Protein AF-A0A9W6Z816-F1 (afdb_monomer)

pLDDT: mean 72.9, std 19.6, range [32.31, 98.12]

Structure (mmCIF, N/CA/C/O backbone):
data_AF-A0A9W6Z816-F1
#
_entry.id   AF-A0A9W6Z816-F1
#
loop_
_atom_site.group_PDB
_atom_site.id
_atom_site.type_symbol
_atom_site.label_atom_id
_atom_site.label_alt_id
_atom_site.label_comp_id
_atom_site.label_asym_id
_atom_site.label_entity_id
_atom_site.label_seq_id
_atom_site.pdbx_PDB_ins_code
_atom_site.Cartn_x
_atom_site.Cartn_y
_atom_site.Cartn_z
_atom_site.occupancy
_atom_site.B_iso_or_equiv
_atom_site.auth_seq_id
_atom_site.auth_comp_id
_atom_site.auth_asym_id
_atom_site.auth_atom_id
_atom_site.pdbx_PDB_model_num
ATOM 1 N N . MET A 1 1 ? -2.837 18.244 64.681 1.00 56.31 1 MET A N 1
ATOM 2 C CA . MET A 1 1 ? -3.258 17.071 65.491 1.00 56.31 1 MET A CA 1
ATOM 3 C C . MET A 1 1 ? -4.597 16.445 65.072 1.00 56.31 1 MET A C 1
ATOM 5 O O . MET A 1 1 ? -4.807 15.286 65.409 1.00 56.31 1 MET A O 1
ATOM 9 N N . GLY A 1 2 ? -5.494 17.146 64.357 1.00 66.31 2 GLY A N 1
ATOM 10 C CA . GLY A 1 2 ? -6.784 16.587 63.903 1.00 66.31 2 GLY A CA 1
ATOM 11 C C . GLY A 1 2 ? -6.686 15.585 62.743 1.00 66.31 2 GLY A C 1
ATOM 12 O O . GLY A 1 2 ? -7.304 14.526 62.817 1.00 66.31 2 GLY A O 1
ATOM 13 N N . ASN A 1 3 ? -5.852 15.867 61.735 1.00 74.12 3 ASN A N 1
ATOM 14 C CA . ASN A 1 3 ? -5.729 15.028 60.531 1.00 74.12 3 ASN A CA 1
ATOM 15 C C . ASN A 1 3 ? -5.219 13.618 60.855 1.00 74.12 3 ASN A C 1
ATOM 17 O O . ASN A 1 3 ? -5.889 12.649 60.525 1.00 74.12 3 ASN A O 1
ATOM 21 N N . ASN A 1 4 ? -4.155 13.493 61.657 1.00 81.69 4 ASN A N 1
ATOM 22 C CA . ASN A 1 4 ? -3.619 12.184 62.055 1.00 81.69 4 ASN A CA 1
ATOM 23 C C . ASN A 1 4 ? -4.647 11.325 62.818 1.00 81.69 4 ASN A C 1
ATOM 25 O O . ASN A 1 4 ? -4.657 10.106 62.690 1.00 81.69 4 ASN A O 1
ATOM 29 N N . LYS A 1 5 ? -5.542 11.931 63.617 1.00 87.94 5 LYS A N 1
ATOM 30 C CA . LYS A 1 5 ? -6.609 11.181 64.306 1.00 87.94 5 LYS A CA 1
ATOM 31 C C . LYS A 1 5 ? -7.664 10.674 63.320 1.00 87.94 5 LYS A C 1
ATOM 33 O O . LYS A 1 5 ? -8.115 9.542 63.459 1.00 87.94 5 LYS A O 1
ATOM 38 N N . GLN A 1 6 ? -8.047 11.479 62.330 1.00 89.31 6 GLN A N 1
ATOM 39 C CA . GLN A 1 6 ? -9.000 11.069 61.293 1.00 89.31 6 GLN A CA 1
ATOM 40 C C . GLN A 1 6 ? -8.407 10.014 60.350 1.00 89.31 6 GLN A C 1
ATOM 42 O O . GLN A 1 6 ? -9.077 9.032 60.033 1.00 89.31 6 GLN A O 1
ATOM 47 N N . GLU A 1 7 ? -7.141 10.157 59.968 1.00 90.62 7 GLU A N 1
ATOM 48 C CA . GLU A 1 7 ? -6.382 9.157 59.208 1.00 90.62 7 GLU A CA 1
ATOM 49 C C . GLU A 1 7 ? -6.296 7.830 59.969 1.00 90.62 7 GLU A C 1
ATOM 51 O O . GLU A 1 7 ? -6.598 6.774 59.417 1.00 90.62 7 GLU A O 1
ATOM 56 N N . ASN A 1 8 ? -5.996 7.865 61.269 1.00 92.69 8 ASN A N 1
ATOM 57 C CA . ASN A 1 8 ? -5.961 6.654 62.088 1.00 92.69 8 ASN A CA 1
ATOM 58 C C . ASN A 1 8 ? -7.346 5.997 62.204 1.00 92.69 8 ASN A C 1
ATOM 60 O O . ASN A 1 8 ? -7.466 4.785 62.046 1.00 92.69 8 ASN A O 1
ATOM 64 N N . LEU A 1 9 ? -8.411 6.778 62.423 1.00 95.12 9 LEU A N 1
ATOM 65 C CA . LEU A 1 9 ? -9.781 6.257 62.497 1.00 95.12 9 LEU A CA 1
ATOM 66 C C . LEU A 1 9 ? -10.249 5.648 61.170 1.00 95.12 9 LEU A C 1
ATOM 68 O O . LEU A 1 9 ? -10.874 4.588 61.169 1.00 95.12 9 LEU A O 1
ATOM 72 N N . THR A 1 10 ? -9.960 6.297 60.041 1.00 94.81 10 THR A N 1
ATOM 73 C CA . THR A 1 10 ? -10.284 5.759 58.710 1.00 94.81 10 THR A CA 1
ATOM 74 C C . THR A 1 10 ? -9.470 4.503 58.423 1.00 94.81 10 THR A C 1
ATOM 76 O O . THR A 1 10 ? -10.036 3.506 57.981 1.00 94.81 10 THR A O 1
ATOM 79 N N . THR A 1 11 ? -8.184 4.486 58.775 1.00 95.44 11 THR A N 1
ATOM 80 C CA . THR A 1 11 ? -7.312 3.309 58.646 1.00 95.44 11 THR A CA 1
ATOM 81 C C . THR A 1 11 ? -7.851 2.120 59.435 1.00 95.44 11 THR A C 1
ATOM 83 O O . THR A 1 11 ? -7.971 1.030 58.879 1.00 95.44 11 THR A O 1
ATOM 86 N N . ILE A 1 12 ? -8.243 2.321 60.698 1.00 96.62 12 ILE A N 1
ATOM 87 C CA . ILE A 1 12 ? -8.826 1.267 61.544 1.00 96.62 12 ILE A CA 1
ATOM 88 C C . ILE A 1 12 ? -10.126 0.741 60.923 1.00 96.62 12 ILE A C 1
ATOM 90 O O . ILE A 1 12 ? -10.238 -0.461 60.687 1.00 96.62 12 ILE A O 1
ATOM 94 N N . LYS A 1 13 ? -11.058 1.629 60.547 1.00 96.88 13 LYS A N 1
ATOM 95 C CA . LYS A 1 13 ? -12.333 1.241 59.913 1.00 96.88 13 LYS A CA 1
ATOM 96 C C . LYS A 1 13 ? -12.130 0.453 58.617 1.00 96.88 13 LYS A C 1
ATOM 98 O O . LYS A 1 13 ? -12.808 -0.544 58.378 1.00 96.88 13 LYS A O 1
ATOM 103 N N . THR A 1 14 ? -11.195 0.892 57.777 1.00 97.25 14 THR A N 1
ATOM 104 C CA . THR A 1 14 ? -10.928 0.254 56.480 1.00 97.25 14 THR A CA 1
ATOM 105 C C . THR A 1 14 ? -10.258 -1.098 56.686 1.00 97.25 14 THR A C 1
ATOM 107 O O . THR A 1 14 ? -10.648 -2.079 56.058 1.00 97.25 14 THR A O 1
ATOM 110 N N . ARG A 1 15 ? -9.304 -1.182 57.621 1.00 96.81 15 ARG A N 1
ATOM 111 C CA . ARG A 1 15 ? -8.647 -2.432 58.007 1.00 96.81 15 ARG A CA 1
ATOM 112 C C . ARG A 1 15 ? -9.654 -3.453 58.527 1.00 96.81 15 ARG A C 1
ATOM 114 O O . ARG A 1 15 ? -9.614 -4.598 58.093 1.00 96.81 15 ARG A O 1
ATOM 121 N N . GLU A 1 16 ? -10.566 -3.058 59.409 1.00 97.19 16 GLU A N 1
ATOM 122 C CA . GLU A 1 16 ? -11.619 -3.940 59.929 1.00 97.19 16 GLU A CA 1
ATOM 123 C C . GLU A 1 16 ? -12.554 -4.437 58.817 1.00 97.19 16 GLU A C 1
ATOM 125 O O . GLU A 1 16 ? -12.813 -5.639 58.715 1.00 97.19 16 GLU A O 1
ATOM 130 N N . ALA A 1 17 ? -13.002 -3.540 57.932 1.00 96.81 17 ALA A N 1
ATOM 131 C CA . ALA A 1 17 ? -13.859 -3.897 56.803 1.00 96.81 17 ALA A CA 1
ATOM 132 C C . ALA A 1 17 ? -13.164 -4.865 55.828 1.00 96.81 17 ALA A C 1
ATOM 134 O O . ALA A 1 17 ? -13.746 -5.873 55.423 1.00 96.81 17 ALA A O 1
ATOM 135 N N . VAL A 1 18 ? -11.901 -4.597 55.486 1.00 97.19 18 VAL A N 1
ATOM 136 C CA . VAL A 1 18 ? -11.094 -5.457 54.611 1.00 97.19 18 VAL A CA 1
ATOM 137 C C . VAL A 1 18 ? -10.823 -6.805 55.276 1.00 97.19 18 VAL A C 1
ATOM 139 O O . VAL A 1 18 ? -10.988 -7.837 54.627 1.00 97.19 18 VAL A O 1
ATOM 142 N N . ASN A 1 19 ? -10.498 -6.830 56.571 1.00 95.81 19 ASN A N 1
ATOM 143 C CA . ASN A 1 19 ? -10.304 -8.069 57.323 1.00 95.81 19 ASN A CA 1
ATOM 144 C C . ASN A 1 19 ? -11.558 -8.950 57.301 1.00 95.81 19 ASN A C 1
ATOM 146 O O . ASN A 1 19 ? -11.437 -10.155 57.100 1.00 95.81 19 ASN A O 1
ATOM 150 N N . LYS A 1 20 ? -12.757 -8.366 57.420 1.00 94.56 20 LYS A N 1
ATOM 151 C CA . LYS A 1 20 ? -14.024 -9.106 57.316 1.00 94.56 20 LYS A CA 1
ATOM 152 C C . LYS A 1 20 ? -14.207 -9.752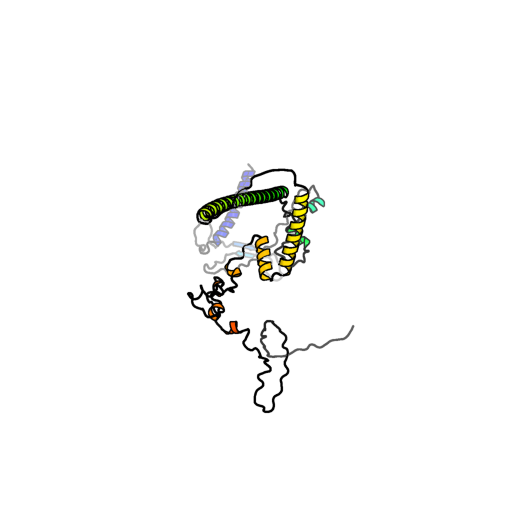 55.937 1.00 94.56 20 LYS A C 1
ATOM 154 O O . LYS A 1 20 ? -14.625 -10.905 55.844 1.00 94.56 20 LYS A O 1
ATOM 159 N N . ILE A 1 21 ? -13.854 -9.041 54.863 1.00 94.69 21 ILE A N 1
ATOM 160 C CA . ILE A 1 21 ? -13.895 -9.575 53.490 1.00 94.69 21 ILE A CA 1
ATOM 161 C C . ILE A 1 21 ? -12.856 -10.689 53.308 1.00 94.69 21 ILE A C 1
ATOM 163 O O . ILE A 1 21 ? -13.158 -11.719 52.704 1.00 94.69 21 ILE A O 1
ATOM 167 N N . ILE A 1 22 ? -11.640 -10.498 53.827 1.00 94.12 22 ILE A N 1
ATOM 168 C CA . ILE A 1 22 ? -10.566 -11.497 53.768 1.00 94.12 22 ILE A CA 1
ATOM 169 C C . ILE A 1 22 ? -10.986 -12.763 54.514 1.00 94.12 22 ILE A C 1
ATOM 171 O O . ILE A 1 22 ? -10.883 -13.845 53.947 1.00 94.12 22 ILE A O 1
ATOM 175 N N . GLN A 1 23 ? -11.509 -12.639 55.736 1.00 89.44 23 GLN A N 1
ATOM 176 C CA . GLN A 1 23 ? -12.010 -13.771 56.518 1.00 89.44 23 GLN A CA 1
ATOM 177 C C . GLN A 1 23 ? -13.096 -14.529 55.745 1.00 89.44 23 GLN A C 1
ATOM 179 O O . GLN A 1 23 ? -12.964 -15.734 55.551 1.00 89.44 23 GLN A O 1
ATOM 184 N N . ALA A 1 24 ? -14.097 -13.834 55.191 1.00 87.88 24 ALA A N 1
ATOM 185 C CA . ALA A 1 24 ? -15.144 -14.462 54.379 1.00 87.88 24 ALA A CA 1
ATOM 186 C C . ALA A 1 24 ? -14.588 -15.222 53.156 1.00 87.88 24 ALA A C 1
ATOM 188 O O . ALA A 1 24 ? -15.025 -16.335 52.863 1.00 87.88 24 ALA A O 1
ATOM 189 N N . LYS A 1 25 ? -13.589 -14.662 52.459 1.00 89.44 25 LYS A N 1
ATOM 190 C CA . LYS A 1 25 ? -12.923 -15.340 51.332 1.00 89.44 25 LYS A CA 1
ATOM 191 C C . LYS A 1 25 ? -12.074 -16.535 51.775 1.00 89.44 25 LYS A C 1
ATOM 193 O O . LYS A 1 25 ? -12.076 -17.556 51.093 1.00 89.44 25 LYS A O 1
ATOM 198 N N . LEU A 1 26 ? -11.370 -16.427 52.904 1.00 86.75 26 LEU A N 1
ATOM 199 C CA . LEU A 1 26 ? -10.563 -17.512 53.471 1.00 86.75 26 LEU A CA 1
ATOM 200 C C . LEU A 1 26 ? -11.430 -18.698 53.911 1.00 86.75 26 LEU A C 1
ATOM 202 O O . LEU A 1 26 ? -11.029 -19.838 53.688 1.00 86.75 26 LEU A O 1
ATOM 206 N N . HIS A 1 27 ? -12.621 -18.446 54.466 1.00 79.56 27 HIS A N 1
ATOM 207 C CA . HIS A 1 27 ? -13.586 -19.502 54.788 1.00 79.56 27 HIS A CA 1
ATOM 208 C C . HIS A 1 27 ? -14.024 -20.280 53.539 1.00 79.56 27 HIS A C 1
ATOM 210 O O . HIS A 1 27 ? -14.090 -21.503 53.579 1.00 79.56 27 HIS A O 1
ATOM 216 N N . GLY A 1 28 ? -14.228 -19.605 52.401 1.00 76.06 28 GLY A N 1
ATOM 217 C CA . GLY A 1 28 ? -14.544 -20.276 51.132 1.00 76.06 28 GLY A CA 1
ATOM 218 C C . GLY A 1 28 ? -13.410 -21.151 50.574 1.00 76.06 28 GLY A C 1
ATOM 219 O O . GLY A 1 28 ? -13.679 -22.096 49.839 1.00 76.06 28 GLY A O 1
ATOM 220 N N . ALA A 1 29 ? -12.151 -20.866 50.927 1.00 76.44 29 ALA A N 1
ATOM 221 C CA . ALA A 1 29 ? -10.981 -21.626 50.476 1.00 76.44 29 ALA A CA 1
ATOM 222 C C . ALA A 1 29 ? -10.682 -22.875 51.329 1.00 76.44 29 ALA A C 1
ATOM 224 O O . ALA A 1 29 ? -9.926 -23.740 50.889 1.00 76.44 29 ALA A O 1
ATOM 225 N N . LYS A 1 30 ? -11.257 -22.984 52.535 1.00 72.50 30 LYS A N 1
ATOM 226 C CA . LYS A 1 30 ? -11.072 -24.120 53.454 1.00 72.50 30 LYS A CA 1
ATOM 227 C C . LYS A 1 30 ? -12.401 -24.868 53.664 1.00 72.50 30 LYS A C 1
ATOM 229 O O . LYS A 1 30 ? -13.021 -24.708 54.712 1.00 72.50 30 LYS A O 1
ATOM 234 N N . PRO A 1 31 ? -12.851 -25.691 52.695 1.00 66.38 31 PRO A N 1
ATOM 235 C CA . PRO A 1 31 ? -14.161 -26.346 52.758 1.00 66.38 31 PRO A CA 1
ATOM 236 C C . PRO A 1 31 ? -14.225 -27.509 53.761 1.00 66.38 31 PRO A C 1
ATOM 238 O O . PRO A 1 31 ? -15.309 -27.883 54.190 1.00 66.38 31 PRO A O 1
ATOM 241 N N . THR A 1 32 ? -13.081 -28.091 54.134 1.00 61.81 32 THR A N 1
ATOM 242 C CA . THR A 1 32 ? -13.004 -29.308 54.964 1.00 61.81 32 THR A CA 1
ATOM 243 C C . THR A 1 32 ? -12.818 -29.040 56.453 1.00 61.81 32 THR A C 1
ATOM 245 O O . THR A 1 32 ? -13.039 -29.935 57.265 1.00 61.81 32 THR A O 1
ATOM 248 N N . THR A 1 33 ? -12.439 -27.821 56.845 1.00 57.53 33 THR A N 1
ATOM 249 C CA . THR A 1 33 ? -12.452 -27.431 58.256 1.00 57.53 33 THR A CA 1
ATOM 250 C C . THR A 1 33 ? -13.875 -27.042 58.618 1.00 57.53 33 THR A C 1
ATOM 252 O O . THR A 1 33 ? -14.245 -25.868 58.592 1.00 57.53 33 THR A O 1
ATOM 255 N N . ILE A 1 34 ? -14.676 -28.056 58.940 1.00 53.19 34 ILE A N 1
ATOM 256 C CA . ILE A 1 34 ? -15.854 -27.898 59.790 1.00 53.19 34 ILE A CA 1
ATOM 257 C C . ILE A 1 34 ? -15.410 -27.051 60.986 1.00 53.19 34 ILE A C 1
ATOM 259 O O . ILE A 1 34 ? -14.289 -27.218 61.468 1.00 53.19 34 ILE A O 1
ATOM 263 N N . ASN A 1 35 ? -16.256 -26.129 61.443 1.00 53.19 35 ASN A N 1
ATOM 264 C CA . ASN A 1 35 ? -16.099 -25.434 62.720 1.00 53.19 35 ASN A CA 1
ATOM 265 C C . ASN A 1 35 ? -15.998 -26.454 63.873 1.00 53.19 35 ASN A C 1
ATOM 267 O O . ASN A 1 35 ? -16.953 -26.699 64.600 1.00 53.19 35 ASN A O 1
ATOM 271 N N . THR A 1 36 ? -14.828 -27.058 64.037 1.00 43.19 36 THR A N 1
ATOM 272 C CA . THR A 1 36 ? -14.412 -27.870 65.171 1.00 43.19 36 THR A CA 1
ATOM 273 C C . THR A 1 36 ? -13.074 -27.318 65.640 1.00 43.19 36 THR A C 1
ATOM 275 O O . THR A 1 36 ? -12.023 -27.897 65.391 1.00 43.19 36 THR A O 1
ATOM 278 N N . GLY A 1 37 ? -13.151 -26.162 66.305 1.00 36.56 37 GLY A N 1
ATOM 279 C CA . GLY A 1 37 ? -12.204 -25.730 67.332 1.00 36.56 37 GLY A CA 1
ATOM 280 C C . GLY A 1 37 ? -10.874 -25.112 66.885 1.00 36.56 37 GLY A C 1
ATOM 281 O O . GLY A 1 37 ? -10.135 -25.672 66.085 1.00 36.56 37 GLY A O 1
ATOM 282 N N . GLY A 1 38 ? -10.514 -23.997 67.534 1.00 37.56 38 GLY A N 1
ATOM 283 C CA . GLY A 1 38 ? -9.103 -23.697 67.803 1.00 37.56 38 GLY A CA 1
ATOM 284 C C . GLY A 1 38 ? -8.605 -22.286 67.492 1.00 37.56 38 GLY A C 1
ATOM 285 O O . GLY A 1 38 ? -7.573 -22.144 66.849 1.00 37.56 38 GLY A O 1
ATOM 286 N N . GLY A 1 39 ? -9.285 -21.242 67.969 1.00 32.31 39 GLY A N 1
ATOM 287 C CA . GLY A 1 39 ? -8.748 -19.879 67.986 1.00 32.31 39 GLY A CA 1
ATOM 288 C C . GLY A 1 39 ? -9.426 -19.057 69.076 1.00 32.31 39 GLY A C 1
ATOM 289 O O . GLY A 1 39 ? -10.556 -18.628 68.897 1.00 32.31 39 GLY A O 1
ATOM 290 N N . VAL A 1 40 ? -8.747 -18.936 70.217 1.00 39.28 40 VAL A N 1
ATOM 291 C CA . VAL A 1 40 ? -9.116 -18.254 71.472 1.00 39.28 40 VAL A CA 1
ATOM 292 C C . VAL A 1 40 ? -10.187 -17.154 71.321 1.00 39.28 40 VAL A C 1
ATOM 294 O O . VAL A 1 40 ? -9.908 -16.080 70.799 1.00 39.28 40 VAL A O 1
ATOM 297 N N . GLY A 1 41 ? -11.380 -17.421 71.871 1.00 37.78 41 GLY A N 1
ATOM 298 C CA . GLY A 1 41 ? -12.400 -16.415 72.199 1.00 37.78 41 GLY A CA 1
ATOM 299 C C . GLY A 1 41 ? -13.471 -16.153 71.134 1.00 37.78 41 GLY A C 1
ATOM 300 O O . GLY A 1 41 ? -13.496 -15.077 70.546 1.00 37.78 41 GLY A O 1
ATOM 301 N N . GLY A 1 42 ? -14.404 -17.085 70.928 1.00 38.75 42 GLY A N 1
ATOM 302 C CA . GLY A 1 42 ? -15.627 -16.815 70.163 1.00 38.75 42 GLY A CA 1
ATOM 303 C C . GLY A 1 42 ? -16.518 -18.047 70.036 1.00 38.75 42 GLY A C 1
ATOM 304 O O . GLY A 1 42 ? -16.064 -19.079 69.559 1.00 38.75 42 GLY A O 1
ATOM 305 N N . ASP A 1 43 ? -17.756 -17.931 70.509 1.00 41.22 43 ASP A N 1
ATOM 306 C CA . ASP A 1 43 ? -18.736 -18.999 70.710 1.00 41.22 43 ASP A CA 1
ATOM 307 C C . ASP A 1 43 ? -18.904 -19.992 69.548 1.00 41.22 43 ASP A C 1
ATOM 309 O O . ASP A 1 43 ? -19.061 -19.625 68.382 1.00 41.22 43 ASP A O 1
ATOM 313 N N . ASN A 1 44 ? -18.981 -21.275 69.919 1.00 45.94 44 ASN A N 1
ATOM 314 C CA . ASN A 1 44 ? -19.571 -22.340 69.111 1.00 45.94 44 ASN A CA 1
ATOM 315 C C . ASN A 1 44 ? -20.955 -21.913 68.594 1.00 45.94 44 ASN A C 1
ATOM 317 O O . ASN A 1 44 ? -21.659 -21.152 69.256 1.00 45.94 44 ASN A O 1
ATOM 321 N N . SER A 1 45 ? -21.354 -22.449 67.440 1.00 51.44 45 SER A N 1
ATOM 322 C CA . SER A 1 45 ? -22.613 -22.241 66.706 1.00 51.44 45 SER A CA 1
ATOM 323 C C . SER A 1 45 ? -23.901 -22.549 67.496 1.00 51.44 45 SER A C 1
ATOM 325 O O . SER A 1 45 ? -24.693 -23.418 67.137 1.00 51.44 45 SER A O 1
ATOM 327 N N . THR A 1 46 ? -24.120 -21.819 68.579 1.00 54.50 46 THR A N 1
ATOM 328 C CA . THR A 1 46 ? -25.255 -21.908 69.499 1.00 54.50 46 THR A CA 1
ATOM 329 C C . THR A 1 46 ? -25.566 -20.545 70.122 1.00 54.50 46 THR A C 1
ATOM 331 O O . THR A 1 46 ? -26.302 -20.478 71.104 1.00 54.50 46 THR A O 1
ATOM 334 N N . SER A 1 47 ? -25.065 -19.435 69.565 1.00 65.62 47 SER A N 1
ATOM 335 C CA . SER A 1 47 ? -25.558 -18.103 69.927 1.00 65.62 47 SER A CA 1
ATOM 336 C C . SER A 1 47 ? -26.952 -17.915 69.322 1.00 65.62 47 SER A C 1
ATOM 338 O O . SER A 1 47 ? -27.154 -17.429 68.213 1.00 65.62 47 SER A O 1
ATOM 340 N N . THR A 1 48 ? -27.957 -18.412 70.040 1.00 77.38 48 THR A N 1
ATOM 341 C CA . THR A 1 48 ? -29.349 -18.295 69.625 1.00 77.38 48 THR A CA 1
ATOM 342 C C . THR A 1 48 ? -29.776 -16.844 69.776 1.00 77.38 48 THR A C 1
ATOM 344 O O . THR A 1 48 ? -29.890 -16.344 70.896 1.00 77.38 48 THR A O 1
ATOM 347 N N . ASN A 1 49 ? -30.012 -16.168 68.658 1.00 88.75 49 ASN A N 1
ATOM 348 C CA . ASN A 1 49 ? -30.395 -14.764 68.669 1.00 88.75 49 ASN A CA 1
ATOM 349 C C . ASN A 1 49 ? -31.915 -14.651 68.771 1.00 88.75 49 ASN A C 1
ATOM 351 O O . ASN A 1 49 ? -32.638 -15.204 67.941 1.00 88.75 49 ASN A O 1
ATOM 355 N N . TYR A 1 50 ? -32.403 -13.930 69.779 1.00 91.00 50 TYR A N 1
ATOM 356 C CA . TYR A 1 50 ? -33.822 -13.615 69.924 1.00 91.00 50 TYR A CA 1
ATOM 357 C C . TYR A 1 50 ? -34.091 -12.230 69.341 1.00 91.00 50 TYR A C 1
ATOM 359 O O . TYR A 1 50 ? -33.616 -11.223 69.863 1.00 91.00 50 TYR A O 1
ATOM 367 N N . ILE A 1 51 ? -34.863 -12.174 68.260 1.00 91.12 51 ILE A N 1
ATOM 368 C CA . ILE A 1 51 ? -35.270 -10.928 67.614 1.00 91.12 51 ILE A CA 1
ATOM 369 C C . ILE A 1 51 ? -36.735 -10.670 67.929 1.00 91.12 51 ILE A C 1
ATOM 371 O O . ILE A 1 51 ? -37.595 -11.524 67.728 1.00 91.12 51 ILE A O 1
ATOM 375 N N . ARG A 1 52 ? -37.031 -9.462 68.399 1.00 91.69 52 ARG A N 1
ATOM 376 C CA . ARG A 1 52 ? -38.399 -8.976 68.556 1.00 91.69 52 ARG A CA 1
ATOM 377 C C . ARG A 1 52 ? -38.881 -8.413 67.222 1.00 91.69 52 ARG A C 1
ATOM 379 O O . ARG A 1 52 ? -38.381 -7.391 66.764 1.00 91.69 52 ARG A O 1
ATOM 386 N N . TYR A 1 53 ? -39.851 -9.081 66.614 1.00 88.31 53 TYR A N 1
ATOM 387 C CA . TYR A 1 53 ? -40.451 -8.708 65.343 1.00 88.31 53 TYR A CA 1
ATOM 388 C C . TYR A 1 53 ? -41.853 -8.131 65.546 1.00 88.31 53 TYR A C 1
ATOM 390 O O . TYR A 1 53 ? -42.731 -8.766 66.137 1.00 88.31 53 TYR A O 1
ATOM 398 N N . THR A 1 54 ? -42.066 -6.938 65.001 1.00 88.06 54 THR A N 1
ATOM 399 C CA . THR A 1 54 ? -43.384 -6.310 64.902 1.00 88.06 54 THR A CA 1
ATOM 400 C C . THR A 1 54 ? -43.825 -6.391 63.437 1.00 88.06 54 THR A C 1
ATOM 402 O O . THR A 1 54 ? -43.166 -5.781 62.593 1.00 88.06 54 THR A O 1
ATOM 405 N N . PRO A 1 55 ? -44.880 -7.155 63.093 1.00 85.12 55 PRO A N 1
ATOM 406 C CA . PRO A 1 55 ? -45.339 -7.267 61.709 1.00 85.12 55 PRO A CA 1
ATOM 407 C C . PRO A 1 55 ? -45.882 -5.930 61.187 1.00 85.12 55 PRO A C 1
ATOM 409 O O . PRO A 1 55 ? -46.615 -5.242 61.891 1.00 85.12 55 PRO A O 1
ATOM 412 N N . ALA A 1 56 ? -45.534 -5.576 59.944 1.00 75.62 56 ALA A N 1
ATOM 413 C CA . ALA A 1 56 ? -45.955 -4.322 59.303 1.00 75.62 56 ALA A CA 1
ATOM 414 C C . ALA A 1 56 ? -47.363 -4.395 58.678 1.00 75.62 56 ALA A C 1
ATOM 416 O O . ALA A 1 56 ? -48.006 -3.370 58.475 1.00 75.62 56 ALA A O 1
ATOM 417 N N . SER A 1 57 ? -47.853 -5.600 58.377 1.00 70.88 57 SER A N 1
ATOM 418 C CA . SER A 1 57 ? -49.162 -5.827 57.766 1.00 70.88 57 SER A CA 1
ATOM 419 C C . SER A 1 57 ? -50.171 -6.315 58.807 1.00 70.88 57 SER A C 1
ATOM 421 O O . SER A 1 57 ? -50.131 -7.477 59.219 1.00 70.88 57 SER A O 1
ATOM 423 N N . ILE A 1 58 ? -51.101 -5.441 59.197 1.00 59.19 58 ILE A N 1
ATOM 424 C CA . ILE A 1 58 ? -52.369 -5.828 59.828 1.00 59.19 58 ILE A CA 1
ATOM 425 C C . ILE A 1 58 ? -53.237 -6.395 58.701 1.00 59.19 58 ILE A C 1
ATOM 427 O O . ILE A 1 58 ? -53.939 -5.662 58.018 1.00 59.19 58 ILE A O 1
ATOM 431 N N . THR A 1 59 ? -53.108 -7.688 58.416 1.00 59.62 59 THR A N 1
ATOM 432 C CA . THR A 1 59 ? -54.082 -8.390 57.571 1.00 59.62 59 THR A CA 1
ATOM 433 C C . THR A 1 59 ? -55.200 -8.906 58.471 1.00 59.62 59 THR A C 1
ATOM 435 O O . THR A 1 59 ? -54.956 -9.405 59.572 1.00 59.62 59 THR A O 1
ATOM 438 N N . ASP A 1 60 ? -56.446 -8.723 58.042 1.00 55.78 60 ASP A N 1
ATOM 439 C CA . ASP A 1 60 ? -57.618 -8.737 58.921 1.00 55.78 60 ASP A CA 1
ATOM 440 C C . ASP A 1 60 ? -58.074 -10.107 59.458 1.00 55.78 60 ASP A C 1
ATOM 442 O O . ASP A 1 60 ? -59.084 -10.169 60.159 1.00 55.78 60 ASP A O 1
ATOM 446 N N . GLY A 1 61 ? -57.323 -11.187 59.227 1.00 60.50 61 GLY A N 1
ATOM 447 C CA . GLY A 1 61 ? -57.780 -12.558 59.494 1.00 60.50 61 GLY A CA 1
ATOM 448 C C . GLY A 1 61 ? -57.304 -13.234 60.786 1.00 60.50 61 GLY A C 1
ATOM 449 O O . GLY A 1 61 ? -57.964 -14.165 61.230 1.00 60.50 61 GLY A O 1
ATOM 450 N N . ASP A 1 62 ? -56.206 -12.800 61.412 1.00 59.59 62 ASP A N 1
ATOM 451 C CA . ASP A 1 62 ? -55.598 -13.547 62.531 1.00 59.59 62 ASP A CA 1
ATOM 452 C C . ASP A 1 62 ? -55.899 -12.889 63.883 1.00 59.59 62 ASP A C 1
ATOM 454 O O . ASP A 1 62 ? -55.576 -11.725 64.091 1.00 59.59 62 ASP A O 1
ATOM 458 N N . SER A 1 63 ? -56.480 -13.618 64.837 1.00 57.94 63 SER A N 1
ATOM 459 C CA . SER A 1 63 ? -56.947 -13.122 66.150 1.00 57.94 63 SER A CA 1
ATOM 460 C C . SER A 1 63 ? -55.840 -12.659 67.117 1.00 57.94 63 SER A C 1
ATOM 462 O O . SER A 1 63 ? -56.130 -12.160 68.203 1.00 57.94 63 SER A O 1
ATOM 464 N N . ASN A 1 64 ? -54.567 -12.737 66.721 1.00 60.94 64 ASN A N 1
ATOM 465 C CA . ASN A 1 64 ? -53.399 -12.412 67.548 1.00 60.94 64 ASN A CA 1
ATOM 466 C C . ASN A 1 64 ? -52.833 -10.995 67.264 1.00 60.94 64 ASN A C 1
ATOM 468 O O . ASN A 1 64 ? -51.622 -10.770 67.210 1.00 60.94 64 ASN A O 1
ATOM 472 N N . LYS A 1 65 ? -53.730 -10.023 67.033 1.00 55.31 65 LYS A N 1
ATOM 473 C CA . LYS A 1 65 ? -53.483 -8.751 66.308 1.00 55.31 65 LYS A CA 1
ATOM 474 C C . LYS A 1 65 ? -52.563 -7.706 66.966 1.00 55.31 65 LYS A C 1
ATOM 476 O O . LYS A 1 65 ? -52.411 -6.626 66.404 1.00 55.31 65 LYS A O 1
ATOM 481 N N . LYS A 1 66 ? -51.952 -7.944 68.131 1.00 55.81 66 LYS A N 1
ATOM 482 C CA . LYS A 1 66 ? -51.123 -6.914 68.812 1.00 55.81 66 LYS A CA 1
ATOM 483 C C . LYS A 1 66 ? -49.853 -7.430 69.489 1.00 55.81 66 LYS A C 1
ATOM 485 O O . LYS A 1 66 ? -49.167 -6.659 70.154 1.00 55.81 66 LYS A O 1
ATOM 490 N N . GLN A 1 67 ? -49.523 -8.711 69.345 1.00 69.88 67 GLN A N 1
ATOM 491 C CA . GLN A 1 67 ? -48.391 -9.289 70.063 1.00 69.88 67 GLN A CA 1
ATOM 492 C C . GLN A 1 67 ? -47.133 -9.264 69.191 1.00 69.88 67 GLN A C 1
ATOM 494 O O . GLN A 1 67 ? -47.084 -9.854 68.111 1.00 69.88 67 GLN A O 1
ATOM 499 N N . GLN A 1 68 ? -46.111 -8.549 69.666 1.00 81.50 68 GLN A N 1
ATOM 500 C CA . GLN A 1 68 ? -44.756 -8.650 69.130 1.00 81.50 68 GLN A CA 1
ATOM 501 C C . GLN A 1 68 ? -44.329 -10.120 69.165 1.00 81.50 68 GLN A C 1
ATOM 503 O O . GLN A 1 68 ? -44.490 -10.793 70.183 1.00 81.50 68 GLN A O 1
ATOM 508 N N . ARG A 1 69 ? -43.781 -10.625 68.060 1.00 85.69 69 ARG A N 1
ATOM 509 C CA . ARG A 1 69 ? -43.302 -12.007 67.971 1.00 85.69 69 ARG A CA 1
ATOM 510 C C . ARG A 1 69 ? -41.834 -12.033 68.372 1.00 85.69 69 ARG A C 1
ATOM 512 O O . ARG A 1 69 ? -41.047 -11.255 67.842 1.00 85.69 69 ARG A O 1
ATOM 519 N N . ILE A 1 70 ? -41.448 -12.913 69.289 1.00 89.50 70 ILE A N 1
ATOM 520 C CA . ILE A 1 70 ? -40.034 -13.149 69.600 1.00 89.50 70 ILE A CA 1
ATOM 521 C C . ILE A 1 70 ? -39.583 -14.346 68.765 1.00 89.50 70 ILE A C 1
ATOM 523 O O . ILE A 1 70 ? -40.058 -15.461 68.962 1.00 89.50 70 ILE A O 1
ATOM 527 N N . ILE A 1 71 ? -38.697 -14.100 67.806 1.00 90.25 71 ILE A N 1
ATOM 528 C CA . ILE A 1 71 ? -38.188 -15.101 66.870 1.00 90.25 71 ILE A CA 1
ATOM 529 C C . ILE A 1 71 ? -36.798 -15.518 67.327 1.00 90.25 71 ILE A C 1
ATOM 531 O O . ILE A 1 71 ? -35.912 -14.679 67.476 1.00 90.25 71 ILE A O 1
ATOM 535 N N . LYS A 1 72 ? -36.602 -16.821 67.519 1.00 92.19 72 LYS A N 1
ATOM 536 C CA . LYS A 1 72 ? -35.290 -17.413 67.770 1.00 92.19 72 LYS A CA 1
ATOM 537 C C . LYS A 1 72 ? -34.657 -17.798 66.435 1.00 92.19 72 LYS A C 1
ATOM 539 O O . LYS A 1 72 ? -35.178 -18.670 65.746 1.00 92.19 72 LYS A O 1
ATOM 544 N N . ILE A 1 73 ? -33.548 -17.161 66.079 1.00 89.50 73 ILE A N 1
ATOM 545 C CA . ILE A 1 73 ? -32.764 -17.498 64.887 1.00 89.50 73 ILE A CA 1
ATOM 546 C C . ILE A 1 73 ? -31.604 -18.397 65.309 1.00 89.50 73 ILE A C 1
ATOM 548 O O . ILE A 1 73 ? -30.861 -18.072 66.238 1.00 89.50 73 ILE A O 1
ATOM 552 N N . VAL A 1 74 ? -31.488 -19.540 64.634 1.00 89.44 74 VAL A N 1
ATOM 553 C CA . VAL A 1 74 ? -30.431 -20.534 64.838 1.00 89.44 74 VAL A CA 1
ATOM 554 C C . VAL A 1 74 ? -29.914 -20.959 63.470 1.00 89.44 74 VAL A C 1
ATOM 556 O O . VAL A 1 74 ? -30.711 -21.312 62.599 1.00 89.44 74 VAL A O 1
ATOM 559 N N . ASP A 1 75 ? -28.596 -20.938 63.289 1.00 83.69 75 ASP A N 1
ATOM 560 C CA . ASP A 1 75 ? -27.970 -21.438 62.069 1.00 83.69 75 ASP A CA 1
ATOM 561 C C . ASP A 1 75 ? -28.123 -22.959 61.995 1.00 83.69 75 ASP A C 1
ATOM 563 O O . ASP A 1 75 ? -27.794 -23.693 62.929 1.00 83.69 75 ASP A O 1
ATOM 567 N N . LYS A 1 76 ? -28.652 -23.450 60.873 1.00 84.31 76 LYS A N 1
ATOM 568 C CA . LYS A 1 76 ? -28.802 -24.886 60.642 1.00 84.31 76 LYS A CA 1
ATOM 569 C C . LYS A 1 76 ? -27.425 -25.503 60.393 1.00 84.31 76 LYS A C 1
ATOM 571 O O . LYS A 1 76 ? -26.738 -25.099 59.457 1.00 84.31 76 LYS A O 1
ATOM 576 N N . GLN A 1 77 ? -27.061 -26.521 61.172 1.00 83.56 77 GLN A N 1
ATOM 577 C CA . GLN A 1 77 ? -25.860 -27.322 60.929 1.00 83.56 77 GLN A CA 1
ATOM 578 C C . GLN A 1 77 ? -25.916 -27.946 59.521 1.00 83.56 77 GLN A C 1
ATOM 580 O O . GLN A 1 77 ? -26.903 -28.594 59.164 1.00 83.56 77 GLN A O 1
ATOM 585 N N . GLN A 1 78 ? -24.880 -27.711 58.713 1.00 78.38 78 GLN A N 1
ATOM 586 C CA . GLN A 1 78 ? -24.767 -28.221 57.342 1.00 78.38 78 GLN A CA 1
ATOM 587 C C . GLN A 1 78 ? -23.900 -29.484 57.300 1.00 78.38 78 GLN A C 1
ATOM 589 O O . GLN A 1 78 ? -22.958 -29.617 58.081 1.00 78.38 78 GLN A O 1
ATOM 594 N N . ASP A 1 79 ? -24.228 -30.401 56.388 1.00 83.81 79 ASP A N 1
ATOM 595 C CA . ASP A 1 79 ? -23.465 -31.632 56.169 1.00 83.81 79 ASP A CA 1
ATOM 596 C C . ASP A 1 79 ? -22.153 -31.317 55.420 1.00 83.81 79 ASP A C 1
ATOM 598 O O . ASP A 1 79 ? -22.210 -30.734 54.332 1.00 83.81 79 ASP A O 1
ATOM 602 N N . PRO A 1 80 ? -20.979 -31.688 55.967 1.00 83.00 80 PRO A N 1
ATOM 603 C CA . PRO A 1 80 ? -19.685 -31.451 55.327 1.00 83.00 80 PRO A CA 1
ATOM 604 C C . PRO A 1 80 ? -19.462 -32.222 54.021 1.00 83.00 80 PRO A C 1
ATOM 606 O O . PRO A 1 80 ? -18.565 -31.859 53.261 1.00 83.00 80 PRO A O 1
ATOM 609 N N . MET A 1 81 ? -20.225 -33.287 53.755 1.00 83.12 81 MET A N 1
ATOM 610 C CA . MET A 1 81 ? -20.080 -34.109 52.548 1.00 83.12 81 MET A CA 1
ATOM 611 C C . MET A 1 81 ? -21.068 -33.750 51.439 1.00 83.12 81 MET A C 1
ATOM 613 O O . MET A 1 81 ? -20.998 -34.306 50.340 1.00 83.12 81 MET A O 1
ATOM 617 N N . LEU A 1 82 ? -21.965 -32.799 51.696 1.00 84.25 82 LEU A N 1
ATOM 618 C CA . LEU A 1 82 ? -22.945 -32.365 50.715 1.00 84.25 82 LEU A CA 1
ATOM 619 C C . LEU A 1 82 ? -22.278 -31.510 49.617 1.00 84.25 82 LEU A C 1
ATOM 621 O O . LEU A 1 82 ? -21.578 -30.542 49.925 1.00 84.25 82 LEU A O 1
ATOM 625 N N . PRO A 1 83 ? -22.504 -31.808 48.325 1.00 85.31 83 PRO A N 1
ATOM 626 C CA . PRO A 1 83 ? -21.997 -30.982 47.234 1.00 85.31 83 PRO A CA 1
ATOM 627 C C . PRO A 1 83 ? -22.732 -29.632 47.142 1.00 85.31 83 PRO A C 1
ATOM 629 O O . PRO A 1 83 ? -23.810 -29.436 47.704 1.00 85.31 83 PRO A O 1
ATOM 632 N N . SER A 1 84 ? -22.171 -28.690 46.374 1.00 85.69 84 SER A N 1
ATOM 633 C CA . SER A 1 84 ? -22.799 -27.382 46.121 1.00 85.69 84 SER A CA 1
ATOM 634 C C . SER A 1 84 ? -24.196 -27.535 45.505 1.00 85.69 84 SER A C 1
ATOM 636 O O . SER A 1 84 ? -24.338 -28.057 44.402 1.00 85.69 84 SER A O 1
ATOM 638 N N . SER A 1 85 ? -25.219 -27.017 46.189 1.00 87.69 85 SER A N 1
ATOM 639 C CA . SER A 1 85 ? -26.624 -27.106 45.757 1.00 87.69 85 SER A CA 1
ATOM 640 C C . SER A 1 85 ? -26.954 -26.216 44.543 1.00 87.69 85 SER A C 1
ATOM 642 O O . SER A 1 85 ? -27.866 -26.509 43.771 1.00 87.69 85 SER A O 1
ATOM 644 N N . PHE A 1 86 ? -26.203 -25.128 44.326 1.00 86.75 86 PHE A N 1
ATOM 645 C CA . PHE A 1 86 ? -26.556 -24.100 43.339 1.00 86.75 86 PHE A CA 1
ATOM 646 C C . PHE A 1 86 ? -25.650 -24.106 42.102 1.00 86.75 86 PHE A C 1
ATOM 648 O O . PHE A 1 86 ? -24.422 -24.138 42.199 1.00 86.75 86 PHE A O 1
ATOM 655 N N . LYS A 1 87 ? -26.266 -23.977 40.918 1.00 90.38 87 LYS A N 1
ATOM 656 C CA . LYS A 1 87 ? -25.570 -23.750 39.643 1.00 90.38 87 LYS A CA 1
ATOM 657 C C . LYS A 1 87 ? -25.327 -22.254 39.429 1.00 90.38 87 LYS A C 1
ATOM 659 O O . LYS A 1 87 ? -26.274 -21.489 39.251 1.00 90.38 87 LYS A O 1
ATOM 664 N N . ILE A 1 88 ? -24.060 -21.843 39.388 1.00 90.06 88 ILE A N 1
ATOM 665 C CA . ILE A 1 88 ? -23.666 -20.445 39.156 1.00 90.06 88 ILE A CA 1
ATOM 666 C C . ILE A 1 88 ? -23.875 -20.092 37.671 1.00 90.06 88 ILE A C 1
ATOM 668 O O . ILE A 1 88 ? -23.257 -20.695 36.793 1.00 90.06 88 ILE A O 1
ATOM 672 N N . LYS A 1 89 ? -24.740 -19.111 37.375 1.00 90.94 89 LYS A N 1
ATOM 673 C CA . LYS A 1 89 ? -24.985 -18.584 36.016 1.00 90.94 89 LYS A CA 1
ATOM 674 C C . LYS A 1 89 ? -24.272 -17.239 35.827 1.00 90.94 89 LYS A C 1
ATOM 676 O O . LYS A 1 89 ? -24.322 -16.395 36.715 1.00 90.94 89 LYS A O 1
ATOM 681 N N . LYS A 1 90 ? -23.638 -17.024 34.666 1.00 92.69 90 LYS A N 1
ATOM 682 C CA . LYS A 1 90 ? -23.038 -15.731 34.288 1.00 92.69 90 LYS A CA 1
ATOM 683 C C . LYS A 1 90 ? -24.065 -14.890 33.532 1.00 92.69 90 LYS A C 1
ATOM 685 O O . LYS A 1 90 ? -24.597 -15.344 32.523 1.00 92.69 90 LYS A O 1
ATOM 690 N N . THR A 1 91 ? -24.325 -13.680 34.005 1.00 89.81 91 THR A N 1
ATOM 691 C CA . THR A 1 91 ? -25.178 -12.691 33.333 1.00 89.81 91 THR A CA 1
ATOM 692 C C . THR A 1 91 ? -24.314 -11.623 32.655 1.00 89.81 91 THR A C 1
ATOM 694 O O . THR A 1 91 ? -23.188 -11.389 33.109 1.00 89.81 91 THR A O 1
ATOM 697 N N . PRO A 1 92 ? -24.795 -10.969 31.575 1.00 92.75 92 PRO A N 1
ATOM 698 C CA . PRO A 1 92 ? -24.102 -9.816 31.010 1.00 92.75 92 PRO A CA 1
ATOM 699 C C . PRO A 1 92 ? -23.956 -8.725 32.072 1.00 92.75 92 PRO A C 1
ATOM 701 O O . PRO A 1 92 ? -24.744 -8.641 33.019 1.00 92.75 92 PRO A O 1
ATOM 704 N N . ARG A 1 93 ? -22.920 -7.896 31.928 1.00 88.25 93 ARG A N 1
ATOM 705 C CA . ARG A 1 93 ? -22.685 -6.802 32.866 1.00 88.25 93 ARG A CA 1
ATOM 706 C C . ARG A 1 93 ? -23.826 -5.795 32.741 1.00 88.25 93 ARG A C 1
ATOM 708 O O . ARG A 1 93 ? -24.122 -5.342 31.639 1.00 88.25 93 ARG A O 1
ATOM 715 N N . GLY A 1 94 ? -24.468 -5.491 33.868 1.00 87.88 94 GLY A N 1
ATOM 716 C CA . GLY A 1 94 ? -25.504 -4.466 33.923 1.00 87.88 94 GLY A CA 1
ATOM 717 C C . GLY A 1 94 ? -24.948 -3.083 33.563 1.00 87.88 94 GLY A C 1
ATOM 718 O O . GLY A 1 94 ? -23.723 -2.897 33.571 1.00 87.88 94 GLY A O 1
ATOM 719 N N . PRO A 1 95 ? -25.826 -2.113 33.256 1.00 88.81 95 PRO A N 1
ATOM 720 C CA . PRO A 1 95 ? -25.426 -0.721 33.097 1.00 88.81 95 PRO A CA 1
ATOM 721 C C . PRO A 1 95 ? -24.615 -0.255 34.316 1.00 88.81 95 PRO A C 1
ATOM 723 O O . PRO A 1 95 ? -24.910 -0.683 35.435 1.00 88.81 95 PRO A O 1
ATOM 726 N N . PRO A 1 96 ? -23.584 0.587 34.134 1.00 83.75 96 PRO A N 1
ATOM 727 C CA . PRO A 1 96 ? -22.862 1.147 35.268 1.00 83.75 96 PRO A CA 1
ATOM 728 C C . PRO A 1 96 ? -23.836 1.931 36.162 1.00 83.75 96 PRO A C 1
ATOM 730 O O . PRO A 1 96 ? -24.581 2.775 35.675 1.00 83.75 96 PRO A O 1
ATOM 733 N N . GLU A 1 97 ? -23.831 1.647 37.468 1.00 79.62 97 GLU A N 1
ATOM 734 C CA . GLU A 1 97 ? -24.693 2.325 38.457 1.00 79.62 97 GLU A CA 1
ATOM 735 C C . GLU A 1 97 ? -24.352 3.813 38.611 1.00 79.62 97 GLU A C 1
ATOM 737 O O . GLU A 1 97 ? -25.179 4.619 39.032 1.00 79.62 97 GLU A O 1
ATOM 742 N N . GLN A 1 98 ? -23.119 4.187 38.269 1.00 82.00 98 GLN A N 1
ATOM 743 C CA . GLN A 1 98 ? -22.672 5.569 38.294 1.00 82.00 98 GLN A CA 1
ATOM 744 C C . GLN A 1 98 ? -23.264 6.305 37.094 1.00 82.00 98 GLN A C 1
ATOM 746 O O . GLN A 1 98 ? -22.976 5.963 35.945 1.00 82.00 98 GLN A O 1
ATOM 751 N N . ALA A 1 99 ? -24.062 7.340 37.368 1.00 79.75 99 ALA A N 1
ATOM 752 C CA . ALA A 1 99 ? -24.435 8.311 36.349 1.00 79.75 99 ALA A CA 1
ATOM 753 C C . ALA A 1 99 ? -23.163 8.822 35.655 1.00 79.75 99 ALA A C 1
ATOM 755 O O . ALA A 1 99 ? -22.133 9.017 36.306 1.00 79.75 99 ALA A O 1
ATOM 756 N N . SER A 1 100 ? -23.222 9.013 34.335 1.00 83.31 100 SER A N 1
ATOM 757 C CA . SER A 1 100 ? -22.081 9.511 33.568 1.00 83.31 100 SER A CA 1
ATOM 758 C C . SER A 1 100 ? -21.576 10.813 34.187 1.00 83.31 100 SER A C 1
ATOM 760 O O . SER A 1 100 ? -22.317 11.796 34.258 1.00 83.31 100 SER A O 1
ATOM 762 N N . VAL A 1 101 ? -20.328 10.812 34.650 1.00 87.12 101 VAL A N 1
ATOM 763 C CA . VAL A 1 101 ? -19.692 12.001 35.221 1.00 87.12 101 VAL A CA 1
ATOM 764 C C . VAL A 1 101 ? -19.600 13.067 34.121 1.00 87.12 101 VAL A C 1
ATOM 766 O O . VAL A 1 101 ? -19.214 12.728 32.997 1.00 87.12 101 VAL A O 1
ATOM 769 N N . PRO A 1 102 ? -19.958 14.337 34.392 1.00 89.81 102 PRO A N 1
ATOM 770 C CA . PRO A 1 102 ? -19.833 15.391 33.396 1.00 89.81 102 PRO A CA 1
ATOM 771 C C . PRO A 1 102 ? -18.366 15.550 32.996 1.00 89.81 102 PRO A C 1
ATOM 773 O O . PRO A 1 102 ? -17.496 15.775 33.839 1.00 89.81 102 PRO A O 1
ATOM 776 N N . VAL A 1 103 ? -18.091 15.436 31.698 1.00 87.50 103 VAL A N 1
ATOM 777 C CA . VAL A 1 103 ? -16.750 15.660 31.162 1.00 87.50 103 VAL A CA 1
ATOM 778 C C . VAL A 1 103 ? -16.548 17.167 31.010 1.00 87.50 103 VAL A C 1
ATOM 780 O O . VAL A 1 103 ? -17.093 17.793 30.101 1.00 87.50 103 VAL A O 1
ATOM 783 N N . LEU A 1 104 ? -15.796 17.762 31.936 1.00 89.62 104 LEU A N 1
ATOM 784 C CA . LEU A 1 104 ? -15.496 19.194 31.954 1.00 89.62 104 LEU A CA 1
ATOM 785 C C . LEU A 1 104 ? -14.346 19.511 30.989 1.00 89.62 104 LEU A C 1
ATOM 787 O O . LEU A 1 104 ? -13.213 19.736 31.408 1.00 89.62 104 LEU A O 1
ATOM 791 N N . HIS A 1 105 ? -14.630 19.496 29.687 1.00 86.62 105 HIS A N 1
ATOM 792 C CA . HIS A 1 105 ? -13.685 20.001 28.694 1.00 86.62 105 HIS A CA 1
ATOM 793 C C . HIS A 1 105 ? -13.527 21.519 28.822 1.00 86.62 105 HIS A C 1
ATOM 795 O O . HIS A 1 105 ? -14.493 22.247 29.067 1.00 86.62 105 HIS A O 1
ATOM 801 N N . GLU A 1 106 ? -12.312 22.007 28.588 1.00 86.12 106 GLU A N 1
ATOM 802 C CA . GLU A 1 106 ? -12.094 23.421 28.297 1.00 86.12 106 GLU A CA 1
ATOM 803 C C . GLU A 1 106 ? -12.908 23.804 27.054 1.00 86.12 106 GLU A C 1
ATOM 805 O O . GLU A 1 106 ? -12.972 23.047 26.081 1.00 86.12 106 GLU A O 1
ATOM 810 N N . GLN A 1 107 ? -13.554 24.974 27.077 1.00 81.06 107 GLN A N 1
ATOM 811 C CA . GLN A 1 107 ? -14.249 25.488 25.900 1.00 81.06 107 GLN A CA 1
ATOM 812 C C . GLN A 1 107 ? -13.233 25.587 24.756 1.00 81.06 107 GLN A C 1
ATOM 814 O O . GLN A 1 107 ? -12.301 26.391 24.821 1.00 81.06 107 GLN A O 1
ATOM 819 N N . SER A 1 108 ? -13.381 24.746 23.726 1.00 76.38 108 SER A N 1
ATOM 820 C CA . SER A 1 108 ? -12.442 24.708 22.606 1.00 76.38 108 SER A CA 1
ATOM 821 C C . SER A 1 108 ? -12.411 26.083 21.938 1.00 76.38 108 SER A C 1
ATOM 823 O O . SER A 1 108 ? -13.393 26.503 21.323 1.00 76.38 108 SER A O 1
ATOM 825 N N . LYS A 1 109 ? -11.287 26.793 22.078 1.00 70.06 109 LYS A N 1
ATOM 826 C CA . LYS A 1 109 ? -11.139 28.191 21.637 1.00 70.06 109 LYS A CA 1
ATOM 827 C C . LYS A 1 109 ? -11.207 28.357 20.116 1.00 70.06 109 LYS A C 1
ATOM 829 O O . LYS A 1 109 ? -11.502 29.444 19.634 1.00 70.06 109 LYS A O 1
ATOM 834 N N . VAL A 1 110 ? -10.954 27.287 19.363 1.00 79.25 110 VAL A N 1
ATOM 835 C CA . VAL A 1 110 ? -10.931 27.284 17.898 1.00 79.25 110 VAL A CA 1
ATOM 836 C C . VAL A 1 110 ? -11.995 26.312 17.407 1.00 79.25 110 VAL A C 1
ATOM 838 O O . VAL A 1 110 ? -11.919 25.111 17.662 1.00 79.25 110 VAL A O 1
ATOM 841 N N . LYS A 1 111 ? -13.011 26.835 16.718 1.00 83.69 111 LYS A N 1
ATOM 842 C CA . LYS A 1 111 ? -13.956 25.996 15.975 1.00 83.69 111 LYS A CA 1
ATOM 843 C C . LYS A 1 111 ? -13.212 25.420 14.775 1.00 83.69 111 LYS A C 1
ATOM 845 O O . LYS A 1 111 ? -12.473 26.150 14.123 1.00 83.69 111 LYS A O 1
ATOM 850 N N . LEU A 1 112 ? -13.402 24.133 14.495 1.00 86.25 112 LEU A N 1
ATOM 851 C CA . LEU A 1 112 ? -12.779 23.480 13.347 1.00 86.25 112 LEU A CA 1
ATOM 852 C C . LEU A 1 112 ? -13.134 24.241 12.061 1.00 86.25 112 LEU A C 1
ATOM 854 O O . LEU A 1 112 ? -14.302 24.298 11.672 1.00 86.25 112 LEU A O 1
ATOM 858 N N . THR A 1 113 ? -12.130 24.831 11.418 1.00 93.69 113 THR A N 1
ATOM 859 C CA . THR A 1 113 ? -12.297 25.508 10.130 1.00 93.69 113 THR A CA 1
ATOM 860 C C . THR A 1 113 ? -12.508 24.462 9.036 1.00 93.69 113 THR A C 1
ATOM 862 O O . THR A 1 113 ? -11.924 23.377 9.076 1.00 93.69 113 THR A O 1
ATOM 865 N N . SER A 1 114 ? -13.308 24.786 8.018 1.00 93.31 114 SER A N 1
ATOM 866 C CA . SER A 1 114 ? -13.531 23.904 6.861 1.00 93.31 114 SER A CA 1
ATOM 867 C C . SER A 1 114 ? -12.227 23.546 6.135 1.00 93.31 114 SER A C 1
ATOM 869 O O . SER A 1 114 ? -12.079 22.434 5.632 1.00 93.31 114 SER A O 1
ATOM 871 N N . GLU A 1 115 ? -11.261 24.464 6.116 1.00 93.81 115 GLU A N 1
ATOM 872 C CA . G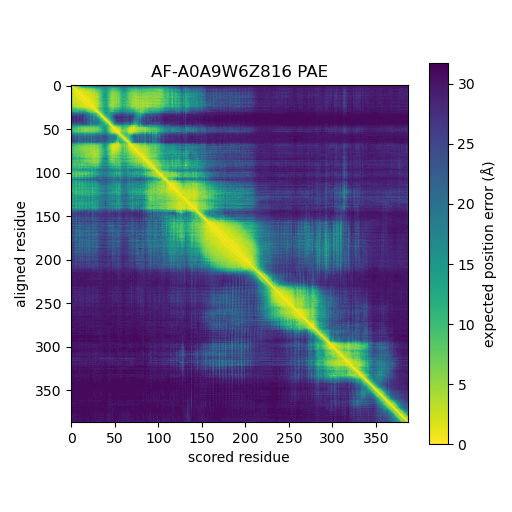LU A 1 115 ? -9.921 24.241 5.575 1.00 93.81 115 GLU A CA 1
ATOM 873 C C . GLU A 1 115 ? -9.152 23.177 6.351 1.00 93.81 115 GLU A C 1
ATOM 875 O O . GLU A 1 115 ? -8.568 22.279 5.749 1.00 93.81 115 GLU A O 1
ATOM 880 N N . ASP A 1 116 ? -9.180 23.239 7.680 1.00 94.00 116 ASP A N 1
ATOM 881 C CA . ASP A 1 116 ? -8.480 22.268 8.515 1.00 94.00 116 ASP A CA 1
ATOM 882 C C . ASP A 1 116 ? -9.140 20.898 8.402 1.00 94.00 116 ASP A C 1
ATOM 884 O O . ASP A 1 116 ? -8.452 19.895 8.227 1.00 94.00 116 ASP A O 1
ATOM 888 N N . GLN A 1 117 ? -10.471 20.846 8.348 1.00 93.81 117 GLN A N 1
ATOM 889 C CA . GLN A 1 117 ? -11.181 19.600 8.076 1.00 93.81 117 GLN A CA 1
ATOM 890 C C . GLN A 1 117 ? -10.776 18.977 6.728 1.00 93.81 117 GLN A C 1
ATOM 892 O O . GLN A 1 117 ? -10.634 17.759 6.636 1.00 93.81 117 GLN A O 1
ATOM 897 N N . ARG A 1 118 ? -10.558 19.794 5.688 1.00 95.25 118 ARG A N 1
ATOM 898 C CA . ARG A 1 118 ? -10.084 19.319 4.377 1.00 95.25 118 ARG A CA 1
ATOM 899 C C . ARG A 1 118 ? -8.633 18.849 4.412 1.00 95.25 118 ARG A C 1
ATOM 901 O O . ARG A 1 118 ? -8.336 17.831 3.801 1.00 95.25 118 ARG A O 1
ATOM 908 N N . LYS A 1 119 ? -7.738 19.543 5.123 1.00 95.62 119 LYS A N 1
ATOM 909 C CA . LYS A 1 119 ? -6.333 19.114 5.285 1.00 95.62 119 LYS A CA 1
ATOM 910 C C . LYS A 1 119 ? -6.236 17.749 5.965 1.00 95.62 119 LYS A C 1
ATOM 912 O O . LYS A 1 119 ? -5.385 16.945 5.608 1.00 95.62 119 LYS A O 1
ATOM 917 N N . TRP A 1 120 ? -7.135 17.487 6.911 1.00 94.50 120 TRP A N 1
ATOM 918 C CA . TRP A 1 120 ? -7.226 16.214 7.624 1.00 94.50 120 TRP A CA 1
ATOM 919 C C . TRP A 1 120 ? -8.119 15.174 6.926 1.00 94.50 120 TRP A C 1
ATOM 921 O O . TRP A 1 120 ? -8.368 14.105 7.483 1.00 94.50 120 TRP A O 1
ATOM 931 N N . TYR A 1 121 ? -8.590 15.444 5.704 1.00 96.75 121 TYR A N 1
ATOM 932 C CA . TYR A 1 121 ? -9.314 14.457 4.911 1.00 96.75 121 TYR A CA 1
ATOM 933 C C . TYR A 1 121 ? -8.347 13.392 4.384 1.00 96.75 121 TYR A C 1
ATOM 935 O O . TYR A 1 121 ? -7.514 13.658 3.520 1.00 96.75 121 TYR A O 1
ATOM 943 N N . ILE A 1 122 ? -8.487 12.169 4.893 1.00 95.44 122 ILE A N 1
ATOM 944 C CA . ILE A 1 122 ? -7.705 11.013 4.452 1.00 95.44 122 ILE A CA 1
ATOM 945 C C . ILE A 1 122 ? -8.422 10.369 3.251 1.00 95.44 122 ILE A C 1
ATOM 947 O O . ILE A 1 122 ? -9.561 9.915 3.409 1.00 95.44 122 ILE A O 1
ATOM 951 N N . PRO A 1 123 ? -7.797 10.304 2.057 1.00 92.44 123 PRO A N 1
ATOM 952 C CA . PRO A 1 123 ? -8.394 9.650 0.896 1.00 92.44 123 PRO A CA 1
ATOM 953 C C . PRO A 1 123 ? -8.658 8.154 1.139 1.00 92.44 123 PRO A C 1
ATOM 955 O O . PRO A 1 123 ? -7.908 7.505 1.874 1.00 92.44 123 PRO A O 1
ATOM 958 N N . PRO A 1 124 ? -9.688 7.566 0.502 1.00 91.62 124 PRO A N 1
ATOM 959 C CA . PRO A 1 124 ? -9.962 6.140 0.632 1.00 91.62 124 PRO A CA 1
ATOM 960 C C . PRO A 1 124 ? -8.808 5.302 0.069 1.00 91.62 124 PRO A C 1
ATOM 962 O O . PRO A 1 124 ? -8.289 5.576 -1.014 1.00 91.62 124 PRO A O 1
ATOM 965 N N . ALA A 1 125 ? -8.446 4.238 0.785 1.00 90.75 125 ALA A N 1
ATOM 966 C CA . ALA A 1 125 ? -7.418 3.306 0.344 1.00 90.75 125 ALA A CA 1
ATOM 967 C C . ALA A 1 125 ? -7.948 2.414 -0.789 1.00 90.75 125 ALA A C 1
ATOM 969 O O . ALA A 1 125 ? -8.803 1.550 -0.578 1.00 90.75 125 ALA A O 1
ATOM 970 N N . ILE A 1 126 ? -7.422 2.613 -1.996 1.00 91.38 126 ILE A N 1
ATOM 971 C CA . ILE A 1 126 ? -7.711 1.787 -3.170 1.00 91.38 126 ILE A CA 1
ATOM 972 C C . ILE A 1 126 ? -6.507 0.884 -3.392 1.00 91.38 126 ILE A C 1
ATOM 974 O O . ILE A 1 126 ? -5.415 1.357 -3.687 1.00 91.38 126 ILE A O 1
ATOM 978 N N . SER A 1 127 ? -6.701 -0.421 -3.211 1.00 89.88 127 SER A N 1
ATOM 979 C CA . SER A 1 127 ? -5.622 -1.393 -3.381 1.00 89.88 127 SER A CA 1
ATOM 980 C C . SER A 1 127 ? -5.668 -2.053 -4.760 1.00 89.88 127 SER A C 1
ATOM 982 O O . SER A 1 127 ? -6.749 -2.327 -5.292 1.00 89.88 127 SER A O 1
ATOM 984 N N . ASN A 1 128 ? -4.492 -2.373 -5.307 1.00 88.50 128 ASN A N 1
ATOM 985 C CA . ASN A 1 128 ? -4.372 -3.130 -6.557 1.00 88.50 128 ASN A CA 1
ATOM 986 C C . ASN A 1 128 ? -4.630 -4.634 -6.373 1.00 88.50 128 ASN A C 1
ATOM 988 O O . ASN A 1 128 ? -4.913 -5.324 -7.346 1.00 88.50 128 ASN A O 1
ATOM 992 N N . TRP A 1 129 ? -4.594 -5.140 -5.133 1.00 88.19 129 TRP A N 1
ATOM 993 C CA . TRP A 1 129 ? -4.716 -6.575 -4.839 1.00 88.19 129 TRP A CA 1
ATOM 994 C C . TRP A 1 129 ? -6.075 -7.006 -4.292 1.00 88.19 129 TRP A C 1
ATOM 996 O O . TRP A 1 129 ? -6.506 -8.131 -4.539 1.00 88.19 129 TRP A O 1
ATOM 1006 N N . LYS A 1 130 ? -6.737 -6.174 -3.482 1.00 92.25 130 LYS A N 1
ATOM 1007 C CA . LYS A 1 130 ? -7.923 -6.570 -2.713 1.00 92.25 130 LYS A CA 1
ATOM 1008 C C . LYS A 1 130 ? -9.087 -5.616 -2.939 1.00 92.25 130 LYS A C 1
ATOM 1010 O O . LYS A 1 130 ? -8.984 -4.402 -2.780 1.00 92.25 130 LYS A O 1
ATOM 1015 N N . ASN A 1 131 ? -10.232 -6.212 -3.247 1.00 93.50 131 ASN A N 1
ATOM 1016 C CA . ASN A 1 131 ? -11.513 -5.534 -3.365 1.00 93.50 131 ASN A CA 1
ATOM 1017 C C . ASN A 1 131 ? -12.603 -6.419 -2.750 1.00 93.50 131 ASN A C 1
ATOM 1019 O O . ASN A 1 131 ? -13.379 -7.048 -3.461 1.00 93.50 131 ASN A O 1
ATOM 1023 N N . THR A 1 132 ? -12.616 -6.526 -1.419 1.00 95.38 132 THR A N 1
ATOM 1024 C CA . THR A 1 132 ? -13.479 -7.476 -0.688 1.00 95.38 132 THR A CA 1
ATOM 1025 C C . THR A 1 132 ? -14.967 -7.223 -0.898 1.00 95.38 132 THR A C 1
ATOM 1027 O O . THR A 1 132 ? -15.749 -8.164 -0.934 1.00 95.38 132 THR A O 1
ATOM 1030 N N . LYS A 1 133 ? -15.353 -5.956 -1.060 1.00 94.31 133 LYS A N 1
ATOM 1031 C CA . LYS A 1 133 ? -16.736 -5.539 -1.316 1.00 94.31 133 LYS A CA 1
ATOM 1032 C C . LYS A 1 133 ? -17.070 -5.435 -2.810 1.00 94.31 133 LYS A C 1
ATOM 1034 O O . LYS A 1 133 ? -18.186 -5.060 -3.142 1.00 94.31 133 LYS A O 1
ATOM 1039 N N . GLY A 1 134 ? -16.119 -5.732 -3.702 1.00 94.19 134 GLY A N 1
ATOM 1040 C CA . GLY A 1 134 ? -16.357 -5.738 -5.146 1.00 94.19 134 GLY A CA 1
ATOM 1041 C C . GLY A 1 134 ? -16.701 -4.372 -5.751 1.00 94.19 134 GLY A C 1
ATOM 1042 O O . GLY A 1 134 ? -17.408 -4.319 -6.750 1.00 94.19 134 GLY A O 1
ATOM 1043 N N . PHE A 1 135 ? -16.216 -3.260 -5.188 1.00 94.12 135 PHE A N 1
ATOM 1044 C CA . PHE A 1 135 ? -16.503 -1.927 -5.727 1.00 94.12 135 PHE A CA 1
ATOM 1045 C C . PHE A 1 135 ? -16.002 -1.774 -7.172 1.00 94.12 135 PHE A C 1
ATOM 1047 O O . PHE A 1 135 ? -14.858 -2.122 -7.490 1.00 94.12 135 PHE A O 1
ATOM 1054 N N . THR A 1 136 ? -16.835 -1.202 -8.040 1.00 94.38 136 THR A N 1
ATOM 1055 C CA . THR A 1 136 ? -16.455 -0.800 -9.399 1.00 94.38 136 THR A CA 1
ATOM 1056 C C . THR A 1 136 ? -15.671 0.508 -9.333 1.00 94.38 136 THR A C 1
ATOM 1058 O O . THR A 1 136 ? -16.238 1.585 -9.165 1.00 94.38 136 THR A O 1
ATOM 1061 N N . ILE A 1 137 ? -14.346 0.406 -9.414 1.00 91.56 137 ILE A N 1
ATOM 1062 C CA . ILE A 1 137 ? -13.411 1.532 -9.278 1.00 91.56 137 ILE A CA 1
ATOM 1063 C C . ILE A 1 137 ? -12.839 1.850 -10.658 1.00 91.56 137 ILE A C 1
ATOM 1065 O O . ILE A 1 137 ? -12.406 0.926 -11.353 1.00 91.56 137 ILE A O 1
ATOM 1069 N N . SER A 1 138 ? -12.816 3.133 -11.030 1.00 93.44 138 SER A N 1
ATOM 1070 C CA . SER A 1 138 ? -12.252 3.584 -12.305 1.00 93.44 138 SER A CA 1
ATOM 1071 C C . SER A 1 138 ? -10.756 3.285 -12.412 1.00 93.44 138 SER A C 1
ATOM 1073 O O . SER A 1 138 ? -10.037 3.192 -11.412 1.00 93.44 138 SER A O 1
ATOM 1075 N N . VAL A 1 139 ? -10.284 3.144 -13.650 1.00 88.56 139 VAL A N 1
ATOM 1076 C CA . VAL A 1 139 ? -8.892 2.793 -13.957 1.00 88.56 139 VAL A CA 1
ATOM 1077 C C . VAL A 1 139 ? -7.926 3.840 -13.400 1.00 88.56 139 VAL A C 1
ATOM 1079 O O . VAL A 1 139 ? -6.972 3.471 -12.723 1.00 88.56 139 VAL A O 1
ATOM 1082 N N . ASP A 1 140 ? -8.233 5.130 -13.552 1.00 89.81 140 ASP A N 1
ATOM 1083 C CA . ASP A 1 140 ? -7.402 6.233 -13.052 1.00 89.81 140 ASP A CA 1
ATOM 1084 C C . ASP A 1 140 ? -7.117 6.128 -11.553 1.00 89.81 140 ASP A C 1
ATOM 1086 O O . ASP A 1 140 ? -6.003 6.377 -11.105 1.00 89.81 140 ASP A O 1
ATOM 1090 N N . LYS A 1 141 ? -8.116 5.734 -10.754 1.00 90.94 141 LYS A N 1
ATOM 1091 C CA . LYS A 1 141 ? -7.968 5.625 -9.297 1.00 90.94 141 LYS A CA 1
ATOM 1092 C C . LYS A 1 141 ? -7.190 4.381 -8.872 1.00 90.94 141 LYS A C 1
ATOM 1094 O O . LYS A 1 141 ? -6.597 4.395 -7.799 1.00 90.94 141 LYS A O 1
ATOM 1099 N N . ARG A 1 142 ? -7.169 3.333 -9.701 1.00 87.44 142 ARG A N 1
ATOM 1100 C CA . ARG A 1 142 ? -6.327 2.140 -9.496 1.00 87.44 142 ARG A CA 1
ATOM 1101 C C . ARG A 1 142 ? -4.881 2.404 -9.918 1.00 87.44 142 ARG A C 1
ATOM 1103 O O . ARG A 1 142 ? -3.949 2.050 -9.209 1.00 87.44 142 ARG A O 1
ATOM 1110 N N . LEU A 1 143 ? -4.697 3.081 -11.048 1.00 84.69 143 LEU A N 1
ATOM 1111 C CA . LEU A 1 143 ? -3.381 3.427 -11.581 1.00 84.69 143 LEU A CA 1
ATOM 1112 C C . LEU A 1 143 ? -2.716 4.596 -10.848 1.00 84.69 143 LEU A C 1
ATOM 1114 O O . LEU A 1 143 ? -1.502 4.749 -10.941 1.00 84.69 143 LEU A O 1
ATOM 1118 N N . ALA A 1 144 ? -3.471 5.389 -10.084 1.00 82.31 144 ALA A N 1
ATOM 1119 C CA . ALA A 1 144 ? -2.944 6.524 -9.330 1.00 82.31 144 ALA A CA 1
ATOM 1120 C C . ALA A 1 144 ? -1.764 6.159 -8.410 1.00 82.31 144 ALA A C 1
ATOM 1122 O O . ALA A 1 144 ? -0.875 6.984 -8.226 1.00 82.31 144 ALA A O 1
ATOM 1123 N N . SER A 1 145 ? -1.724 4.938 -7.858 1.00 69.75 145 SER A N 1
ATOM 1124 C CA . SER A 1 145 ? -0.612 4.486 -7.009 1.00 69.75 145 SER A CA 1
ATOM 1125 C C . SER A 1 145 ? 0.611 4.015 -7.793 1.00 69.75 145 SER A C 1
ATOM 1127 O O . SER A 1 145 ? 1.695 3.946 -7.230 1.00 69.75 145 SER A O 1
ATOM 1129 N N . ILE A 1 146 ? 0.429 3.614 -9.055 1.00 70.50 146 ILE A N 1
ATOM 1130 C CA . ILE A 1 146 ? 1.524 3.140 -9.911 1.00 70.50 146 ILE A CA 1
ATOM 1131 C C . ILE A 1 146 ? 2.386 4.313 -10.378 1.00 70.50 146 ILE A C 1
ATOM 1133 O O . ILE A 1 146 ? 3.525 4.088 -10.762 1.00 70.50 146 ILE A O 1
ATOM 1137 N N . GLY A 1 147 ? 1.898 5.549 -10.223 1.00 58.56 147 GLY A N 1
ATOM 1138 C CA . GLY A 1 147 ? 2.682 6.741 -10.490 1.00 58.56 147 GLY A CA 1
ATOM 1139 C C . GLY A 1 147 ? 2.879 6.898 -11.989 1.00 58.56 147 GLY A C 1
ATOM 1140 O O . GLY A 1 147 ? 3.472 6.074 -12.676 1.00 58.56 147 GLY A O 1
ATOM 1141 N N . LYS A 1 148 ? 2.340 7.979 -12.528 1.00 62.19 148 LYS A N 1
ATOM 1142 C CA . LYS A 1 148 ? 2.634 8.366 -13.896 1.00 62.19 148 LYS A CA 1
ATOM 1143 C C . LYS A 1 148 ? 4.110 8.777 -13.963 1.00 62.19 148 LYS A C 1
ATOM 1145 O O . LYS A 1 148 ? 4.479 9.802 -13.407 1.00 62.19 148 LYS A O 1
ATOM 1150 N N . ASP A 1 149 ? 4.914 7.942 -14.611 1.00 58.75 149 ASP A N 1
ATOM 1151 C CA . ASP A 1 149 ? 6.188 8.255 -15.265 1.00 58.75 149 ASP A CA 1
ATOM 1152 C C . ASP A 1 149 ? 7.305 8.916 -14.430 1.00 58.75 149 ASP A C 1
ATOM 1154 O O . ASP A 1 149 ? 8.129 9.641 -14.980 1.00 58.75 149 ASP A O 1
ATOM 1158 N N . GLU A 1 150 ? 7.451 8.614 -13.136 1.00 56.59 150 GLU A N 1
ATOM 1159 C CA . GLU A 1 150 ? 8.739 8.879 -12.450 1.00 56.59 150 GLU A CA 1
ATOM 1160 C C . GLU A 1 150 ? 9.856 7.933 -12.936 1.00 56.59 150 GLU A C 1
ATOM 1162 O O . GLU A 1 150 ? 11.043 8.184 -12.738 1.00 56.59 150 GLU A O 1
ATOM 1167 N N . THR A 1 151 ? 9.488 6.872 -13.660 1.00 54.69 151 THR A N 1
ATOM 1168 C CA . THR A 1 151 ? 10.406 6.028 -14.432 1.00 54.69 151 THR A CA 1
ATOM 1169 C C . THR A 1 151 ? 10.658 6.555 -15.840 1.00 54.69 151 THR A C 1
ATOM 1171 O O . THR A 1 151 ? 11.187 5.808 -16.667 1.00 54.69 151 THR A O 1
ATOM 1174 N N . ALA A 1 152 ? 10.315 7.810 -16.155 1.00 59.06 152 ALA A N 1
ATOM 1175 C CA . ALA A 1 152 ? 10.989 8.513 -17.239 1.00 59.06 152 ALA A CA 1
ATOM 1176 C C . ALA A 1 152 ? 12.452 8.686 -16.808 1.00 59.06 152 ALA A C 1
ATOM 1178 O O . ALA A 1 152 ? 12.866 9.748 -16.350 1.00 59.06 152 ALA A O 1
ATOM 1179 N N . GLN A 1 153 ? 13.207 7.583 -16.864 1.00 65.38 153 GLN A N 1
ATOM 1180 C CA . GLN A 1 153 ? 14.623 7.532 -16.573 1.00 65.38 153 GLN A CA 1
ATOM 1181 C C . GLN A 1 153 ? 15.241 8.637 -17.412 1.00 65.38 153 GLN A C 1
ATOM 1183 O O . GLN A 1 153 ? 15.269 8.551 -18.640 1.00 65.38 153 GLN A O 1
ATOM 1188 N N . GLN A 1 154 ? 15.673 9.709 -16.750 1.00 69.31 154 GLN A N 1
ATOM 1189 C CA . GLN A 1 154 ? 16.487 10.732 -17.376 1.00 69.31 154 GLN A CA 1
ATOM 1190 C C . GLN A 1 154 ? 17.807 10.054 -17.725 1.00 69.31 154 GLN A C 1
ATOM 1192 O O . GLN A 1 154 ? 18.753 10.021 -16.941 1.00 69.31 154 GLN A O 1
ATOM 1197 N N . MET A 1 155 ? 17.837 9.403 -18.884 1.00 75.50 155 MET A N 1
ATOM 1198 C CA . MET A 1 155 ? 19.053 8.830 -19.421 1.00 75.50 155 MET A CA 1
ATOM 1199 C C . MET A 1 155 ? 20.024 9.985 -19.657 1.00 75.50 155 MET A C 1
ATOM 1201 O O . MET A 1 155 ? 19.636 11.045 -20.146 1.00 75.50 155 MET A O 1
ATOM 1205 N N . ASN A 1 156 ? 21.294 9.792 -19.301 1.00 83.31 156 ASN A N 1
ATOM 1206 C CA . ASN A 1 156 ? 22.341 10.792 -19.515 1.00 83.31 156 ASN A CA 1
ATOM 1207 C C . ASN A 1 156 ? 22.679 10.883 -21.014 1.00 83.31 156 ASN A C 1
ATOM 1209 O O . ASN A 1 156 ? 23.690 10.332 -21.450 1.00 83.31 156 ASN A O 1
ATOM 1213 N N . ILE A 1 157 ? 21.819 11.540 -21.797 1.00 86.56 157 ILE A N 1
ATOM 1214 C CA . ILE A 1 157 ? 21.892 11.614 -23.268 1.00 86.56 157 ILE A CA 1
ATOM 1215 C C . ILE A 1 157 ? 23.278 12.079 -23.735 1.00 86.56 157 ILE A C 1
ATOM 1217 O O . ILE A 1 157 ? 23.828 11.506 -24.666 1.00 86.56 157 ILE A O 1
ATOM 1221 N N . ASP A 1 158 ? 23.880 13.037 -23.032 1.00 90.38 158 ASP A N 1
ATOM 1222 C CA . ASP A 1 158 ? 25.190 13.604 -23.370 1.00 90.38 158 ASP A CA 1
ATOM 1223 C C . ASP A 1 158 ? 26.338 12.581 -23.263 1.00 90.38 158 ASP A C 1
ATOM 1225 O O . ASP A 1 158 ? 27.148 12.418 -24.175 1.00 90.38 158 ASP A O 1
ATOM 1229 N N . LYS A 1 159 ? 26.360 11.782 -22.187 1.00 92.75 159 LYS A N 1
ATOM 1230 C CA . LYS A 1 159 ? 27.388 10.743 -21.999 1.00 92.75 159 LYS A CA 1
ATOM 1231 C C . LYS A 1 159 ? 27.242 9.612 -23.013 1.00 92.75 159 LYS A C 1
ATOM 1233 O O . LYS A 1 159 ? 28.247 9.084 -23.481 1.00 92.75 159 LYS A O 1
ATOM 1238 N N . PHE A 1 160 ? 26.006 9.238 -23.344 1.00 93.75 160 PHE A N 1
ATOM 1239 C CA . PHE A 1 160 ? 25.756 8.211 -24.353 1.00 93.75 160 PHE A CA 1
ATOM 1240 C C . PHE A 1 160 ? 26.100 8.702 -25.760 1.00 93.75 160 PHE A C 1
ATOM 1242 O O . PHE A 1 160 ? 26.743 7.955 -26.489 1.00 93.75 160 PHE A O 1
ATOM 1249 N N . ALA A 1 161 ? 25.777 9.950 -26.107 1.00 94.75 161 ALA A N 1
ATOM 1250 C CA . ALA A 1 161 ? 26.152 10.548 -27.387 1.00 94.75 161 ALA A CA 1
ATOM 1251 C C . ALA A 1 161 ? 27.678 10.661 -27.540 1.00 94.75 161 ALA A C 1
ATOM 1253 O O . ALA A 1 161 ? 28.243 10.193 -28.527 1.00 94.75 161 ALA A O 1
ATOM 1254 N N . GLY A 1 162 ? 28.371 11.183 -26.520 1.00 96.00 162 GLY A N 1
ATOM 1255 C CA . GLY A 1 162 ? 29.833 11.267 -26.533 1.00 96.00 162 GLY A CA 1
ATOM 1256 C C . GLY A 1 162 ? 30.508 9.895 -26.640 1.00 96.00 162 GLY A C 1
ATOM 1257 O O . GLY A 1 162 ? 31.529 9.752 -27.313 1.00 96.00 162 GLY A O 1
ATOM 1258 N N . PHE A 1 163 ? 29.924 8.861 -26.026 1.00 96.00 163 PHE A N 1
ATOM 1259 C CA . PHE A 1 163 ? 30.428 7.492 -26.130 1.00 96.00 163 PHE A CA 1
ATOM 1260 C C . PHE A 1 163 ? 30.201 6.876 -27.517 1.00 96.00 163 PHE A C 1
ATOM 1262 O O . PHE A 1 163 ? 31.119 6.258 -28.060 1.00 96.00 163 PHE A O 1
ATOM 1269 N N . THR A 1 164 ? 29.019 7.049 -28.117 1.00 96.94 164 THR A N 1
ATOM 1270 C CA . THR A 1 164 ? 28.744 6.537 -29.470 1.00 96.94 164 THR A CA 1
ATOM 1271 C C . THR A 1 164 ? 29.618 7.220 -30.514 1.00 96.94 164 THR A C 1
ATOM 1273 O O . THR A 1 164 ? 30.199 6.537 -31.355 1.00 96.94 164 THR A O 1
ATOM 1276 N N . ASP A 1 165 ? 29.813 8.534 -30.398 1.00 96.12 165 ASP A N 1
ATOM 1277 C CA . ASP A 1 165 ? 30.684 9.291 -31.298 1.00 96.12 165 ASP A CA 1
ATOM 1278 C C . ASP A 1 165 ? 32.146 8.842 -31.179 1.00 96.12 165 ASP A C 1
ATOM 1280 O O . ASP A 1 165 ? 32.845 8.688 -32.185 1.00 96.12 165 ASP A O 1
ATOM 1284 N N . ALA A 1 166 ? 32.619 8.571 -29.957 1.00 97.69 166 ALA A N 1
ATOM 1285 C CA . ALA A 1 166 ? 33.957 8.034 -29.732 1.00 97.69 166 ALA A CA 1
ATOM 1286 C C . ALA A 1 166 ? 34.142 6.652 -30.385 1.00 97.69 166 ALA A C 1
ATOM 1288 O O . ALA A 1 166 ? 35.165 6.413 -31.034 1.00 97.69 166 ALA A O 1
ATOM 1289 N N . LEU A 1 167 ? 33.154 5.757 -30.263 1.00 97.81 167 LEU A N 1
ATOM 1290 C CA . LEU A 1 167 ? 33.189 4.436 -30.900 1.00 97.81 167 LEU A CA 1
ATOM 1291 C C . LEU A 1 167 ? 33.157 4.522 -32.431 1.00 97.81 167 LEU A C 1
ATOM 1293 O O . LEU A 1 167 ? 33.921 3.819 -33.101 1.00 97.81 167 LEU A O 1
ATOM 1297 N N . ASP A 1 168 ? 32.329 5.399 -32.994 1.00 97.81 168 ASP A N 1
ATOM 1298 C CA . ASP A 1 168 ? 32.243 5.594 -34.442 1.00 97.81 168 ASP A CA 1
ATOM 1299 C C . ASP A 1 168 ? 33.539 6.167 -35.019 1.00 97.81 168 ASP A C 1
ATOM 1301 O O . ASP A 1 168 ? 34.011 5.718 -36.071 1.00 97.81 168 ASP A O 1
ATOM 1305 N N . ASN A 1 169 ? 34.159 7.117 -34.318 1.00 97.81 169 ASN A N 1
ATOM 1306 C CA . ASN A 1 169 ? 35.442 7.689 -34.716 1.00 97.81 169 ASN A CA 1
ATOM 1307 C C . ASN A 1 169 ? 36.574 6.657 -34.631 1.00 97.81 169 ASN A C 1
ATOM 1309 O O . ASN A 1 169 ? 37.336 6.510 -35.590 1.00 97.81 169 ASN A O 1
ATOM 1313 N N . ALA A 1 170 ? 36.634 5.872 -33.551 1.00 98.12 170 ALA A N 1
ATOM 1314 C CA . ALA A 1 170 ? 37.604 4.785 -33.414 1.00 98.12 170 ALA A CA 1
ATOM 1315 C C . ALA A 1 170 ? 37.442 3.724 -34.521 1.00 98.12 170 ALA A C 1
ATOM 1317 O O . ALA A 1 170 ? 38.424 3.274 -35.115 1.00 98.12 170 ALA A O 1
ATOM 1318 N N . SER A 1 171 ? 36.200 3.363 -34.859 1.00 97.31 171 SER A N 1
ATOM 1319 C CA . SER A 1 171 ? 35.885 2.413 -35.934 1.00 97.31 171 SER A CA 1
ATOM 1320 C C . SER A 1 171 ? 36.316 2.925 -37.312 1.00 97.31 171 SER A C 1
ATOM 1322 O O . SER A 1 171 ? 36.921 2.182 -38.094 1.00 97.31 171 SER A O 1
ATOM 1324 N N . LYS A 1 172 ? 36.056 4.204 -37.620 1.00 97.81 172 LYS A N 1
ATOM 1325 C CA . LYS A 1 172 ? 36.506 4.840 -38.870 1.00 97.81 172 LYS A CA 1
ATOM 1326 C C . LYS A 1 172 ? 38.030 4.833 -38.975 1.00 97.81 172 LYS A C 1
ATOM 1328 O O . LYS A 1 172 ? 38.551 4.364 -39.988 1.00 97.81 172 LYS A O 1
ATOM 1333 N N . GLN A 1 173 ? 38.728 5.248 -37.918 1.00 98.00 173 GLN A N 1
ATOM 1334 C CA . GLN A 1 173 ? 40.190 5.258 -37.883 1.00 98.00 173 GLN A CA 1
ATOM 1335 C C . GLN A 1 173 ? 40.773 3.854 -38.108 1.00 98.00 173 GLN A C 1
ATOM 1337 O O . GLN A 1 173 ? 41.610 3.665 -38.991 1.00 98.00 173 GLN A O 1
ATOM 1342 N N . ALA A 1 174 ? 40.270 2.841 -37.396 1.00 97.75 174 ALA A N 1
ATOM 1343 C CA . ALA A 1 174 ? 40.735 1.462 -37.548 1.00 97.75 174 ALA A CA 1
ATOM 1344 C C . ALA A 1 174 ? 40.559 0.941 -38.989 1.00 97.75 174 ALA A C 1
ATOM 1346 O O . ALA A 1 174 ? 41.435 0.268 -39.540 1.00 97.75 174 ALA A O 1
ATOM 1347 N N . ARG A 1 175 ? 39.441 1.276 -39.647 1.00 97.19 175 ARG A N 1
ATOM 1348 C CA . ARG A 1 175 ? 39.189 0.893 -41.047 1.00 97.19 175 ARG A CA 1
ATOM 1349 C C . ARG A 1 175 ? 40.125 1.604 -42.022 1.00 97.19 175 ARG A C 1
ATOM 1351 O O . ARG A 1 175 ? 40.581 0.984 -42.987 1.00 97.19 175 ARG A O 1
ATOM 1358 N N . GLU A 1 176 ? 40.411 2.882 -41.799 1.00 97.31 176 GLU A N 1
ATOM 1359 C CA . GLU A 1 176 ? 41.337 3.651 -42.631 1.00 97.31 176 GLU A CA 1
ATOM 1360 C C . GLU A 1 176 ? 42.769 3.128 -42.520 1.00 97.31 176 GLU A C 1
ATOM 1362 O O . GLU A 1 176 ? 43.410 2.885 -43.547 1.00 97.31 176 GLU A O 1
ATOM 1367 N N . GLU A 1 177 ? 43.237 2.842 -41.306 1.00 97.56 177 GLU A N 1
ATOM 1368 C CA . GLU A 1 177 ? 44.548 2.239 -41.064 1.00 97.56 177 GLU A CA 1
ATOM 1369 C C . GLU A 1 177 ? 44.682 0.875 -41.754 1.00 97.56 177 GLU A C 1
ATOM 1371 O O . GLU A 1 177 ? 45.665 0.622 -42.461 1.00 97.56 177 GLU A O 1
ATOM 1376 N N . LEU A 1 178 ? 43.663 0.013 -41.650 1.00 97.69 178 LEU A N 1
ATOM 1377 C CA . LEU A 1 178 ? 43.629 -1.268 -42.363 1.00 97.69 178 LEU A CA 1
ATOM 1378 C C . LEU A 1 178 ? 43.667 -1.080 -43.885 1.00 97.69 178 LEU A C 1
ATOM 1380 O O . LEU A 1 178 ? 44.400 -1.791 -44.579 1.00 97.69 178 LEU A O 1
ATOM 1384 N N . LYS A 1 179 ? 42.929 -0.101 -44.420 1.00 97.88 179 LYS A N 1
ATOM 1385 C CA . LYS A 1 179 ? 42.911 0.214 -45.857 1.00 97.88 179 LYS A CA 1
ATOM 1386 C C . LYS A 1 179 ? 44.272 0.715 -46.338 1.00 97.88 179 LYS A C 1
ATOM 1388 O O . LYS A 1 179 ? 44.723 0.317 -47.416 1.00 97.88 179 LYS A O 1
ATOM 1393 N N . ILE A 1 180 ? 44.944 1.560 -45.557 1.00 97.94 180 ILE A N 1
ATOM 1394 C CA . ILE A 1 180 ? 46.298 2.047 -45.851 1.00 97.94 180 ILE A CA 1
ATOM 1395 C C . ILE A 1 180 ? 47.291 0.883 -45.807 1.00 97.94 180 ILE A C 1
ATOM 1397 O O . ILE A 1 180 ? 48.045 0.687 -46.763 1.00 97.94 180 ILE A O 1
ATOM 1401 N N . ARG A 1 181 ? 47.241 0.046 -44.765 1.00 97.06 181 ARG A N 1
ATOM 1402 C CA . ARG A 1 181 ? 48.112 -1.128 -44.618 1.00 97.06 181 ARG A CA 1
ATOM 1403 C C . ARG A 1 181 ? 47.932 -2.124 -45.762 1.00 97.06 181 ARG A C 1
ATOM 1405 O O . ARG A 1 181 ? 48.922 -2.611 -46.307 1.00 97.06 181 ARG A O 1
ATOM 1412 N N . ALA A 1 182 ? 46.694 -2.385 -46.176 1.00 97.56 182 ALA A N 1
ATOM 1413 C CA . ALA A 1 182 ? 46.393 -3.242 -47.320 1.00 97.56 182 ALA A CA 1
ATOM 1414 C C . ALA A 1 182 ? 46.958 -2.665 -48.630 1.00 97.56 182 ALA A C 1
ATOM 1416 O O . ALA A 1 182 ? 47.587 -3.393 -49.399 1.00 97.56 182 ALA A O 1
ATOM 1417 N N . LYS A 1 183 ? 46.816 -1.350 -48.863 1.00 97.50 183 LYS A N 1
ATOM 1418 C CA . LYS A 1 183 ? 47.399 -0.670 -50.035 1.00 97.50 183 LYS A CA 1
ATOM 1419 C C . LYS A 1 183 ? 48.927 -0.738 -50.045 1.00 97.50 183 LYS A C 1
ATOM 1421 O O . LYS A 1 183 ? 49.508 -0.992 -51.098 1.00 97.50 183 LYS A O 1
ATOM 1426 N N . LEU A 1 184 ? 49.581 -0.517 -48.904 1.00 97.69 184 LEU A N 1
ATOM 1427 C CA . LEU A 1 184 ? 51.040 -0.607 -48.786 1.00 97.69 184 LEU A CA 1
ATOM 1428 C C . LEU A 1 184 ? 51.532 -2.034 -49.034 1.00 97.69 184 LEU A C 1
ATOM 1430 O O . LEU A 1 184 ? 52.447 -2.229 -49.831 1.00 97.69 184 LEU A O 1
ATOM 1434 N N . LYS A 1 185 ? 50.875 -3.033 -48.432 1.00 96.94 185 LYS A N 1
ATOM 1435 C CA . LYS A 1 185 ? 51.182 -4.450 -48.663 1.00 96.94 185 LYS A CA 1
ATOM 1436 C C . LYS A 1 185 ? 51.048 -4.815 -50.144 1.00 96.94 185 LYS A C 1
ATOM 1438 O O . LYS A 1 185 ? 51.965 -5.413 -50.696 1.00 96.94 185 LYS A O 1
ATOM 1443 N N . ALA A 1 186 ? 49.972 -4.378 -50.800 1.00 96.38 186 ALA A N 1
ATOM 1444 C CA . ALA A 1 186 ? 49.761 -4.611 -52.228 1.00 96.38 186 ALA A CA 1
ATOM 1445 C C . ALA A 1 186 ? 50.821 -3.922 -53.110 1.00 96.38 186 ALA A C 1
ATOM 1447 O O . ALA A 1 186 ? 51.254 -4.493 -54.107 1.00 96.38 186 ALA A O 1
ATOM 1448 N N . LYS A 1 187 ? 51.269 -2.705 -52.763 1.00 97.19 187 LYS A N 1
ATOM 1449 C CA . LYS A 1 187 ? 52.371 -2.028 -53.475 1.00 97.19 187 LYS A CA 1
ATOM 1450 C C . LYS A 1 187 ? 53.693 -2.784 -53.324 1.00 97.19 187 LYS A C 1
ATOM 1452 O O . LYS A 1 187 ? 54.387 -2.975 -54.317 1.00 97.19 187 LYS A O 1
ATOM 1457 N N . LEU A 1 188 ? 54.011 -3.234 -52.111 1.00 96.94 188 LEU A N 1
ATOM 1458 C CA . LEU A 1 188 ? 55.227 -3.994 -51.815 1.00 96.94 188 LEU A CA 1
ATOM 1459 C C . LEU A 1 188 ? 55.225 -5.339 -52.556 1.00 96.94 188 LEU A C 1
ATOM 1461 O O . LEU A 1 188 ? 56.221 -5.716 -53.164 1.00 96.94 188 LEU A O 1
ATOM 1465 N N . GLU A 1 189 ? 54.091 -6.039 -52.573 1.00 96.12 189 GLU A N 1
ATOM 1466 C CA . GLU A 1 189 ? 53.922 -7.281 -53.333 1.00 96.12 189 GLU A CA 1
ATOM 1467 C C . GLU A 1 189 ? 54.096 -7.062 -54.841 1.00 96.12 189 GLU A C 1
ATOM 1469 O O . GLU A 1 189 ? 54.826 -7.813 -55.482 1.00 96.12 189 GLU A O 1
ATOM 1474 N N . LYS A 1 190 ? 53.524 -5.985 -55.399 1.00 95.88 190 LYS A N 1
ATOM 1475 C CA . LYS A 1 190 ? 53.750 -5.603 -56.803 1.00 95.88 190 LYS A CA 1
ATOM 1476 C C . LYS A 1 190 ? 55.221 -5.315 -57.096 1.00 95.88 190 LYS A C 1
ATOM 1478 O O . LYS A 1 190 ? 55.726 -5.791 -58.105 1.00 95.88 190 LYS A O 1
ATOM 1483 N N . GLN A 1 191 ? 55.912 -4.572 -56.229 1.00 95.88 191 GLN A N 1
ATOM 1484 C CA . GLN A 1 191 ? 57.348 -4.310 -56.382 1.00 95.88 191 GLN A CA 1
ATOM 1485 C C . GLN A 1 191 ? 58.164 -5.609 -56.345 1.00 95.88 191 GLN A C 1
ATOM 1487 O O . GLN A 1 191 ? 58.998 -5.819 -57.218 1.00 95.88 191 GLN A O 1
ATOM 1492 N N . LYS A 1 192 ? 57.869 -6.518 -55.405 1.00 95.56 192 LYS A N 1
ATOM 1493 C CA . LYS A 1 192 ? 58.502 -7.846 -55.335 1.00 95.56 192 LYS A CA 1
ATOM 1494 C C . LYS A 1 192 ? 58.245 -8.682 -56.588 1.00 95.56 192 LYS A C 1
ATOM 1496 O O . LYS A 1 192 ? 59.159 -9.344 -57.066 1.00 95.56 192 LYS A O 1
ATOM 1501 N N . LEU A 1 193 ? 57.024 -8.654 -57.122 1.00 95.81 193 LEU A N 1
ATOM 1502 C CA . LEU A 1 193 ? 56.660 -9.370 -58.345 1.00 95.81 193 LEU A CA 1
ATOM 1503 C C . LEU A 1 193 ? 57.427 -8.814 -59.553 1.00 95.81 193 LEU A C 1
ATOM 1505 O O . LEU A 1 193 ? 57.998 -9.595 -60.312 1.00 95.81 193 LEU A O 1
ATOM 1509 N N . LEU A 1 194 ? 57.498 -7.487 -59.705 1.00 94.81 194 LEU A N 1
ATOM 1510 C CA . LEU A 1 194 ? 58.284 -6.841 -60.764 1.00 94.81 194 LEU A CA 1
ATOM 1511 C C . LEU A 1 194 ? 59.773 -7.194 -60.654 1.00 94.81 194 LEU A C 1
ATOM 1513 O O . LEU A 1 194 ? 60.377 -7.612 -61.638 1.00 94.81 194 LEU A O 1
ATOM 1517 N N . GLU A 1 195 ? 60.349 -7.127 -59.452 1.00 95.06 195 GLU A N 1
ATOM 1518 C CA . GLU A 1 195 ? 61.744 -7.511 -59.210 1.00 95.06 195 GLU A CA 1
ATOM 1519 C C . GLU A 1 195 ? 61.994 -8.993 -59.556 1.00 95.06 195 GLU A C 1
ATOM 1521 O O . GLU A 1 195 ? 63.019 -9.340 -60.147 1.00 95.06 195 GLU A O 1
ATOM 1526 N N . GLN A 1 196 ? 61.051 -9.885 -59.230 1.00 93.50 196 GLN A N 1
ATOM 1527 C CA . GLN A 1 196 ? 61.112 -11.296 -59.622 1.00 93.50 196 GLN A CA 1
ATOM 1528 C C . GLN A 1 196 ? 61.047 -11.473 -61.144 1.00 93.50 196 GLN A C 1
ATOM 1530 O O . GLN A 1 196 ? 61.829 -12.251 -61.691 1.00 93.50 196 GLN A O 1
ATOM 1535 N N . GLN A 1 197 ? 60.168 -10.746 -61.840 1.00 91.94 197 GLN A N 1
ATOM 1536 C CA . GLN A 1 197 ? 60.077 -10.786 -63.303 1.00 91.94 197 GLN A CA 1
ATOM 1537 C C . GLN A 1 197 ? 61.364 -10.294 -63.969 1.00 91.94 197 GLN A C 1
ATOM 1539 O O . GLN A 1 197 ? 61.862 -10.955 -64.877 1.00 91.94 197 GLN A O 1
ATOM 1544 N N . GLU A 1 198 ? 61.957 -9.197 -63.493 1.00 91.94 198 GLU A N 1
ATOM 1545 C CA . GLU A 1 198 ? 63.245 -8.708 -63.997 1.00 91.94 198 GLU A CA 1
ATOM 1546 C C . GLU A 1 198 ? 64.381 -9.704 -63.752 1.00 91.94 198 GLU A C 1
ATOM 1548 O O . GLU A 1 198 ? 65.205 -9.940 -64.641 1.00 91.94 198 GLU A O 1
ATOM 1553 N N . LYS A 1 199 ? 64.433 -10.320 -62.561 1.00 93.06 199 LYS A N 1
ATOM 1554 C CA . LYS A 1 199 ? 65.396 -11.390 -62.254 1.00 93.06 199 LYS A CA 1
ATOM 1555 C C . LYS A 1 199 ? 65.243 -12.558 -63.231 1.00 93.06 199 LYS A C 1
ATOM 1557 O O . LYS A 1 199 ? 66.245 -13.015 -63.781 1.00 93.06 199 LYS A O 1
ATOM 1562 N N . LEU A 1 200 ? 64.012 -13.002 -63.496 1.00 91.44 200 LEU A N 1
ATOM 1563 C CA . LEU A 1 200 ? 63.727 -14.070 -64.461 1.00 91.44 200 LEU A CA 1
ATOM 1564 C C . LEU A 1 200 ? 64.089 -13.668 -65.898 1.00 91.44 200 LEU A C 1
ATOM 1566 O O . LEU A 1 200 ? 64.698 -14.466 -66.608 1.00 91.44 200 LEU A O 1
ATOM 1570 N N . ALA A 1 201 ? 63.798 -12.434 -66.315 1.00 90.81 201 ALA A N 1
ATOM 1571 C CA . ALA A 1 201 ? 64.151 -11.921 -67.638 1.00 90.81 201 ALA A CA 1
ATOM 1572 C C . ALA A 1 201 ? 65.674 -11.869 -67.843 1.00 90.81 201 ALA A C 1
ATOM 1574 O O . ALA A 1 201 ? 66.177 -12.332 -68.864 1.00 90.81 201 ALA A O 1
ATOM 1575 N N . LYS A 1 202 ? 66.436 -11.398 -66.845 1.00 89.69 202 LYS A N 1
ATOM 1576 C CA . LYS A 1 202 ? 67.911 -11.419 -66.876 1.00 89.69 202 LYS A CA 1
ATOM 1577 C C . LYS A 1 202 ? 68.456 -12.846 -66.998 1.00 89.69 202 LYS A C 1
ATOM 1579 O O . LYS A 1 202 ? 69.406 -13.073 -67.747 1.00 89.69 202 LYS A O 1
ATOM 1584 N N . VAL A 1 203 ? 67.854 -13.814 -66.300 1.00 89.25 203 VAL A N 1
ATOM 1585 C CA . VAL A 1 203 ? 68.211 -15.240 -66.422 1.00 89.25 203 VAL A CA 1
ATOM 1586 C C . VAL A 1 203 ? 67.880 -15.777 -67.818 1.00 89.25 203 VAL A C 1
ATOM 1588 O O . VAL A 1 203 ? 68.712 -16.473 -68.398 1.00 89.25 203 VAL A O 1
ATOM 1591 N N . ALA A 1 204 ? 66.721 -15.425 -68.381 1.00 86.06 204 ALA A N 1
ATOM 1592 C CA . ALA A 1 204 ? 66.318 -15.825 -69.728 1.00 86.06 204 ALA A CA 1
ATOM 1593 C C . ALA A 1 204 ? 67.266 -15.265 -70.800 1.00 86.06 204 ALA A C 1
ATOM 1595 O O . ALA A 1 204 ? 67.802 -16.047 -71.577 1.00 86.06 204 ALA A O 1
ATOM 1596 N N . VAL A 1 205 ? 67.583 -13.965 -70.768 1.00 86.94 205 VAL A N 1
ATOM 1597 C CA . VAL A 1 205 ? 68.558 -13.334 -71.681 1.00 86.94 205 VAL A CA 1
ATOM 1598 C C . VAL A 1 205 ? 69.945 -13.962 -71.526 1.00 86.94 205 VAL A C 1
ATOM 1600 O O . VAL A 1 205 ? 70.637 -14.217 -72.509 1.00 86.94 205 VAL A O 1
ATOM 1603 N N . LYS A 1 206 ? 70.377 -14.266 -70.293 1.00 83.44 206 LYS A N 1
ATOM 1604 C CA . LYS A 1 206 ? 71.652 -14.960 -70.051 1.00 83.44 206 LYS A CA 1
ATOM 1605 C C . LYS A 1 206 ? 71.642 -16.391 -70.601 1.00 83.44 206 LYS A C 1
ATOM 1607 O O . LYS A 1 206 ? 72.686 -16.861 -71.049 1.00 83.44 206 LYS A O 1
ATOM 1612 N N . LYS A 1 207 ? 70.501 -17.087 -70.566 1.00 78.81 207 LYS A N 1
ATOM 1613 C CA . LYS A 1 207 ? 70.329 -18.417 -71.170 1.00 78.81 207 LYS A CA 1
ATOM 1614 C C . LYS A 1 207 ? 70.316 -18.330 -72.695 1.00 78.81 207 LYS A C 1
ATOM 1616 O O . LYS A 1 207 ? 71.007 -19.116 -73.327 1.00 78.81 207 LYS A O 1
ATOM 1621 N N . GLU A 1 208 ? 69.613 -17.359 -73.267 1.00 72.12 208 GLU A N 1
ATOM 1622 C CA . GLU A 1 208 ? 69.575 -17.097 -74.707 1.00 72.12 208 GLU A CA 1
ATOM 1623 C C . GLU A 1 208 ? 70.971 -16.787 -75.246 1.00 72.12 208 GLU A C 1
ATOM 1625 O O . GLU A 1 208 ? 71.424 -17.483 -76.141 1.00 72.12 208 GLU A O 1
ATOM 1630 N N . LYS A 1 209 ? 71.728 -15.879 -74.615 1.00 68.06 209 LYS A N 1
ATOM 1631 C CA . LYS A 1 209 ? 73.126 -15.587 -74.991 1.00 68.06 209 LYS A CA 1
ATOM 1632 C C . LYS A 1 209 ? 74.069 -16.791 -74.875 1.00 68.06 209 LYS A C 1
ATOM 1634 O O . LYS A 1 209 ? 75.097 -16.847 -75.542 1.00 68.06 209 LYS A O 1
ATOM 1639 N N . LYS A 1 210 ? 73.771 -17.742 -73.985 1.00 62.09 210 LYS A N 1
ATOM 1640 C CA . LYS A 1 210 ? 74.521 -19.005 -73.881 1.00 62.09 210 LYS A CA 1
ATOM 1641 C C . LYS A 1 210 ? 74.075 -20.025 -74.929 1.00 62.09 210 LYS A C 1
ATOM 1643 O O . LYS A 1 210 ? 74.913 -20.770 -75.413 1.00 62.09 210 LYS A O 1
ATOM 1648 N N . SER A 1 211 ? 72.795 -20.032 -75.290 1.00 56.25 211 SER A N 1
ATOM 1649 C CA . SER A 1 211 ? 72.236 -20.857 -76.364 1.00 56.25 211 SER A CA 1
ATOM 1650 C C . SER A 1 211 ? 72.686 -20.367 -77.742 1.00 56.25 211 SER A C 1
ATOM 1652 O O . SER A 1 211 ? 73.009 -21.178 -78.599 1.00 56.25 211 SER A O 1
ATOM 1654 N N . SER A 1 212 ? 72.778 -19.050 -77.942 1.00 52.88 212 SER A N 1
ATOM 1655 C CA . SER A 1 212 ? 73.240 -18.423 -79.183 1.00 52.88 212 SER A CA 1
ATOM 1656 C C . SER A 1 212 ? 74.746 -18.585 -79.404 1.00 52.88 212 SER A C 1
ATOM 1658 O O . SER A 1 212 ? 75.203 -18.473 -80.530 1.00 52.88 212 SER A O 1
ATOM 1660 N N . ARG A 1 213 ? 75.522 -18.909 -78.357 1.00 51.69 213 ARG A N 1
ATOM 1661 C CA . ARG A 1 213 ? 76.937 -19.305 -78.482 1.00 51.69 213 ARG A CA 1
ATOM 1662 C C . ARG A 1 213 ? 77.140 -20.718 -79.038 1.00 51.69 213 ARG A C 1
ATOM 1664 O O . ARG A 1 213 ? 78.264 -21.045 -79.391 1.00 51.69 213 ARG A O 1
ATOM 1671 N N . TRP A 1 214 ? 76.096 -21.545 -79.106 1.00 47.88 214 TRP A N 1
ATOM 1672 C CA . TRP A 1 214 ? 76.142 -22.883 -79.715 1.00 47.88 214 TRP A CA 1
ATOM 1673 C C . TRP A 1 214 ? 75.296 -22.994 -80.994 1.00 47.88 214 TRP A C 1
ATOM 1675 O O . TRP A 1 214 ? 75.196 -24.083 -81.546 1.00 47.88 214 TRP A O 1
ATOM 1685 N N . ALA A 1 215 ? 74.679 -21.901 -81.461 1.00 50.66 215 ALA A N 1
ATOM 1686 C CA . ALA A 1 215 ? 73.688 -21.942 -82.539 1.00 50.66 215 ALA A CA 1
ATOM 1687 C C . ALA A 1 215 ? 73.887 -20.907 -83.663 1.00 50.66 215 ALA A C 1
ATOM 1689 O O . ALA A 1 215 ? 72.975 -20.759 -84.462 1.00 50.66 215 ALA A O 1
ATOM 1690 N N . ASN A 1 216 ? 75.022 -20.204 -83.751 1.00 40.97 216 ASN A N 1
ATOM 1691 C CA . ASN A 1 216 ? 75.337 -19.363 -84.915 1.00 40.97 216 ASN A CA 1
ATOM 1692 C C . ASN A 1 216 ? 76.855 -19.276 -85.129 1.00 40.97 216 ASN A C 1
ATOM 1694 O O . ASN A 1 216 ? 77.525 -18.384 -84.614 1.00 40.97 216 ASN A O 1
ATOM 1698 N N . ASP A 1 217 ? 77.362 -20.260 -85.866 1.00 39.81 217 ASP A N 1
ATOM 1699 C CA . ASP A 1 217 ? 78.479 -20.128 -86.800 1.00 39.81 217 ASP A CA 1
ATOM 1700 C C . ASP A 1 217 ? 77.827 -20.074 -88.187 1.00 39.81 217 ASP A C 1
ATOM 1702 O O . ASP A 1 217 ? 77.432 -21.110 -88.712 1.00 39.81 217 ASP A O 1
ATOM 1706 N N . SER A 1 218 ? 77.522 -18.869 -88.665 1.00 34.28 218 SER A N 1
ATOM 1707 C CA . SER A 1 218 ? 77.256 -18.551 -90.073 1.00 34.28 218 SER A CA 1
ATOM 1708 C C . SER A 1 218 ? 76.804 -17.096 -90.157 1.00 34.28 218 SER A C 1
ATOM 1710 O O . SER A 1 218 ? 75.648 -16.780 -89.888 1.00 34.28 218 SER A O 1
ATOM 1712 N N . ASP A 1 219 ? 77.767 -16.275 -90.547 1.00 32.31 219 ASP A N 1
ATOM 1713 C CA . ASP A 1 219 ? 77.660 -15.293 -91.621 1.00 32.31 219 ASP A CA 1
ATOM 1714 C C . ASP A 1 219 ? 76.729 -14.079 -91.477 1.00 32.31 219 ASP A C 1
ATOM 1716 O O . ASP A 1 219 ? 75.520 -14.169 -91.258 1.00 32.31 219 ASP A O 1
ATOM 1720 N N . ASP A 1 220 ? 77.381 -12.956 -91.752 1.00 32.78 220 ASP A N 1
ATOM 1721 C CA . ASP A 1 220 ? 76.922 -11.794 -92.500 1.00 32.78 220 ASP A CA 1
ATOM 17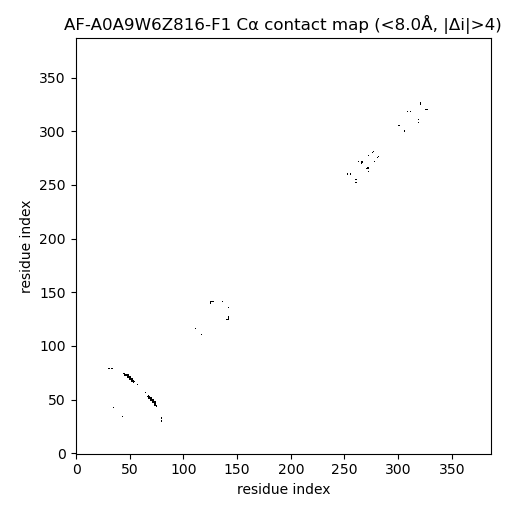22 C C . ASP A 1 220 ? 76.965 -10.447 -91.772 1.00 32.78 220 ASP A C 1
ATOM 1724 O O . ASP A 1 220 ? 76.549 -10.266 -90.622 1.00 32.78 220 ASP A O 1
ATOM 1728 N N . ASP A 1 221 ? 77.589 -9.549 -92.519 1.00 32.78 221 ASP A N 1
ATOM 1729 C CA . ASP A 1 221 ? 78.376 -8.391 -92.153 1.00 32.78 221 ASP A CA 1
ATOM 1730 C C . ASP A 1 221 ? 77.534 -7.131 -91.909 1.00 32.78 221 ASP A C 1
ATOM 1732 O O . ASP A 1 221 ? 76.388 -6.994 -92.330 1.00 32.78 221 ASP A O 1
ATOM 1736 N N . GLU A 1 222 ? 78.178 -6.223 -91.178 1.00 36.84 222 GLU A N 1
ATOM 1737 C CA . GLU A 1 222 ? 78.138 -4.756 -91.243 1.00 36.84 222 GLU A CA 1
ATOM 1738 C C . GLU A 1 222 ? 76.886 -4.022 -91.776 1.00 36.84 222 GLU A C 1
ATOM 1740 O O . GLU A 1 222 ? 76.509 -4.108 -92.937 1.00 36.84 222 GLU A O 1
ATOM 1745 N N . GLU A 1 223 ? 76.349 -3.117 -90.947 1.00 34.12 223 GLU A N 1
ATOM 1746 C CA . GLU A 1 223 ? 76.503 -1.671 -91.199 1.00 34.12 223 GLU A CA 1
ATOM 1747 C C . GLU A 1 223 ? 76.045 -0.849 -89.977 1.00 34.12 223 GLU A C 1
ATOM 1749 O O . GLU A 1 223 ? 74.925 -0.971 -89.466 1.00 34.12 223 GLU A O 1
ATOM 1754 N N . GLN A 1 224 ? 76.966 -0.016 -89.487 1.00 35.00 224 GLN A N 1
ATOM 1755 C CA . GLN A 1 224 ? 76.778 0.982 -88.438 1.00 35.00 224 GLN A CA 1
ATOM 1756 C C . GLN A 1 224 ? 76.300 2.314 -89.036 1.00 35.00 224 GLN A C 1
ATOM 1758 O O . GLN A 1 224 ? 76.821 2.767 -90.044 1.00 35.00 224 GLN A O 1
ATOM 1763 N N . GLU A 1 225 ? 75.343 2.919 -88.327 1.00 34.34 225 GLU A N 1
ATOM 1764 C CA . GLU A 1 225 ? 75.216 4.354 -88.021 1.00 34.34 225 GLU A CA 1
ATOM 1765 C C . GLU A 1 225 ? 75.275 5.384 -89.169 1.00 34.34 225 GLU A C 1
ATOM 1767 O O . GLU A 1 225 ? 76.324 5.664 -89.726 1.00 34.34 225 GLU A O 1
ATOM 1772 N N . ASP A 1 226 ? 74.150 6.081 -89.401 1.00 35.69 226 ASP A N 1
ATOM 1773 C CA . ASP A 1 226 ? 74.142 7.540 -89.213 1.00 35.69 226 ASP A CA 1
ATOM 1774 C C . ASP A 1 226 ? 72.734 8.159 -89.145 1.00 35.69 226 ASP A C 1
ATOM 1776 O O . ASP A 1 226 ? 71.739 7.697 -89.711 1.00 35.69 226 ASP A O 1
ATOM 1780 N N . GLU A 1 227 ? 72.661 9.222 -88.352 1.00 40.75 227 GLU A N 1
ATOM 1781 C CA . GLU A 1 227 ? 71.477 9.741 -87.690 1.00 40.75 227 GLU A CA 1
ATOM 1782 C C . GLU A 1 227 ? 70.690 10.825 -88.470 1.00 40.75 227 GLU A C 1
ATOM 1784 O O . GLU A 1 227 ? 71.165 11.571 -89.324 1.00 40.75 227 GLU A O 1
ATOM 1789 N N . ALA A 1 228 ? 69.438 10.992 -88.034 1.00 47.41 228 ALA A N 1
ATOM 1790 C CA . ALA A 1 228 ? 68.766 12.287 -87.868 1.00 47.41 228 ALA A CA 1
ATOM 1791 C C . ALA A 1 228 ? 68.155 13.068 -89.060 1.00 47.41 228 ALA A C 1
ATOM 1793 O O . ALA A 1 228 ? 67.581 14.127 -88.799 1.00 47.41 228 ALA A O 1
ATOM 1794 N N . LYS A 1 229 ? 68.097 12.579 -90.314 1.00 47.25 229 LYS A N 1
ATOM 1795 C CA . LYS A 1 229 ? 67.440 13.344 -91.423 1.00 47.25 229 LYS A CA 1
ATOM 1796 C C . LYS A 1 229 ? 66.318 12.660 -92.236 1.00 47.25 229 LYS A C 1
ATOM 1798 O O . LYS A 1 229 ? 65.910 13.190 -93.264 1.00 47.25 229 LYS A O 1
ATOM 1803 N N . LEU A 1 230 ? 65.703 11.569 -91.750 1.00 49.88 230 LEU A N 1
ATOM 1804 C CA . LEU A 1 230 ? 64.594 10.857 -92.444 1.00 49.88 230 LEU A CA 1
ATOM 1805 C C . LEU A 1 230 ? 63.278 10.731 -91.633 1.00 49.88 230 LEU A C 1
ATOM 1807 O O . LEU A 1 230 ? 62.467 9.823 -91.835 1.00 49.88 230 LEU A O 1
ATOM 1811 N N . ASN A 1 231 ? 63.021 11.649 -90.699 1.00 57.97 231 ASN A N 1
ATOM 1812 C CA . ASN A 1 231 ? 61.996 11.465 -89.658 1.00 57.97 231 ASN A CA 1
ATOM 1813 C C . ASN A 1 231 ? 60.542 11.853 -90.013 1.00 57.97 231 ASN A C 1
ATOM 1815 O O . ASN A 1 231 ? 59.649 11.606 -89.201 1.00 57.97 231 ASN A O 1
ATOM 1819 N N . ALA A 1 232 ? 60.253 12.402 -91.197 1.00 59.12 232 ALA A N 1
ATOM 1820 C CA . ALA A 1 232 ? 58.874 12.735 -91.601 1.00 59.12 232 ALA A CA 1
ATOM 1821 C C . ALA A 1 232 ? 58.248 11.683 -92.541 1.00 59.12 232 ALA A C 1
ATOM 1823 O O . ALA A 1 232 ? 57.112 11.255 -92.322 1.00 59.12 232 ALA A O 1
ATOM 1824 N N . ALA A 1 233 ? 59.003 11.193 -93.533 1.00 59.16 233 ALA A N 1
ATOM 1825 C CA . ALA A 1 233 ? 58.553 10.136 -94.445 1.00 59.16 233 ALA A CA 1
ATOM 1826 C C . ALA A 1 233 ? 58.411 8.782 -93.723 1.00 59.16 233 ALA A C 1
ATOM 1828 O O . ALA A 1 233 ? 57.383 8.114 -93.839 1.00 59.16 233 ALA A O 1
ATOM 1829 N N . SER A 1 234 ? 59.379 8.445 -92.862 1.00 63.34 234 SER A N 1
ATOM 1830 C CA . SER A 1 234 ? 59.387 7.198 -92.087 1.00 63.34 234 SER A CA 1
ATOM 1831 C C . SER A 1 234 ? 58.241 7.110 -91.067 1.00 63.34 234 SER A C 1
ATOM 1833 O O . SER A 1 234 ? 57.662 6.041 -90.875 1.00 63.34 234 SER A O 1
ATOM 1835 N N . LYS A 1 235 ? 57.818 8.232 -90.458 1.00 62.19 235 LYS A N 1
ATOM 1836 C CA . LYS A 1 235 ? 56.649 8.258 -89.552 1.00 62.19 235 LYS A CA 1
ATOM 1837 C C . LYS A 1 235 ? 55.336 8.020 -90.298 1.00 62.19 235 LYS A C 1
ATOM 1839 O O . LYS A 1 235 ? 54.476 7.294 -89.804 1.00 62.19 235 LYS A O 1
ATOM 1844 N N . ARG A 1 236 ? 55.192 8.579 -91.505 1.00 65.12 236 ARG A N 1
ATOM 1845 C CA . ARG A 1 236 ? 54.000 8.380 -92.345 1.00 65.12 236 ARG A CA 1
ATOM 1846 C C . ARG A 1 236 ? 53.921 6.950 -92.877 1.00 65.12 236 ARG A C 1
ATOM 1848 O O . ARG A 1 236 ? 52.836 6.377 -92.956 1.00 65.12 236 ARG A O 1
ATOM 1855 N N . GLU A 1 237 ? 55.069 6.351 -93.173 1.00 66.50 237 GLU A N 1
ATOM 1856 C CA . GLU A 1 237 ? 55.156 4.958 -93.593 1.00 66.50 237 GLU A CA 1
ATOM 1857 C C . GLU A 1 237 ? 54.954 3.967 -92.437 1.00 66.50 237 GLU A C 1
ATOM 1859 O O . GLU A 1 237 ? 54.214 2.994 -92.594 1.00 66.50 237 GLU A O 1
ATOM 1864 N N . LYS A 1 238 ? 55.491 4.249 -91.242 1.00 72.69 238 LYS A N 1
ATOM 1865 C CA . LYS A 1 238 ? 55.166 3.492 -90.021 1.00 72.69 238 LYS A CA 1
ATOM 1866 C C . LYS A 1 238 ? 53.674 3.559 -89.701 1.00 72.69 238 LYS A C 1
ATOM 1868 O O . LYS A 1 238 ? 53.086 2.514 -89.453 1.00 72.69 238 LYS A O 1
ATOM 1873 N N . ALA A 1 239 ? 53.035 4.726 -89.814 1.00 74.69 239 ALA A N 1
ATOM 1874 C CA . ALA A 1 239 ? 51.591 4.859 -89.607 1.00 74.69 239 ALA A CA 1
ATOM 1875 C C . ALA A 1 239 ? 50.773 4.048 -90.631 1.00 74.69 239 ALA A C 1
ATOM 1877 O O . ALA A 1 239 ? 49.835 3.347 -90.258 1.00 74.69 239 ALA A O 1
ATOM 1878 N N . ARG A 1 240 ? 51.152 4.060 -91.920 1.00 78.75 240 ARG A N 1
ATOM 1879 C CA . ARG A 1 240 ? 50.508 3.212 -92.946 1.00 78.75 240 ARG A CA 1
ATOM 1880 C C . ARG A 1 240 ? 50.698 1.719 -92.664 1.00 78.75 240 ARG A C 1
ATOM 1882 O O . ARG A 1 240 ? 49.760 0.940 -92.830 1.00 78.75 240 ARG A O 1
ATOM 1889 N N . ARG A 1 241 ? 51.888 1.319 -92.213 1.00 78.06 241 ARG A N 1
ATOM 1890 C CA . ARG A 1 241 ? 52.206 -0.068 -91.846 1.00 78.06 241 ARG A CA 1
ATOM 1891 C C . ARG A 1 241 ? 51.452 -0.515 -90.594 1.00 78.06 241 ARG A C 1
ATOM 1893 O O . ARG A 1 241 ? 50.956 -1.635 -90.562 1.00 78.06 241 ARG A O 1
ATOM 1900 N N . GLU A 1 242 ? 51.302 0.356 -89.601 1.00 75.50 242 GLU A N 1
ATOM 1901 C CA . GLU A 1 242 ? 50.506 0.095 -88.400 1.00 75.50 242 GLU A CA 1
ATOM 1902 C C . GLU A 1 242 ? 49.018 -0.028 -88.711 1.00 75.50 242 GLU A C 1
ATOM 1904 O O . GLU A 1 242 ? 48.374 -0.934 -88.189 1.00 75.50 242 GLU A O 1
ATOM 1909 N N . MET A 1 243 ? 48.480 0.814 -89.598 1.00 72.19 243 MET A N 1
ATOM 1910 C CA . MET A 1 243 ? 47.086 0.711 -90.038 1.00 72.19 243 MET A CA 1
ATOM 1911 C C . MET A 1 243 ? 46.842 -0.579 -90.829 1.00 72.19 243 MET A C 1
ATOM 1913 O O . MET A 1 243 ? 45.873 -1.277 -90.546 1.00 72.19 243 MET A O 1
ATOM 1917 N N . ARG A 1 244 ? 47.756 -0.967 -91.734 1.00 79.12 244 ARG A N 1
ATOM 1918 C CA . ARG A 1 244 ? 47.696 -2.278 -92.411 1.00 79.12 244 ARG A CA 1
ATOM 1919 C C . ARG A 1 244 ? 47.755 -3.432 -91.416 1.00 79.12 244 ARG A C 1
ATOM 1921 O O . ARG A 1 244 ? 46.952 -4.347 -91.506 1.00 79.12 244 ARG A O 1
ATOM 1928 N N . LYS A 1 245 ? 48.649 -3.363 -90.429 1.00 79.56 245 LYS A N 1
ATOM 1929 C CA . LYS A 1 245 ? 48.803 -4.405 -89.407 1.00 79.56 245 LYS A CA 1
ATOM 1930 C C . LYS A 1 245 ? 47.603 -4.475 -88.456 1.00 79.56 245 LYS A C 1
ATOM 1932 O O . LYS A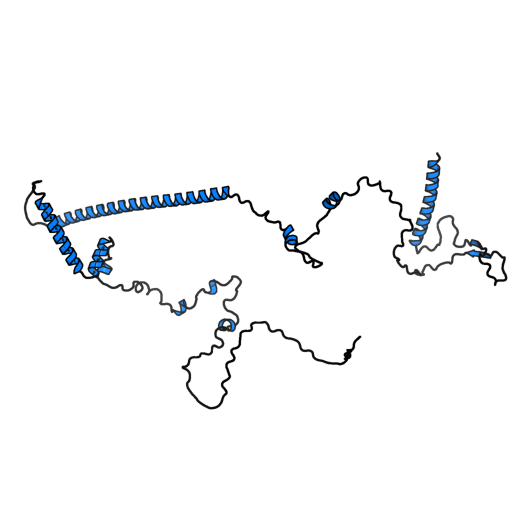 1 245 ? 47.267 -5.562 -88.001 1.00 79.56 245 LYS A O 1
ATOM 1937 N N . LYS A 1 246 ? 46.950 -3.346 -88.148 1.00 77.06 246 LYS A N 1
ATOM 1938 C CA . LYS A 1 246 ? 45.691 -3.306 -87.382 1.00 77.06 246 LYS A CA 1
ATOM 1939 C C . LYS A 1 246 ? 44.544 -3.914 -88.183 1.00 77.06 246 LYS A C 1
ATOM 1941 O O . LYS A 1 246 ? 43.892 -4.804 -87.659 1.00 77.06 246 LYS A O 1
ATOM 1946 N N . ALA A 1 247 ? 44.382 -3.525 -89.447 1.00 79.44 247 ALA A N 1
ATOM 1947 C CA . ALA A 1 247 ? 43.370 -4.097 -90.334 1.00 79.44 247 ALA A CA 1
ATOM 1948 C C . ALA A 1 247 ? 43.586 -5.605 -90.564 1.00 79.44 247 ALA A C 1
ATOM 1950 O O . ALA A 1 247 ? 42.639 -6.382 -90.541 1.00 79.44 247 ALA A O 1
ATOM 1951 N N . GLU A 1 248 ? 44.838 -6.048 -90.711 1.00 78.62 248 GLU A N 1
ATOM 1952 C CA . GLU A 1 248 ? 45.181 -7.468 -90.840 1.00 78.62 248 GLU A CA 1
ATOM 1953 C C . GLU A 1 248 ? 44.893 -8.246 -89.548 1.00 78.62 248 GLU A C 1
ATOM 1955 O O . GLU A 1 248 ? 44.363 -9.354 -89.596 1.00 78.62 248 GLU A O 1
ATOM 1960 N N . LYS A 1 249 ? 45.208 -7.671 -88.378 1.00 78.12 249 LYS A N 1
ATOM 1961 C CA . LYS A 1 249 ? 44.848 -8.259 -87.079 1.00 78.12 249 LYS A CA 1
ATOM 1962 C C . LYS A 1 249 ? 43.338 -8.332 -86.897 1.00 78.12 249 LYS A C 1
ATOM 1964 O O . LYS A 1 249 ? 42.861 -9.333 -86.385 1.00 78.12 249 LYS A O 1
ATOM 1969 N N . GLU A 1 250 ? 42.602 -7.311 -87.314 1.00 77.25 250 GLU A N 1
ATOM 1970 C CA . GLU A 1 250 ? 41.145 -7.265 -87.220 1.00 77.25 250 GLU A CA 1
ATOM 1971 C C . GLU A 1 250 ? 40.489 -8.295 -88.147 1.00 77.25 250 GLU A C 1
ATOM 1973 O O . GLU A 1 250 ? 39.627 -9.044 -87.697 1.00 77.25 250 GLU A O 1
ATOM 1978 N N . LEU A 1 251 ? 40.982 -8.448 -89.381 1.00 77.00 251 LEU A N 1
ATOM 1979 C CA . LEU A 1 251 ? 40.559 -9.522 -90.286 1.00 77.00 251 LEU A CA 1
ATOM 1980 C C . LEU A 1 251 ? 40.896 -10.911 -89.739 1.00 77.00 251 LEU A C 1
ATOM 1982 O O . LEU A 1 251 ? 40.074 -11.822 -89.811 1.00 77.00 251 LEU A O 1
ATOM 1986 N N . LYS A 1 252 ? 42.081 -11.084 -89.144 1.00 73.94 252 LYS A N 1
ATOM 1987 C CA . LYS A 1 252 ? 42.440 -12.336 -88.469 1.00 73.94 252 LYS A CA 1
ATOM 1988 C C . LYS A 1 252 ? 41.514 -12.600 -87.283 1.00 73.94 252 LYS A C 1
ATOM 1990 O O . LYS A 1 252 ? 41.020 -13.711 -87.172 1.00 73.94 252 LYS A O 1
ATOM 1995 N N . MET A 1 253 ? 41.214 -11.595 -86.457 1.00 70.38 253 MET A N 1
ATOM 1996 C CA . MET A 1 253 ? 40.286 -11.694 -85.321 1.00 70.38 253 MET A CA 1
ATOM 1997 C C . MET A 1 253 ? 38.845 -11.986 -85.741 1.00 70.38 253 MET A C 1
ATOM 1999 O O . MET A 1 253 ? 38.144 -12.694 -85.019 1.00 70.38 253 MET A O 1
ATOM 2003 N N . ALA A 1 254 ? 38.414 -11.467 -86.891 1.00 76.69 254 ALA A N 1
ATOM 2004 C CA . ALA A 1 254 ? 37.113 -11.763 -87.475 1.00 76.69 254 ALA A CA 1
ATOM 2005 C C . ALA A 1 254 ? 37.036 -13.207 -88.002 1.00 76.69 254 ALA A C 1
ATOM 2007 O O . ALA A 1 254 ? 36.001 -13.849 -87.848 1.00 76.69 254 ALA A O 1
ATOM 2008 N N . ASN A 1 255 ? 38.140 -13.739 -88.542 1.00 76.75 255 ASN A N 1
ATOM 2009 C CA . ASN A 1 255 ? 38.214 -15.095 -89.100 1.00 76.75 255 ASN A CA 1
ATOM 2010 C C . ASN A 1 255 ? 38.667 -16.178 -88.095 1.00 76.75 255 ASN A C 1
ATOM 2012 O O . ASN A 1 255 ? 38.774 -17.347 -88.465 1.00 76.75 255 ASN A O 1
ATOM 2016 N N . MET A 1 256 ? 38.966 -15.831 -86.836 1.00 76.44 256 MET A N 1
ATOM 2017 C CA . MET A 1 256 ? 39.390 -16.803 -85.820 1.00 76.44 256 MET A CA 1
ATOM 2018 C C . MET A 1 256 ? 38.206 -17.567 -85.211 1.00 76.44 256 MET A C 1
ATOM 2020 O O . MET A 1 256 ? 37.155 -16.998 -84.926 1.00 76.44 256 MET A O 1
ATOM 2024 N N . SER A 1 257 ? 38.427 -18.853 -84.913 1.00 81.50 257 SER A N 1
ATOM 2025 C CA . SER A 1 257 ? 37.499 -19.682 -84.129 1.00 81.50 257 SER A CA 1
ATOM 2026 C C . SER A 1 257 ? 37.284 -19.125 -82.710 1.00 81.50 257 SER A C 1
ATOM 2028 O O . SER A 1 257 ? 38.164 -18.472 -82.136 1.00 81.50 257 SER A O 1
ATOM 2030 N N . THR A 1 258 ? 36.117 -19.412 -82.125 1.00 74.56 258 THR A N 1
ATOM 2031 C CA . THR A 1 258 ? 35.683 -18.944 -80.795 1.00 74.56 258 THR A CA 1
ATOM 2032 C C . THR A 1 258 ? 36.672 -19.304 -79.686 1.00 74.56 258 THR A C 1
ATOM 2034 O O . THR A 1 258 ? 36.912 -18.488 -78.799 1.00 74.56 258 THR A O 1
ATOM 2037 N N . GLU A 1 259 ? 37.314 -20.469 -79.770 1.00 74.00 259 GLU A N 1
ATOM 2038 C CA . GLU A 1 259 ? 38.339 -20.927 -78.825 1.00 74.00 259 GLU A CA 1
ATOM 2039 C C . GLU A 1 259 ? 39.607 -20.056 -78.863 1.00 74.00 259 GLU A C 1
ATOM 2041 O O . GLU A 1 259 ? 40.107 -19.619 -77.825 1.00 74.00 259 GLU A O 1
ATOM 2046 N N . SER A 1 260 ? 40.085 -19.716 -80.064 1.00 74.25 260 SER A N 1
ATOM 2047 C CA . SER A 1 260 ? 41.270 -18.865 -80.247 1.00 74.25 260 SER A CA 1
ATOM 2048 C C . SER A 1 260 ? 40.996 -17.417 -79.816 1.00 74.25 260 SER A C 1
ATOM 2050 O O . SER A 1 260 ? 41.845 -16.755 -79.210 1.00 74.25 260 SER A O 1
ATOM 2052 N N . LYS A 1 261 ? 39.763 -16.935 -80.034 1.00 76.19 261 LYS A N 1
ATOM 2053 C CA . LYS A 1 261 ? 39.294 -15.632 -79.537 1.00 76.19 261 LYS A CA 1
ATOM 2054 C C . LYS A 1 261 ? 39.271 -15.587 -78.006 1.00 76.19 261 LYS A C 1
ATOM 2056 O O . LYS A 1 261 ? 39.691 -14.593 -77.414 1.00 76.19 261 LYS A O 1
ATOM 2061 N N . LEU A 1 262 ? 38.851 -16.677 -77.364 1.00 72.44 262 LEU A N 1
ATOM 2062 C CA . LEU A 1 262 ? 38.844 -16.816 -75.907 1.00 72.44 262 LEU A CA 1
ATOM 2063 C C . LEU A 1 262 ? 40.270 -16.874 -75.338 1.00 72.44 262 LEU A C 1
ATOM 2065 O O . LEU A 1 262 ? 40.544 -16.259 -74.308 1.00 72.44 262 LEU A O 1
ATOM 2069 N N . GLN A 1 263 ? 41.200 -17.526 -76.046 1.00 74.81 263 GLN A N 1
ATOM 2070 C CA . GLN A 1 263 ? 42.619 -17.533 -75.689 1.00 74.81 263 GLN A CA 1
ATOM 2071 C C . GLN A 1 263 ? 43.242 -16.136 -75.743 1.00 74.81 263 GLN A C 1
ATOM 2073 O O . GLN A 1 263 ? 43.963 -15.754 -74.818 1.00 74.81 263 GLN A O 1
ATOM 2078 N N . MET A 1 264 ? 42.951 -15.359 -76.787 1.00 74.06 264 MET A N 1
ATOM 2079 C CA . MET A 1 264 ? 43.451 -13.990 -76.894 1.00 74.06 264 MET A CA 1
ATOM 2080 C C . MET A 1 264 ? 42.837 -13.074 -75.826 1.00 74.06 264 MET A C 1
ATOM 2082 O O . MET A 1 264 ? 43.576 -12.339 -75.177 1.00 74.06 264 MET A O 1
ATOM 2086 N N . MET A 1 265 ? 41.531 -13.181 -75.563 1.00 77.06 265 MET A N 1
ATOM 2087 C CA . MET A 1 265 ? 40.858 -12.400 -74.516 1.00 77.06 265 MET A CA 1
ATOM 2088 C C . MET A 1 265 ? 41.369 -12.748 -73.106 1.00 77.06 265 MET A C 1
ATOM 2090 O O . MET A 1 265 ? 41.523 -11.868 -72.255 1.00 77.06 265 MET A O 1
ATOM 2094 N N . ALA A 1 266 ? 41.682 -14.023 -72.853 1.00 72.75 266 ALA A N 1
ATOM 2095 C CA . ALA A 1 266 ? 42.302 -14.460 -71.605 1.00 72.75 266 ALA A CA 1
ATOM 2096 C C . ALA A 1 266 ? 43.740 -13.932 -71.469 1.00 72.75 266 ALA A C 1
ATOM 2098 O O . ALA A 1 266 ? 44.105 -13.417 -70.409 1.00 72.75 266 ALA A O 1
ATOM 2099 N N . SER A 1 267 ? 44.519 -13.971 -72.558 1.00 75.38 267 SER A N 1
ATOM 2100 C CA . SER A 1 267 ? 45.866 -13.390 -72.611 1.00 75.38 267 SER A CA 1
ATOM 2101 C C . SER A 1 267 ? 45.853 -11.876 -72.373 1.00 75.38 267 SER A C 1
ATOM 2103 O O . SER A 1 267 ? 46.728 -11.367 -71.679 1.00 75.38 267 SER A O 1
ATOM 2105 N N . GLU A 1 268 ? 44.863 -11.159 -72.907 1.00 73.88 268 GLU A N 1
ATOM 2106 C CA . GLU A 1 268 ? 44.689 -9.710 -72.731 1.00 73.88 268 GLU A CA 1
ATOM 2107 C C . GLU A 1 268 ? 44.213 -9.346 -71.315 1.00 73.88 268 GLU A C 1
ATOM 2109 O O . GLU A 1 268 ? 44.644 -8.348 -70.745 1.00 73.88 268 GLU A O 1
ATOM 2114 N N . SER A 1 269 ? 43.420 -10.218 -70.684 1.00 75.69 269 SER A N 1
ATOM 2115 C CA . SER A 1 269 ? 42.997 -10.081 -69.282 1.00 75.69 269 SER A CA 1
ATOM 2116 C C . SER A 1 269 ? 44.097 -10.437 -68.266 1.00 75.69 269 SER A C 1
ATOM 2118 O O . SER A 1 269 ? 43.833 -10.451 -67.061 1.00 75.69 269 SER A O 1
ATOM 2120 N N . GLY A 1 270 ? 45.307 -10.783 -68.727 1.00 66.31 270 GLY A N 1
ATOM 2121 C CA . GLY A 1 270 ? 46.426 -11.209 -67.881 1.00 66.31 270 GLY A CA 1
ATOM 2122 C C . GLY A 1 270 ? 46.205 -12.553 -67.177 1.00 66.31 270 GLY A C 1
ATOM 2123 O O . GLY A 1 270 ? 46.886 -12.853 -66.197 1.00 66.31 270 GLY A O 1
ATOM 2124 N N . LYS A 1 271 ? 45.245 -13.363 -67.643 1.00 75.50 271 LYS A N 1
ATOM 2125 C CA . LYS A 1 271 ? 44.904 -14.669 -67.066 1.00 75.50 271 LYS A CA 1
ATOM 2126 C C . LYS A 1 271 ? 45.427 -15.768 -67.984 1.00 75.50 271 LYS A C 1
ATOM 2128 O O . LYS A 1 271 ? 44.935 -15.951 -69.093 1.00 75.50 271 LYS A O 1
ATOM 2133 N N . SER A 1 272 ? 46.424 -16.521 -67.528 1.00 66.25 272 SER A N 1
ATOM 2134 C CA . SER A 1 272 ? 46.918 -17.676 -68.276 1.00 66.25 272 SER A CA 1
ATOM 2135 C C . SER A 1 272 ? 45.876 -18.797 -68.276 1.00 66.25 272 SER A C 1
ATOM 2137 O O . SER A 1 272 ? 45.401 -19.236 -67.229 1.00 66.25 272 SER A O 1
ATOM 2139 N N . ILE A 1 273 ? 45.519 -19.282 -69.467 1.00 60.91 273 ILE A N 1
ATOM 2140 C CA . ILE A 1 273 ? 44.754 -20.523 -69.600 1.00 60.91 273 ILE A CA 1
ATOM 2141 C C . ILE A 1 273 ? 45.713 -21.671 -69.258 1.00 60.91 273 ILE A C 1
ATOM 2143 O O . ILE A 1 273 ? 46.789 -21.753 -69.856 1.00 60.91 273 ILE A O 1
ATOM 2147 N N . PRO A 1 274 ? 45.379 -22.547 -68.297 1.00 67.00 274 PRO A N 1
ATOM 2148 C CA . PRO A 1 274 ? 46.241 -23.665 -67.941 1.00 67.00 274 PRO A CA 1
ATOM 2149 C C . PRO A 1 274 ? 46.433 -24.585 -69.154 1.00 67.00 274 PRO A C 1
ATOM 2151 O O . PRO A 1 274 ? 45.471 -24.878 -69.866 1.00 67.00 274 PRO A O 1
ATOM 2154 N N . ASN A 1 275 ? 47.656 -25.094 -69.360 1.00 64.31 275 ASN A N 1
ATOM 2155 C CA . ASN A 1 275 ? 48.015 -25.977 -70.487 1.00 64.31 275 ASN A CA 1
ATOM 2156 C C . ASN A 1 275 ? 47.044 -27.160 -70.674 1.00 64.31 275 ASN A C 1
ATOM 2158 O O . ASN A 1 275 ? 46.873 -27.639 -71.785 1.00 64.31 275 ASN A O 1
ATOM 2162 N N . ARG A 1 276 ? 46.354 -27.591 -69.611 1.00 58.22 276 ARG A N 1
ATOM 2163 C CA . ARG A 1 276 ? 45.342 -28.656 -69.637 1.00 58.22 276 ARG A CA 1
ATOM 2164 C C . ARG A 1 276 ? 44.088 -28.306 -70.459 1.00 58.22 276 ARG A C 1
ATOM 2166 O O . ARG A 1 276 ? 43.547 -29.188 -71.108 1.00 58.22 276 ARG A O 1
ATOM 2173 N N . VAL A 1 277 ? 43.650 -27.043 -70.467 1.00 61.12 277 VAL A N 1
ATOM 2174 C CA . VAL A 1 277 ? 42.504 -26.588 -71.285 1.00 61.12 277 VAL A CA 1
ATOM 2175 C C . VAL A 1 277 ? 42.927 -26.386 -72.742 1.00 61.12 277 VAL A C 1
ATOM 2177 O O . VAL A 1 277 ? 42.172 -26.715 -73.645 1.00 61.12 277 VAL A O 1
ATOM 2180 N N . LYS A 1 278 ? 44.171 -25.949 -72.974 1.00 65.44 278 LYS A N 1
ATOM 2181 C CA . LYS A 1 278 ? 44.739 -25.733 -74.316 1.00 65.44 278 LYS A CA 1
ATOM 2182 C C . LYS A 1 278 ? 44.963 -27.028 -75.122 1.00 65.44 278 LYS A C 1
ATOM 2184 O O . LYS A 1 278 ? 45.181 -26.954 -76.323 1.00 65.44 278 LYS A O 1
ATOM 2189 N N . ILE A 1 279 ? 44.933 -28.202 -74.481 1.00 66.81 279 ILE A N 1
ATOM 2190 C CA . ILE A 1 279 ? 45.105 -29.516 -75.141 1.00 66.81 279 ILE A CA 1
ATOM 2191 C C . ILE A 1 279 ? 43.737 -30.203 -75.373 1.00 66.81 279 ILE A C 1
ATOM 2193 O O . ILE A 1 279 ? 43.678 -31.305 -75.900 1.00 66.81 279 ILE A O 1
ATOM 2197 N N . GLY A 1 280 ? 42.607 -29.578 -75.014 1.00 60.28 280 GLY A N 1
ATOM 2198 C CA . GLY A 1 280 ? 41.278 -30.118 -75.342 1.00 60.28 280 GLY A CA 1
ATOM 2199 C C . GLY A 1 280 ? 40.926 -31.460 -74.679 1.00 60.28 280 GLY A C 1
ATOM 2200 O O . GLY A 1 280 ? 39.904 -32.052 -75.016 1.00 60.28 280 GLY A O 1
ATOM 2201 N N . LEU A 1 281 ? 41.713 -31.945 -73.706 1.00 59.47 281 LEU A N 1
ATOM 2202 C CA . LEU A 1 281 ? 41.302 -33.073 -72.869 1.00 59.47 281 LEU A CA 1
ATOM 2203 C C . LEU A 1 281 ? 40.229 -32.574 -71.901 1.00 59.47 281 LEU A C 1
ATOM 2205 O O . LEU A 1 281 ? 40.526 -31.946 -70.881 1.00 59.47 281 LEU A O 1
ATOM 2209 N N . SER A 1 282 ? 38.967 -32.844 -72.230 1.00 56.22 282 SER A N 1
ATOM 2210 C CA . SER A 1 282 ? 37.838 -32.644 -71.324 1.00 56.22 282 SER A CA 1
ATOM 2211 C C . SER A 1 282 ? 38.152 -33.277 -69.968 1.00 56.22 282 SER A C 1
ATOM 2213 O O . SER A 1 282 ? 38.595 -34.426 -69.917 1.00 56.22 282 SER A O 1
ATOM 2215 N N . LYS A 1 283 ? 37.919 -32.536 -68.876 1.00 53.38 283 LYS A N 1
ATOM 2216 C CA . LYS A 1 283 ? 37.990 -33.032 -67.493 1.00 53.38 283 LYS A CA 1
ATOM 2217 C C . LYS A 1 283 ? 37.391 -34.445 -67.408 1.00 53.38 283 LYS A C 1
ATOM 2219 O O . LYS A 1 283 ? 36.173 -34.588 -67.384 1.00 53.38 283 LYS A O 1
ATOM 2224 N N . GLN A 1 284 ? 38.221 -35.474 -67.248 1.00 49.25 284 GLN A N 1
ATOM 2225 C CA . GLN A 1 284 ? 37.797 -36.572 -66.390 1.00 49.25 284 GLN A CA 1
ATOM 2226 C C . GLN A 1 284 ? 37.664 -35.946 -65.007 1.00 49.25 284 GLN A C 1
ATOM 2228 O O . GLN A 1 284 ? 38.624 -35.369 -64.493 1.00 49.25 284 GLN A O 1
ATOM 2233 N N . SER A 1 285 ? 36.438 -35.931 -64.489 1.00 48.28 285 SER A N 1
ATOM 2234 C CA . SER A 1 285 ? 36.117 -35.407 -63.169 1.00 48.28 285 SER A CA 1
ATOM 2235 C C . SER A 1 285 ? 37.182 -35.857 -62.170 1.00 48.28 285 SER A C 1
ATOM 2237 O O . SER A 1 285 ? 37.370 -37.053 -61.952 1.00 48.28 285 SER A O 1
ATOM 2239 N N . GLU A 1 286 ? 37.880 -34.908 -61.544 1.00 54.00 286 GLU A N 1
ATOM 2240 C CA . GLU A 1 286 ? 38.807 -35.206 -60.448 1.00 54.00 286 GLU A CA 1
ATOM 2241 C C . GLU A 1 286 ? 38.073 -35.822 -59.232 1.00 54.00 286 GLU A C 1
ATOM 2243 O O . GLU A 1 286 ? 38.722 -36.234 -58.275 1.00 54.00 286 GLU A O 1
ATOM 2248 N N . GLN A 1 287 ? 36.739 -35.989 -59.291 1.00 53.97 287 GLN A N 1
ATOM 2249 C CA . GLN A 1 287 ? 35.992 -36.843 -58.367 1.00 53.97 287 GLN A CA 1
ATOM 2250 C C . GLN A 1 287 ? 36.226 -38.340 -58.574 1.00 53.97 287 GLN A C 1
ATOM 2252 O O . GLN A 1 287 ? 35.922 -39.072 -57.650 1.00 53.97 287 GLN A O 1
ATOM 2257 N N . ASN A 1 288 ? 36.757 -38.822 -59.705 1.00 55.44 288 ASN A N 1
ATOM 2258 C CA . ASN A 1 288 ? 36.865 -40.271 -59.956 1.00 55.44 288 ASN A CA 1
ATOM 2259 C C . ASN A 1 288 ? 38.226 -40.893 -59.607 1.00 55.44 288 ASN A C 1
ATOM 2261 O O . ASN A 1 288 ? 38.331 -42.114 -59.570 1.00 55.44 288 ASN A O 1
ATOM 2265 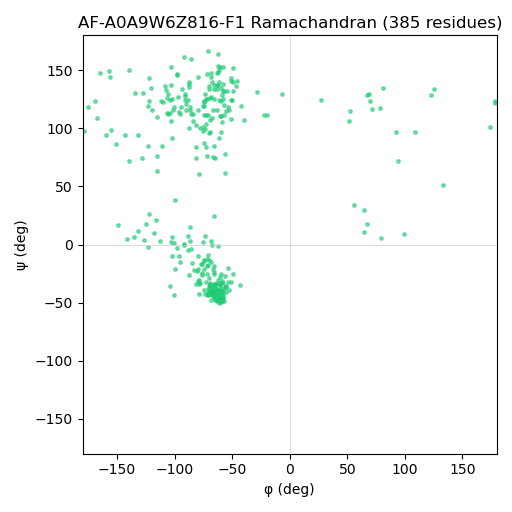N N . ASN A 1 289 ? 39.257 -40.095 -59.307 1.00 55.44 289 ASN A N 1
ATOM 2266 C CA . ASN A 1 289 ? 40.613 -40.617 -59.059 1.00 55.44 289 ASN A CA 1
ATOM 2267 C C . ASN A 1 289 ? 41.154 -40.349 -57.641 1.00 55.44 289 ASN A C 1
ATOM 2269 O O . ASN A 1 289 ? 42.317 -40.627 -57.366 1.00 55.44 289 ASN A O 1
ATOM 2273 N N . LYS A 1 290 ? 40.307 -39.869 -56.718 1.00 53.22 290 LYS A N 1
ATOM 2274 C CA . LYS A 1 290 ? 40.603 -39.803 -55.270 1.00 53.22 290 LYS A CA 1
ATOM 2275 C C . LYS A 1 290 ? 39.580 -40.545 -54.391 1.00 53.22 290 LYS A C 1
ATOM 2277 O O . LYS A 1 290 ? 39.766 -40.627 -53.187 1.00 53.22 290 LYS A O 1
ATOM 2282 N N . SER A 1 291 ? 38.535 -41.111 -54.999 1.00 54.44 291 SER A N 1
ATOM 2283 C CA . SER A 1 291 ? 37.312 -41.645 -54.369 1.00 54.44 291 SER A CA 1
ATOM 2284 C C . SER A 1 291 ? 37.126 -43.158 -54.550 1.00 54.44 291 SER A C 1
ATOM 2286 O O . SER A 1 291 ? 36.015 -43.664 -54.472 1.00 54.44 291 SER A O 1
ATOM 2288 N N . LYS A 1 292 ? 38.199 -43.906 -54.829 1.00 52.38 292 LYS A N 1
ATOM 2289 C CA . LYS A 1 292 ? 38.151 -45.380 -54.852 1.00 52.38 292 LYS A CA 1
ATOM 2290 C C . LYS A 1 292 ? 38.770 -46.020 -53.603 1.00 52.38 292 LYS A C 1
ATOM 2292 O O . LYS A 1 292 ? 38.840 -47.239 -53.526 1.00 52.38 292 LYS A O 1
ATOM 2297 N N . MET A 1 293 ? 39.226 -45.206 -52.644 1.00 53.44 293 MET A N 1
ATOM 2298 C CA . MET A 1 293 ? 39.842 -45.676 -51.395 1.00 53.44 293 MET A CA 1
ATOM 2299 C C . MET A 1 293 ? 38.906 -45.602 -50.177 1.00 53.44 293 MET A C 1
ATOM 2301 O O . MET A 1 293 ? 39.214 -46.191 -49.150 1.00 53.44 293 MET A O 1
ATOM 2305 N N . GLU A 1 294 ? 37.747 -44.953 -50.297 1.00 57.06 294 GLU A N 1
ATOM 2306 C CA . GLU A 1 294 ? 36.686 -44.977 -49.286 1.00 57.06 294 GLU A CA 1
ATOM 2307 C C . GLU A 1 294 ? 35.420 -45.493 -49.971 1.00 57.06 294 GLU A C 1
ATOM 2309 O O . GLU A 1 294 ? 34.992 -44.959 -50.990 1.00 57.06 294 GLU A O 1
ATOM 2314 N N . LEU A 1 295 ? 34.916 -46.622 -49.478 1.00 60.56 295 LEU A N 1
ATOM 2315 C CA . LEU A 1 295 ? 33.856 -47.435 -50.068 1.00 60.56 295 LEU A CA 1
ATOM 2316 C C . LEU A 1 295 ? 32.635 -46.592 -50.467 1.00 60.56 295 LEU A C 1
ATOM 2318 O O . LEU A 1 295 ? 32.205 -45.720 -49.718 1.00 60.56 295 LEU A O 1
ATOM 2322 N N . ASN A 1 296 ? 32.037 -46.893 -51.621 1.00 69.00 296 ASN A N 1
ATOM 2323 C CA . ASN A 1 296 ? 30.735 -46.346 -51.996 1.00 69.00 296 ASN A CA 1
ATOM 2324 C C . ASN A 1 296 ? 29.699 -46.774 -50.943 1.00 69.00 296 ASN A C 1
ATOM 2326 O O . ASN A 1 296 ? 29.188 -47.893 -50.995 1.00 69.00 296 ASN A O 1
ATOM 2330 N N . TYR A 1 297 ? 29.414 -45.914 -49.970 1.00 74.75 297 TYR A N 1
ATOM 2331 C CA . TYR A 1 297 ? 28.332 -46.133 -49.018 1.00 74.75 297 TYR A CA 1
ATOM 2332 C C . TYR A 1 297 ? 26.985 -46.050 -49.747 1.00 74.75 297 TYR A C 1
ATOM 2334 O O . TYR A 1 297 ? 26.798 -45.203 -50.625 1.00 74.75 297 TYR A O 1
ATOM 2342 N N . ASP A 1 298 ? 26.046 -46.935 -49.393 1.00 81.19 298 ASP A N 1
ATOM 2343 C CA . ASP A 1 298 ? 24.686 -46.903 -49.939 1.00 81.19 298 ASP A CA 1
ATOM 2344 C C . ASP A 1 298 ? 24.048 -45.539 -49.631 1.00 81.19 298 ASP A C 1
ATOM 2346 O O . ASP A 1 298 ? 24.066 -45.070 -48.493 1.00 81.19 298 ASP A O 1
ATOM 2350 N N . SER A 1 299 ? 23.446 -44.917 -50.645 1.00 81.12 299 SER A N 1
ATOM 2351 C CA . SER A 1 299 ? 22.615 -43.713 -50.526 1.00 81.12 299 SER A CA 1
ATOM 2352 C C . SER A 1 299 ? 21.639 -43.749 -49.341 1.00 81.12 299 SER A C 1
ATOM 2354 O O . SER A 1 299 ? 21.421 -42.726 -48.694 1.00 81.12 299 SER A O 1
ATOM 2356 N N . ARG A 1 300 ? 21.101 -44.926 -48.994 1.00 83.56 300 ARG A N 1
ATOM 2357 C CA . ARG A 1 300 ? 20.200 -45.109 -47.846 1.00 83.56 300 ARG A CA 1
ATOM 2358 C C . ARG A 1 300 ? 20.845 -44.778 -46.505 1.00 83.56 300 ARG A C 1
ATOM 2360 O O . ARG A 1 300 ? 20.153 -44.316 -45.608 1.00 83.56 300 ARG A O 1
ATOM 2367 N N . LEU A 1 301 ? 22.154 -44.973 -46.366 1.00 82.31 301 LEU A N 1
ATOM 2368 C CA . LEU A 1 301 ? 22.882 -44.657 -45.136 1.00 82.31 301 LEU A CA 1
ATOM 2369 C C . LEU A 1 301 ? 22.982 -43.148 -44.904 1.00 82.31 301 LEU A C 1
ATOM 2371 O O . LEU A 1 301 ? 23.018 -42.718 -43.758 1.00 82.31 301 LEU A O 1
ATOM 2375 N N . PHE A 1 302 ? 22.991 -42.354 -45.978 1.00 80.50 302 PHE A N 1
ATOM 2376 C CA . PHE A 1 302 ? 22.976 -40.891 -45.896 1.00 80.50 302 PHE A CA 1
ATOM 2377 C C . PHE A 1 302 ? 21.561 -40.312 -45.814 1.00 80.50 302 PHE A C 1
ATOM 2379 O O . PHE A 1 302 ? 21.380 -39.216 -45.290 1.00 80.50 302 PHE A O 1
ATOM 2386 N N . LEU A 1 303 ? 20.565 -41.026 -46.346 1.00 83.06 303 LEU A N 1
ATOM 2387 C CA . LEU A 1 303 ? 19.157 -40.633 -46.249 1.00 83.06 303 LEU A CA 1
ATOM 2388 C C . LEU A 1 303 ? 18.545 -40.992 -44.892 1.00 83.06 303 LEU A C 1
ATOM 2390 O O . LEU A 1 303 ? 17.691 -40.258 -44.399 1.00 83.06 303 LEU A O 1
ATOM 2394 N N . ASN A 1 304 ? 19.006 -42.072 -44.259 1.00 80.25 304 ASN A N 1
ATOM 2395 C CA . ASN A 1 304 ? 18.763 -42.292 -42.842 1.00 80.25 304 ASN A CA 1
ATOM 2396 C C . ASN A 1 304 ? 19.518 -41.207 -42.077 1.00 80.25 304 ASN A C 1
ATOM 2398 O O . ASN A 1 304 ? 20.741 -41.141 -42.146 1.00 80.25 304 ASN A O 1
ATOM 2402 N N . ALA A 1 305 ? 18.787 -40.341 -41.376 1.00 77.00 305 ALA A N 1
ATOM 2403 C CA . ALA A 1 305 ? 19.337 -39.206 -40.644 1.00 77.00 305 ALA A CA 1
ATOM 2404 C C . ALA A 1 305 ? 20.202 -39.667 -39.453 1.00 77.00 305 ALA A C 1
ATOM 2406 O O . ALA A 1 305 ? 19.795 -39.602 -38.292 1.00 77.00 305 ALA A O 1
ATOM 2407 N N . ALA A 1 306 ? 21.410 -40.145 -39.745 1.00 74.19 306 ALA A N 1
ATOM 2408 C CA . ALA A 1 306 ? 22.417 -40.496 -38.763 1.00 74.19 306 ALA A CA 1
ATOM 2409 C C . ALA A 1 306 ? 22.755 -39.236 -37.953 1.00 74.19 306 ALA A C 1
ATOM 2411 O O . ALA A 1 306 ? 23.309 -38.272 -38.478 1.00 74.19 306 ALA A O 1
ATOM 2412 N N . GLY A 1 307 ? 22.354 -39.219 -36.680 1.00 74.31 307 GLY A N 1
ATOM 2413 C CA . GLY A 1 307 ? 22.535 -38.073 -35.785 1.00 74.31 307 GLY A CA 1
ATOM 2414 C C . GLY A 1 307 ? 21.309 -37.175 -35.593 1.00 74.31 307 GLY A C 1
ATOM 2415 O O . GLY A 1 307 ? 21.437 -36.140 -34.943 1.00 74.31 307 GLY A O 1
ATOM 2416 N N . ALA A 1 308 ? 20.118 -37.548 -36.079 1.00 78.88 308 ALA A N 1
ATOM 2417 C CA . ALA A 1 308 ? 18.882 -36.830 -35.735 1.00 78.88 308 ALA A CA 1
ATOM 2418 C C . ALA A 1 308 ? 18.645 -36.767 -34.210 1.00 78.88 308 ALA A C 1
ATOM 2420 O O . ALA A 1 308 ? 18.249 -35.723 -33.694 1.00 78.88 308 ALA A O 1
ATOM 2421 N N . ASN A 1 309 ? 19.002 -37.834 -33.489 1.00 77.75 309 ASN A N 1
ATOM 2422 C CA . ASN A 1 309 ? 18.828 -37.954 -32.035 1.00 77.75 309 ASN A CA 1
ATOM 2423 C C . ASN A 1 309 ? 19.794 -37.062 -31.232 1.00 77.75 309 ASN A C 1
ATOM 2425 O O . ASN A 1 309 ? 19.586 -36.833 -30.047 1.00 77.75 309 ASN A O 1
ATOM 2429 N N . ALA A 1 310 ? 20.831 -36.493 -31.864 1.00 80.00 310 ALA A N 1
ATOM 2430 C CA . ALA A 1 310 ? 21.787 -35.607 -31.190 1.00 80.00 310 ALA A CA 1
ATOM 2431 C C . ALA A 1 310 ? 21.195 -34.232 -30.825 1.00 80.00 310 ALA A C 1
ATOM 2433 O O . ALA A 1 310 ? 21.840 -33.445 -30.137 1.00 80.00 310 ALA A O 1
ATOM 2434 N N . LYS A 1 311 ? 19.987 -33.921 -31.311 1.00 80.25 311 LYS A N 1
ATOM 2435 C CA . LYS A 1 311 ? 19.244 -32.697 -30.980 1.00 80.25 311 LYS A CA 1
ATOM 2436 C C . LYS A 1 311 ? 18.126 -32.936 -29.959 1.00 80.25 311 LYS A C 1
ATOM 2438 O O . LYS A 1 311 ? 17.334 -32.022 -29.730 1.00 80.25 311 LYS A O 1
ATOM 2443 N N . ASN A 1 312 ? 18.032 -34.141 -29.392 1.00 83.69 312 ASN A N 1
ATOM 2444 C CA . ASN A 1 312 ? 17.037 -34.450 -28.372 1.00 83.69 312 ASN A CA 1
ATOM 2445 C C . ASN A 1 312 ? 17.272 -33.582 -27.125 1.00 83.69 312 ASN A C 1
ATOM 2447 O O . ASN A 1 312 ? 18.399 -33.188 -26.824 1.00 83.69 312 ASN A O 1
ATOM 2451 N N . SER A 1 313 ? 16.183 -33.235 -26.437 1.00 85.12 313 SER A N 1
ATOM 2452 C CA . SER A 1 313 ? 16.241 -32.497 -25.171 1.00 85.12 313 SER A CA 1
ATOM 2453 C C . SER A 1 313 ? 16.984 -33.322 -24.116 1.00 85.12 313 SER A C 1
ATOM 2455 O O . SER A 1 313 ? 16.892 -34.546 -24.132 1.00 85.12 313 SER A O 1
ATOM 2457 N N . GLU A 1 314 ? 17.690 -32.662 -23.196 1.00 83.19 314 GLU A N 1
ATOM 2458 C CA . GLU A 1 314 ? 18.453 -33.312 -22.116 1.00 83.19 314 GLU A CA 1
ATOM 2459 C C . GLU A 1 314 ? 17.581 -34.240 -21.247 1.00 83.19 314 GLU A C 1
ATOM 2461 O O . GLU A 1 314 ? 18.061 -35.256 -20.751 1.00 83.19 314 GLU A O 1
ATOM 2466 N N . ASP A 1 315 ? 16.280 -33.951 -21.159 1.00 87.31 315 ASP A N 1
ATOM 2467 C CA . ASP A 1 315 ? 15.310 -34.725 -20.379 1.00 87.31 315 ASP A CA 1
ATOM 2468 C C . ASP A 1 315 ? 14.675 -35.899 -21.161 1.00 87.31 315 ASP A C 1
ATOM 2470 O O . ASP A 1 315 ? 13.895 -36.678 -20.605 1.00 87.31 315 ASP A O 1
ATOM 2474 N N . GLN A 1 316 ? 14.980 -36.052 -22.455 1.00 87.06 316 GLN A N 1
ATOM 2475 C CA . GLN A 1 316 ? 14.427 -37.115 -23.296 1.00 87.06 316 GLN A CA 1
ATOM 2476 C C . GLN A 1 316 ? 15.286 -38.387 -23.196 1.00 87.06 316 GLN A C 1
ATOM 2478 O O . GLN A 1 316 ? 16.309 -38.521 -23.859 1.00 87.06 316 GLN A O 1
ATOM 2483 N N . VAL A 1 317 ? 14.836 -39.355 -22.390 1.00 88.19 317 VAL A N 1
ATOM 2484 C CA . VAL A 1 317 ? 15.559 -40.621 -22.129 1.00 88.19 317 VAL A CA 1
ATOM 2485 C C . VAL A 1 317 ? 15.464 -41.627 -23.287 1.00 88.19 317 VAL A C 1
ATOM 2487 O O . VAL A 1 317 ? 16.348 -42.467 -23.448 1.00 88.19 317 VAL A O 1
ATOM 2490 N N . TYR A 1 318 ? 14.401 -41.560 -24.097 1.00 87.75 318 TYR A N 1
ATOM 2491 C CA . TYR A 1 318 ? 14.152 -42.504 -25.192 1.00 87.75 318 TYR A CA 1
ATOM 2492 C C . TYR A 1 318 ? 14.076 -41.807 -26.552 1.00 87.75 318 TYR A C 1
ATOM 2494 O O . TYR A 1 318 ? 13.371 -40.811 -26.723 1.00 87.75 318 TYR A O 1
ATOM 2502 N N . ASP A 1 319 ? 14.751 -42.400 -27.536 1.00 84.50 319 ASP A N 1
ATOM 2503 C CA . ASP A 1 319 ? 14.834 -41.892 -28.910 1.00 84.50 319 ASP A CA 1
ATOM 2504 C C . ASP A 1 319 ? 13.595 -42.201 -29.765 1.00 84.50 319 ASP A C 1
ATOM 2506 O O . ASP A 1 319 ? 13.355 -41.534 -30.770 1.00 84.50 319 ASP A O 1
ATOM 2510 N N . SER A 1 320 ? 12.806 -43.212 -29.386 1.00 85.75 320 SER A N 1
ATOM 2511 C CA . SER A 1 320 ? 11.585 -43.623 -30.092 1.00 85.75 320 SER A CA 1
ATOM 2512 C C . SER A 1 320 ? 10.371 -43.578 -29.157 1.00 85.75 320 SER A C 1
ATOM 2514 O O . SER A 1 320 ? 10.506 -43.880 -27.967 1.00 85.75 320 SER A O 1
ATOM 2516 N N . PRO A 1 321 ? 9.183 -43.178 -29.650 1.00 87.06 321 PRO A N 1
ATOM 2517 C CA . PRO A 1 321 ? 7.964 -43.233 -28.854 1.00 87.06 321 PRO A CA 1
ATOM 2518 C C . PRO A 1 321 ? 7.560 -44.690 -28.595 1.00 87.06 321 PRO A C 1
ATOM 2520 O O . PRO A 1 321 ? 7.738 -45.555 -29.446 1.00 87.06 321 PRO A O 1
ATOM 2523 N N . LEU A 1 322 ? 6.955 -44.950 -27.432 1.00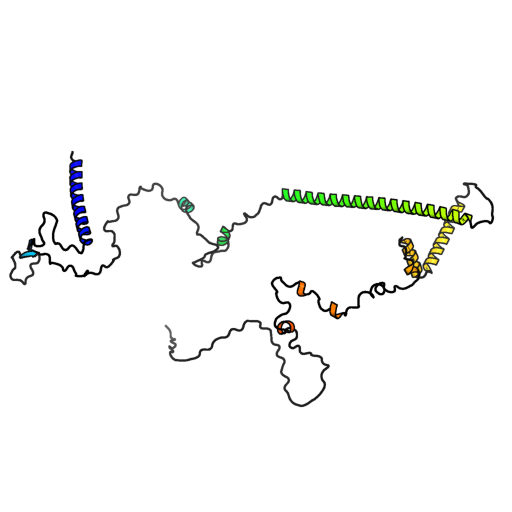 88.12 322 LEU A N 1
ATOM 2524 C CA . LEU A 1 322 ? 6.552 -46.297 -26.999 1.00 88.12 322 LEU A CA 1
ATOM 2525 C C . LEU A 1 322 ? 5.552 -46.979 -27.951 1.00 88.12 322 LEU A C 1
ATOM 2527 O O . LEU A 1 322 ? 5.478 -48.204 -27.999 1.00 88.12 322 LEU A O 1
ATOM 2531 N N . PHE A 1 323 ? 4.778 -46.192 -28.701 1.00 88.56 323 PHE A N 1
ATOM 2532 C CA . PHE A 1 323 ? 3.816 -46.699 -29.668 1.00 88.56 323 PHE A CA 1
ATOM 2533 C C . PHE A 1 323 ? 4.109 -46.146 -31.063 1.00 88.56 323 PHE A C 1
ATOM 2535 O O . PHE A 1 323 ? 4.006 -44.937 -31.286 1.00 88.56 323 PHE A O 1
ATOM 2542 N N . GLU A 1 324 ? 4.311 -47.051 -32.026 1.00 80.50 324 GLU A N 1
ATOM 2543 C CA . GLU A 1 324 ? 4.376 -46.763 -33.473 1.00 80.50 324 GLU A CA 1
ATOM 2544 C C . GLU A 1 324 ? 3.141 -46.003 -33.977 1.00 80.50 324 GLU A C 1
ATOM 2546 O O . GLU A 1 324 ? 3.147 -45.346 -35.013 1.00 80.50 324 GLU A O 1
ATOM 2551 N N . SER A 1 325 ? 2.050 -46.074 -33.213 1.00 70.88 325 SER A N 1
ATOM 2552 C CA . SER A 1 325 ? 0.828 -45.359 -33.523 1.00 70.88 325 SER A CA 1
ATOM 2553 C C . SER A 1 325 ? 1.023 -43.842 -33.611 1.00 70.88 325 SER A C 1
ATOM 2555 O O . SER A 1 325 ? 0.362 -43.190 -34.406 1.00 70.88 325 SER A O 1
ATOM 2557 N N . GLN A 1 326 ? 1.951 -43.274 -32.838 1.00 71.69 326 GLN A N 1
ATOM 2558 C CA . GLN A 1 326 ? 2.204 -41.833 -32.824 1.00 71.69 326 GLN A CA 1
ATOM 2559 C C . GLN A 1 326 ? 3.056 -41.376 -34.017 1.00 71.69 326 GLN A C 1
ATOM 2561 O O . GLN A 1 326 ? 2.874 -40.265 -34.512 1.00 71.69 326 GLN A O 1
ATOM 2566 N N . THR A 1 327 ? 3.950 -42.236 -34.519 1.00 70.19 327 THR A N 1
ATOM 2567 C CA . THR A 1 327 ? 4.743 -41.973 -35.733 1.00 70.19 327 THR A CA 1
ATOM 2568 C C . THR A 1 327 ? 3.911 -42.193 -36.999 1.00 70.19 327 THR A C 1
ATOM 2570 O O . THR A 1 327 ? 4.055 -41.450 -37.970 1.00 70.19 327 THR A O 1
ATOM 2573 N N . ALA A 1 328 ? 2.977 -43.149 -36.962 1.00 66.69 328 ALA A N 1
ATOM 2574 C CA . ALA A 1 328 ? 2.067 -43.493 -38.051 1.00 66.69 328 ALA A CA 1
ATOM 2575 C C . ALA A 1 328 ? 0.763 -42.666 -38.100 1.00 66.69 328 ALA A C 1
ATOM 2577 O O . ALA A 1 328 ? -0.051 -42.903 -38.993 1.00 66.69 328 ALA A O 1
ATOM 2578 N N . VAL A 1 329 ? 0.560 -41.666 -37.219 1.00 64.94 329 VAL A N 1
ATOM 2579 C CA . VAL A 1 329 ? -0.653 -40.800 -37.211 1.00 64.94 329 VAL A CA 1
ATOM 2580 C C . VAL A 1 329 ? -0.954 -40.209 -38.582 1.00 64.94 329 VAL A C 1
ATOM 2582 O O . VAL A 1 329 ? -2.113 -40.047 -38.957 1.00 64.94 329 VAL A O 1
ATOM 2585 N N . ASN A 1 330 ? 0.088 -39.949 -39.365 1.00 66.25 330 ASN A N 1
ATOM 2586 C CA . ASN A 1 330 ? -0.056 -39.366 -40.687 1.00 66.25 330 ASN A CA 1
ATOM 2587 C C . ASN A 1 330 ? -0.455 -40.374 -41.783 1.00 66.25 330 ASN A C 1
ATOM 2589 O O . ASN A 1 330 ? -0.790 -39.918 -42.871 1.00 66.25 330 ASN A O 1
ATOM 2593 N N . ASP A 1 331 ? -0.452 -41.690 -41.529 1.00 74.50 331 ASP A N 1
ATOM 2594 C CA . ASP A 1 331 ? -0.636 -42.739 -42.552 1.00 74.50 331 ASP A CA 1
ATOM 2595 C C . ASP A 1 331 ? -1.594 -43.890 -42.174 1.00 74.50 331 ASP A C 1
ATOM 2597 O O . ASP A 1 331 ? -1.747 -44.826 -42.956 1.00 74.50 331 ASP A O 1
ATOM 2601 N N . PHE A 1 332 ? -2.302 -43.835 -41.040 1.00 74.38 332 PHE A N 1
ATOM 2602 C CA . PHE A 1 332 ? -3.187 -44.936 -40.613 1.00 74.38 332 PHE A CA 1
ATOM 2603 C C . PHE A 1 332 ? -4.256 -45.355 -41.616 1.00 74.38 332 PHE A C 1
ATOM 2605 O O . PHE A 1 332 ? -4.577 -46.537 -41.713 1.00 74.38 332 PHE A O 1
ATOM 2612 N N . TYR A 1 333 ? -4.826 -44.399 -42.344 1.00 68.69 333 TYR A N 1
ATOM 2613 C CA . TYR A 1 333 ? -5.724 -44.696 -43.447 1.00 68.69 333 TYR A CA 1
ATOM 2614 C C . TYR A 1 333 ? -5.801 -43.481 -44.365 1.00 68.69 333 TYR A C 1
ATOM 2616 O O . TYR A 1 333 ? -6.565 -42.542 -44.143 1.00 68.69 333 TYR A O 1
ATOM 2624 N N . ARG A 1 334 ? -4.976 -43.477 -45.410 1.00 72.25 334 ARG A N 1
ATOM 2625 C CA . ARG A 1 334 ? -5.179 -42.594 -46.558 1.00 72.25 334 ARG A CA 1
ATOM 2626 C C . ARG A 1 334 ? -5.805 -43.425 -47.658 1.00 72.25 334 ARG A C 1
ATOM 2628 O O . ARG A 1 334 ? -5.172 -44.347 -48.167 1.00 72.25 334 ARG A O 1
ATOM 2635 N N . VAL A 1 335 ? -7.037 -43.090 -48.032 1.00 70.62 335 VAL A N 1
ATOM 2636 C CA . VAL A 1 335 ? -7.657 -43.644 -49.237 1.00 70.62 335 VAL A CA 1
ATOM 2637 C C . VAL A 1 335 ? -6.763 -43.259 -50.414 1.00 70.62 335 VAL A C 1
ATOM 2639 O O . VAL A 1 335 ? -6.698 -42.093 -50.810 1.00 70.62 335 VAL A O 1
ATOM 2642 N N . ARG A 1 336 ? -6.013 -44.228 -50.946 1.00 71.69 336 ARG A N 1
ATOM 2643 C CA . ARG A 1 336 ? -5.289 -44.060 -52.205 1.00 71.69 336 ARG A CA 1
ATOM 2644 C C . ARG A 1 336 ? -6.334 -44.014 -53.304 1.00 71.69 336 ARG A C 1
ATOM 2646 O O . ARG A 1 336 ? -6.770 -45.051 -53.784 1.00 71.69 336 ARG A O 1
ATOM 2653 N N . ASN A 1 337 ? -6.728 -42.813 -53.702 1.00 65.69 337 ASN A N 1
ATOM 2654 C CA . ASN A 1 337 ? -7.517 -42.627 -54.910 1.00 65.69 337 ASN A CA 1
ATOM 2655 C C . ASN A 1 337 ? -6.578 -42.702 -56.129 1.00 65.69 337 ASN A C 1
ATOM 2657 O O . ASN A 1 337 ? -6.376 -41.720 -56.839 1.00 65.69 337 ASN A O 1
ATOM 2661 N N . ASP A 1 338 ? -5.904 -43.844 -56.305 1.00 57.28 338 ASP A N 1
ATOM 2662 C CA . ASP A 1 338 ? -5.256 -44.160 -57.574 1.00 57.28 338 ASP A CA 1
ATOM 2663 C C . ASP A 1 338 ? -6.339 -44.762 -58.461 1.00 57.28 338 ASP A C 1
ATOM 2665 O O . ASP A 1 338 ? -6.775 -45.895 -58.263 1.00 57.28 338 ASP A O 1
ATOM 26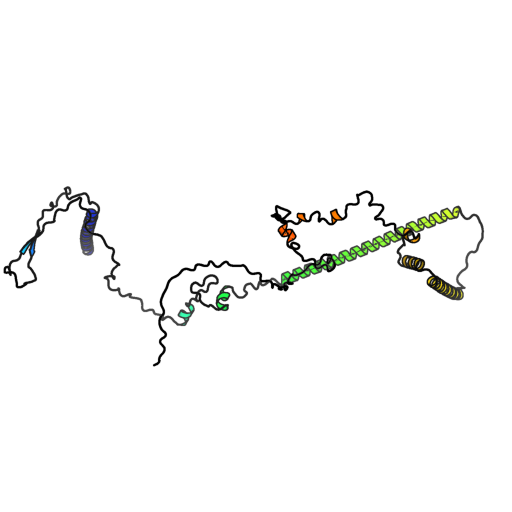69 N N . SER A 1 339 ? -6.788 -43.986 -59.442 1.00 59.53 339 SER A N 1
ATOM 2670 C CA . SER A 1 339 ? -7.783 -44.366 -60.449 1.00 59.53 339 SER A CA 1
ATOM 2671 C C . SER A 1 339 ? -7.300 -45.471 -61.405 1.00 59.53 339 SER A C 1
ATOM 2673 O O . SER A 1 339 ? -7.756 -45.563 -62.542 1.00 59.53 339 SER A O 1
ATOM 2675 N N . ARG A 1 340 ? -6.337 -46.293 -60.976 1.00 57.94 340 ARG A N 1
ATOM 2676 C CA . ARG A 1 340 ? -5.663 -47.323 -61.771 1.00 57.94 340 ARG A CA 1
ATOM 2677 C C . ARG A 1 340 ? -5.686 -48.710 -61.137 1.00 57.94 340 ARG A C 1
ATOM 2679 O O . ARG A 1 340 ? -5.144 -49.640 -61.725 1.00 57.94 340 ARG A O 1
ATOM 2686 N N . PHE A 1 341 ? -6.362 -48.875 -60.002 1.00 52.16 341 PHE A N 1
ATOM 2687 C CA . PHE A 1 341 ? -6.697 -50.192 -59.464 1.00 52.16 341 PHE A CA 1
ATOM 2688 C C . PHE A 1 341 ? -8.219 -50.394 -59.455 1.00 52.16 341 PHE A C 1
ATOM 2690 O O . PHE A 1 341 ? -8.852 -50.510 -58.413 1.00 52.16 341 PHE A O 1
ATOM 2697 N N . THR A 1 342 ? -8.814 -50.400 -60.648 1.00 54.53 342 THR A N 1
ATOM 2698 C CA . THR A 1 342 ? -10.151 -50.950 -60.905 1.00 54.53 342 THR A CA 1
ATOM 2699 C C . THR A 1 342 ? -9.966 -52.203 -61.748 1.00 54.53 342 THR A C 1
ATOM 2701 O O . THR A 1 342 ? -9.955 -52.176 -62.976 1.00 54.53 342 THR A O 1
ATOM 2704 N N . GLY A 1 343 ? -9.702 -53.313 -61.068 1.00 44.50 343 GLY A N 1
ATOM 2705 C CA . GLY A 1 343 ? -9.442 -54.589 -61.711 1.00 44.50 343 GLY A CA 1
ATOM 2706 C C . GLY A 1 343 ? -10.040 -55.742 -60.924 1.00 44.50 343 GLY A C 1
ATOM 2707 O O . GLY A 1 343 ? -9.325 -56.302 -60.100 1.00 44.50 343 GLY A O 1
ATOM 2708 N N . ARG A 1 344 ? -11.273 -56.118 -61.318 1.00 41.19 344 ARG A N 1
ATOM 2709 C CA . ARG A 1 344 ? -11.836 -57.486 -61.290 1.00 41.19 344 ARG A CA 1
ATOM 2710 C C . ARG A 1 344 ? -12.322 -57.956 -59.900 1.00 41.19 344 ARG A C 1
ATOM 2712 O O . ARG A 1 344 ? -11.536 -57.987 -58.968 1.00 41.19 344 ARG A O 1
ATOM 2719 N N . ASP A 1 345 ? -13.587 -58.271 -59.637 1.00 38.88 345 ASP A N 1
ATOM 2720 C CA . ASP A 1 345 ? -14.706 -58.777 -60.441 1.00 38.88 345 ASP A CA 1
ATOM 2721 C C . ASP A 1 345 ? -16.017 -58.075 -60.034 1.00 38.88 345 ASP A C 1
ATOM 2723 O O . ASP A 1 345 ? -16.188 -57.656 -58.888 1.00 38.88 345 ASP A O 1
ATOM 2727 N N . ASP A 1 346 ? -16.915 -57.949 -61.007 1.00 48.31 346 ASP A N 1
ATOM 2728 C CA . ASP A 1 346 ? -18.313 -57.564 -60.846 1.00 48.31 346 ASP A CA 1
ATOM 2729 C C . ASP A 1 346 ? -19.078 -58.637 -60.053 1.00 48.31 346 ASP A C 1
ATOM 2731 O O . ASP A 1 346 ? -18.955 -59.812 -60.378 1.00 48.31 346 ASP A O 1
ATOM 2735 N N . ASP A 1 347 ? -19.886 -58.233 -59.067 1.00 41.38 347 ASP A N 1
ATOM 2736 C CA . ASP A 1 347 ? -21.227 -58.794 -58.845 1.00 41.38 347 ASP A CA 1
ATOM 2737 C C . ASP A 1 347 ? -22.018 -57.920 -57.848 1.00 41.38 347 ASP A C 1
ATOM 2739 O O . ASP A 1 347 ? -21.723 -57.827 -56.660 1.00 41.38 347 ASP A O 1
ATOM 2743 N N . GLU A 1 348 ? -23.006 -57.227 -58.414 1.00 50.12 348 GLU A N 1
ATOM 2744 C CA . GLU A 1 348 ? -24.363 -57.042 -57.893 1.00 50.12 348 GLU A CA 1
ATOM 2745 C C . GLU A 1 348 ? -24.574 -56.541 -56.441 1.00 50.12 348 GLU A C 1
ATOM 2747 O O . GLU A 1 348 ? -24.549 -57.286 -55.467 1.00 50.12 348 GLU A O 1
ATOM 2752 N N . GLY A 1 349 ? -24.980 -55.267 -56.336 1.00 42.34 349 GLY A N 1
ATOM 2753 C CA . GLY A 1 349 ? -25.853 -54.777 -55.261 1.00 42.34 349 GLY A CA 1
ATOM 2754 C C . GLY A 1 349 ? -25.158 -54.213 -54.019 1.00 42.34 349 GLY A C 1
ATOM 2755 O O . GLY A 1 349 ? -24.859 -54.929 -53.071 1.00 42.34 349 GLY A O 1
ATOM 2756 N N . GLY A 1 350 ? -25.009 -52.887 -53.957 1.00 34.47 350 GLY A N 1
ATOM 2757 C CA . GLY A 1 350 ? -24.566 -52.219 -52.732 1.00 34.47 350 GLY A CA 1
ATOM 27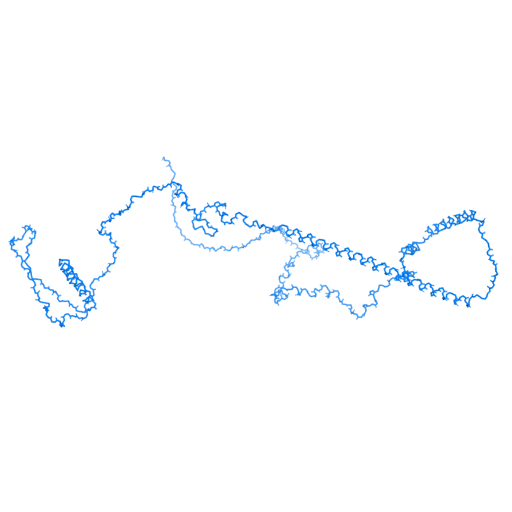58 C C . GLY A 1 350 ? -24.498 -50.703 -52.861 1.00 34.47 350 GLY A C 1
ATOM 2759 O O . GLY A 1 350 ? -23.533 -50.159 -53.381 1.00 34.47 350 GLY A O 1
ATOM 2760 N N . GLU A 1 351 ? -25.558 -50.053 -52.392 1.00 39.34 351 GLU A N 1
ATOM 2761 C CA . GLU A 1 351 ? -25.722 -48.631 -52.069 1.00 39.34 351 GLU A CA 1
ATOM 2762 C C . GLU A 1 351 ? -24.402 -47.854 -51.847 1.00 39.34 351 GLU A C 1
ATOM 2764 O O . GLU A 1 351 ? -23.690 -48.045 -50.860 1.00 39.34 351 GLU A O 1
ATOM 2769 N N . THR A 1 352 ? -24.065 -46.938 -52.764 1.00 36.22 352 THR A N 1
ATOM 2770 C CA . THR A 1 352 ? -22.936 -46.017 -52.583 1.00 36.22 352 THR A CA 1
ATOM 2771 C C . THR A 1 352 ? -23.325 -44.926 -51.595 1.00 36.22 352 THR A C 1
ATOM 2773 O O . THR A 1 352 ? -23.975 -43.942 -51.949 1.00 36.22 352 THR A O 1
ATOM 2776 N N . VAL A 1 353 ? -22.910 -45.137 -50.350 1.00 42.16 353 VAL A N 1
ATOM 2777 C CA . VAL A 1 353 ? -22.945 -44.188 -49.238 1.00 42.16 353 VAL A CA 1
ATOM 2778 C C . VAL A 1 353 ? -22.347 -42.831 -49.616 1.00 42.16 353 VAL A C 1
ATOM 2780 O O . VAL A 1 353 ? -21.199 -42.703 -50.043 1.00 42.16 353 VAL A O 1
ATOM 2783 N N . GLU A 1 354 ? -23.178 -41.816 -49.418 1.00 35.06 354 GLU A N 1
ATOM 2784 C CA . GLU A 1 354 ? -22.912 -40.395 -49.564 1.00 35.06 354 GLU A CA 1
ATOM 2785 C C . GLU A 1 354 ? -21.773 -39.962 -48.622 1.00 35.06 354 GLU A C 1
ATOM 2787 O O . GLU A 1 354 ? -21.813 -40.165 -47.406 1.00 35.06 354 GLU A O 1
ATOM 2792 N N . SER A 1 355 ? -20.717 -39.374 -49.186 1.00 36.69 355 SER A N 1
ATOM 2793 C CA . SER A 1 355 ? -19.564 -38.882 -48.436 1.00 36.69 355 SER A CA 1
ATOM 2794 C C . SER A 1 355 ? -19.947 -37.654 -47.604 1.00 36.69 355 SER A C 1
ATOM 2796 O O . SER A 1 355 ? -19.937 -36.523 -48.099 1.00 36.69 355 SER A O 1
ATOM 2798 N N . VAL A 1 356 ? -20.257 -37.861 -46.324 1.00 39.62 356 VAL A N 1
ATOM 2799 C CA . VAL A 1 356 ? -20.434 -36.776 -45.355 1.00 39.62 356 VAL A CA 1
ATOM 2800 C C . VAL A 1 356 ? -19.077 -36.133 -45.082 1.00 39.62 356 VAL A C 1
ATOM 2802 O O . VAL A 1 356 ? -18.214 -36.680 -44.397 1.00 39.62 356 VAL A O 1
ATOM 2805 N N . VAL A 1 357 ? -18.905 -34.927 -45.620 1.00 42.53 357 VAL A N 1
ATOM 2806 C CA . VAL A 1 357 ? -17.858 -33.978 -45.238 1.00 42.53 357 VAL A CA 1
ATOM 2807 C C . VAL A 1 357 ? -18.062 -33.616 -43.763 1.00 42.53 357 VAL A C 1
ATOM 2809 O O . VAL A 1 357 ? -18.821 -32.712 -43.410 1.00 42.53 357 VAL A O 1
ATOM 2812 N N . GLY A 1 358 ? -17.400 -34.368 -42.885 1.00 37.53 358 GLY A N 1
ATOM 2813 C CA . GLY A 1 358 ? -17.349 -34.121 -41.450 1.00 37.53 358 GLY A CA 1
ATOM 2814 C C . GLY A 1 358 ? -16.474 -32.911 -41.143 1.00 37.53 358 GLY A C 1
ATOM 2815 O O . GLY A 1 358 ? -15.249 -32.977 -41.199 1.00 37.53 358 GLY A O 1
ATOM 2816 N N . LYS A 1 359 ? -17.125 -31.790 -40.830 1.00 40.59 359 LYS A N 1
ATOM 2817 C CA . LYS A 1 359 ? -16.506 -30.585 -40.271 1.00 40.59 359 LYS A CA 1
ATOM 2818 C C . LYS A 1 359 ? -15.775 -30.917 -38.967 1.00 40.59 359 LYS A C 1
ATOM 2820 O O . LYS A 1 359 ? -16.345 -31.517 -38.063 1.00 40.59 359 LYS A O 1
ATOM 2825 N N . ASN A 1 360 ? -14.541 -30.435 -38.864 1.00 44.91 360 ASN A N 1
ATOM 2826 C CA . ASN A 1 360 ? -13.749 -30.402 -37.640 1.00 44.91 360 ASN A CA 1
ATOM 2827 C C . ASN A 1 360 ? -14.522 -29.723 -36.494 1.00 44.91 360 ASN A C 1
ATOM 2829 O O . ASN A 1 360 ? -14.755 -28.515 -36.541 1.00 44.91 360 ASN A O 1
ATOM 2833 N N . SER A 1 361 ? -14.839 -30.467 -35.435 1.00 42.62 361 SER A N 1
ATOM 2834 C CA . SER A 1 361 ? -15.197 -29.909 -34.127 1.00 42.62 361 SER A CA 1
ATOM 2835 C C . SER A 1 361 ? -14.253 -30.472 -33.066 1.00 42.62 361 SER A C 1
ATOM 2837 O O . SER A 1 361 ? -14.537 -31.477 -32.419 1.00 42.62 361 SER A O 1
ATOM 2839 N N . GLY A 1 362 ? -13.093 -29.829 -32.921 1.00 50.47 362 GLY A N 1
ATOM 2840 C CA . GLY A 1 362 ? -12.200 -30.031 -31.786 1.00 50.47 362 GLY A CA 1
ATOM 2841 C C . GLY A 1 362 ? -12.765 -29.324 -30.557 1.00 50.47 362 GLY A C 1
ATOM 2842 O O . GLY A 1 362 ? -12.644 -28.108 -30.431 1.00 50.47 362 GLY A O 1
ATOM 2843 N N . GLY A 1 363 ? -13.388 -30.088 -29.667 1.00 57.00 363 GLY A N 1
ATOM 2844 C CA . GLY A 1 363 ? -13.820 -29.652 -28.343 1.00 57.00 363 GLY A CA 1
ATOM 2845 C C . GLY A 1 363 ? -13.947 -30.868 -27.416 1.00 57.00 363 GLY A C 1
ATOM 2846 O O . GLY A 1 363 ? -14.286 -31.949 -27.900 1.00 57.00 363 GLY A O 1
ATOM 2847 N N . PRO A 1 364 ? -13.622 -30.747 -26.117 1.00 60.06 364 PRO A N 1
ATOM 2848 C CA . PRO A 1 364 ? -13.621 -31.882 -25.199 1.00 60.06 364 PRO A CA 1
ATOM 2849 C C . PRO A 1 364 ? -15.048 -32.372 -24.907 1.00 60.06 364 PRO A C 1
ATOM 2851 O O . PRO A 1 364 ? -15.944 -31.582 -24.619 1.00 60.06 364 PRO A O 1
ATOM 2854 N N . ILE A 1 365 ? -15.237 -33.690 -24.971 1.00 54.56 365 ILE A N 1
ATOM 2855 C CA . ILE A 1 365 ? -16.501 -34.393 -24.718 1.00 54.56 365 ILE A CA 1
ATOM 2856 C C . ILE A 1 365 ? -16.694 -34.515 -23.195 1.00 54.56 365 ILE A C 1
ATOM 2858 O O . ILE A 1 365 ? -15.890 -35.165 -22.527 1.00 54.56 365 ILE A O 1
ATOM 2862 N N . LEU A 1 366 ? -17.737 -33.886 -22.638 1.00 42.94 366 LEU A N 1
ATOM 2863 C CA . LEU A 1 366 ? -18.191 -34.103 -21.257 1.00 42.94 366 LEU A CA 1
ATOM 2864 C C . LEU A 1 366 ? -19.291 -35.174 -21.230 1.00 42.94 366 LEU A C 1
ATOM 2866 O O . LEU A 1 366 ? -20.230 -35.113 -22.018 1.00 42.94 366 LEU A O 1
ATOM 2870 N N . PHE A 1 367 ? -19.189 -36.122 -20.297 1.00 41.88 367 PHE A N 1
ATOM 2871 C CA . PHE A 1 367 ? -20.226 -37.119 -20.027 1.00 41.88 367 PHE A CA 1
ATOM 2872 C C . PHE A 1 367 ? -21.194 -36.592 -18.963 1.00 41.88 367 PHE A C 1
ATOM 2874 O O . PHE A 1 367 ? -20.781 -36.297 -17.840 1.00 41.88 367 PHE A O 1
ATOM 2881 N N . GLU A 1 368 ? -22.476 -36.493 -19.308 1.00 42.69 368 GLU A N 1
ATOM 2882 C CA . GLU A 1 368 ? -23.555 -36.198 -18.365 1.00 42.69 368 GLU A CA 1
ATOM 2883 C C . GLU A 1 368 ? -24.114 -37.517 -17.809 1.00 42.69 368 GLU A C 1
ATOM 2885 O O . GLU A 1 368 ? -24.396 -38.457 -18.554 1.00 42.69 368 GLU A O 1
ATOM 2890 N N . LYS A 1 369 ? -24.188 -37.619 -16.477 1.00 49.28 369 LYS A N 1
ATOM 2891 C CA . LYS A 1 369 ? -24.688 -38.796 -15.761 1.00 49.28 369 LYS A CA 1
ATOM 2892 C C . LYS A 1 369 ? -26.205 -38.689 -15.643 1.00 49.28 369 LYS A C 1
ATOM 2894 O O . LYS A 1 369 ? -26.698 -37.847 -14.901 1.00 49.28 369 LYS A O 1
ATOM 2899 N N . ASP A 1 370 ? -26.904 -39.574 -16.336 1.00 38.84 370 ASP A N 1
ATOM 2900 C CA . ASP A 1 370 ? -28.357 -39.691 -16.296 1.00 38.84 370 ASP A CA 1
ATOM 2901 C C . ASP A 1 370 ? -28.806 -40.347 -14.974 1.00 38.84 370 ASP A C 1
ATOM 2903 O O . ASP A 1 370 ? -28.358 -41.444 -14.624 1.00 38.84 370 ASP A O 1
ATOM 2907 N N . THR A 1 371 ? -29.658 -39.668 -14.203 1.00 40.78 371 THR A N 1
ATOM 2908 C CA . THR A 1 371 ? -30.371 -40.252 -13.055 1.00 40.78 371 THR A CA 1
ATOM 2909 C C . THR A 1 371 ? -31.842 -39.878 -13.154 1.00 40.78 371 THR A C 1
ATOM 2911 O O . THR A 1 371 ? -32.245 -38.806 -12.703 1.00 40.78 371 THR A O 1
ATOM 2914 N N . GLY A 1 372 ? -32.631 -40.768 -13.753 1.00 37.84 372 GLY A N 1
ATOM 2915 C CA . GLY A 1 372 ? -34.087 -40.731 -13.710 1.00 37.84 372 GLY A CA 1
ATOM 2916 C C . GLY A 1 372 ? -34.630 -41.716 -12.677 1.00 37.84 372 GLY A C 1
ATOM 2917 O O . GLY A 1 372 ? -34.394 -42.912 -12.811 1.00 37.84 372 GLY A O 1
ATOM 2918 N N . ASP A 1 373 ? -35.329 -41.186 -11.673 1.00 36.53 373 ASP A N 1
ATOM 2919 C CA . ASP A 1 373 ? -36.476 -41.757 -10.935 1.00 36.53 373 ASP A CA 1
ATOM 2920 C C . ASP A 1 373 ? -36.924 -40.623 -9.982 1.00 36.53 373 ASP A C 1
ATOM 2922 O O . ASP A 1 373 ? -36.086 -40.080 -9.267 1.00 36.53 373 ASP A O 1
ATOM 2926 N N . GLY A 1 374 ? -38.117 -40.032 -9.990 1.00 36.19 374 GLY A N 1
ATOM 2927 C CA . GLY A 1 374 ? -39.469 -40.578 -10.045 1.00 36.19 374 GLY A CA 1
ATOM 2928 C C . GLY A 1 374 ? -40.225 -39.986 -8.835 1.00 36.19 374 GLY A C 1
ATOM 2929 O O . GLY A 1 374 ? -39.668 -39.979 -7.742 1.00 36.19 374 GLY A O 1
ATOM 2930 N N . HIS A 1 375 ? -41.455 -39.495 -9.049 1.00 35.34 375 HIS A N 1
ATOM 2931 C CA . HIS A 1 375 ? -42.471 -39.014 -8.078 1.00 35.34 375 HIS A CA 1
ATOM 2932 C C . HIS A 1 375 ? -42.779 -37.500 -7.980 1.00 35.34 375 HIS A C 1
ATOM 2934 O O . HIS A 1 375 ? -42.123 -36.732 -7.284 1.00 35.34 375 HIS A O 1
ATOM 2940 N N . ASP A 1 376 ? -43.854 -37.147 -8.699 1.00 37.16 376 ASP A N 1
ATOM 2941 C CA . ASP A 1 376 ? -45.155 -36.671 -8.189 1.00 37.16 376 ASP A CA 1
ATOM 2942 C C . ASP A 1 376 ? -45.334 -35.291 -7.518 1.00 37.16 376 ASP A C 1
ATOM 2944 O O . ASP A 1 376 ? -44.791 -35.001 -6.461 1.00 37.16 376 ASP A O 1
ATOM 2948 N N . GLU A 1 377 ? -46.278 -34.549 -8.133 1.00 40.66 377 GLU A N 1
ATOM 2949 C CA . GLU A 1 377 ? -47.169 -33.495 -7.599 1.00 40.66 377 GLU A CA 1
ATOM 2950 C C . GLU A 1 377 ? -46.488 -32.168 -7.175 1.00 40.66 377 GLU A C 1
ATOM 2952 O O . GLU A 1 377 ? -45.459 -32.134 -6.528 1.00 40.66 377 GLU A O 1
ATOM 2957 N N . GLU A 1 378 ? -46.908 -30.964 -7.579 1.00 40.16 378 GLU A N 1
ATOM 2958 C CA . GLU A 1 378 ? -48.243 -30.370 -7.612 1.00 40.16 378 GLU A CA 1
ATOM 2959 C C . GLU A 1 378 ? -48.299 -29.224 -8.652 1.00 40.16 378 GLU A C 1
ATOM 2961 O O . GLU A 1 378 ? -47.337 -28.483 -8.872 1.00 40.16 378 GLU A O 1
ATOM 2966 N N . ARG A 1 379 ? -49.468 -29.008 -9.265 1.00 43.38 379 ARG A N 1
ATOM 2967 C CA . ARG A 1 379 ? -49.781 -27.773 -10.006 1.00 43.38 379 ARG A CA 1
ATOM 2968 C C . ARG A 1 379 ? -50.361 -26.733 -9.042 1.00 43.38 379 ARG A C 1
ATOM 2970 O O . ARG A 1 379 ? -51.325 -27.067 -8.358 1.00 43.38 379 ARG A O 1
ATOM 2977 N N . PRO A 1 380 ? -49.995 -25.444 -9.162 1.00 44.66 380 PRO A N 1
ATOM 2978 C CA . PRO A 1 380 ? -50.936 -24.380 -8.851 1.00 44.66 380 PRO A CA 1
ATOM 2979 C C . PRO A 1 380 ? -51.363 -23.600 -10.098 1.00 44.66 380 PRO A C 1
ATOM 2981 O O . PRO A 1 380 ? -50.589 -23.035 -10.869 1.00 44.66 380 PRO A O 1
ATOM 2984 N N . LEU A 1 381 ? -52.681 -23.620 -10.239 1.00 39.38 381 LEU A N 1
ATOM 2985 C CA . LEU A 1 381 ? -53.591 -22.845 -11.065 1.00 39.38 381 LEU A CA 1
ATOM 2986 C C . LEU A 1 381 ? -53.136 -21.422 -11.436 1.00 39.38 381 LEU A C 1
ATOM 2988 O O . LEU A 1 381 ? -52.864 -20.572 -10.590 1.00 39.38 381 LEU A O 1
ATOM 2992 N N . LYS A 1 382 ? -53.251 -21.139 -12.738 1.00 44.09 382 LYS A N 1
ATOM 2993 C CA . LYS A 1 382 ? -53.406 -19.795 -13.301 1.00 44.09 382 LYS A CA 1
ATOM 2994 C C . LYS A 1 382 ? -54.549 -19.059 -12.588 1.00 44.09 382 LYS A C 1
ATOM 2996 O O . LYS A 1 382 ? -55.693 -19.508 -12.636 1.00 44.09 382 LYS A O 1
ATOM 3001 N N . ARG A 1 383 ? -54.273 -17.879 -12.033 1.00 41.62 383 ARG A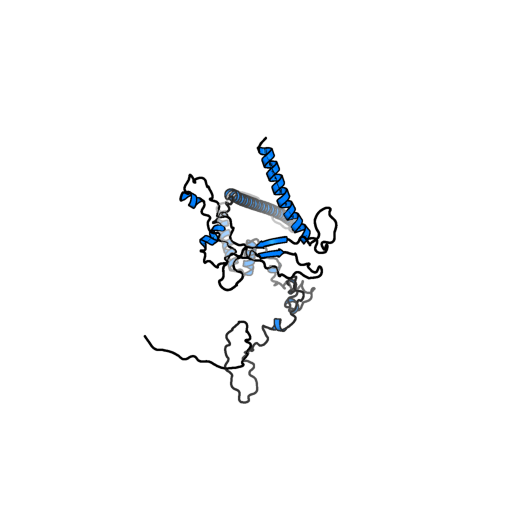 N 1
ATOM 3002 C CA . ARG A 1 383 ? -55.286 -16.836 -11.827 1.00 41.62 383 ARG A CA 1
ATOM 3003 C C . ARG A 1 383 ? -54.928 -15.630 -12.681 1.00 41.62 383 ARG A C 1
ATOM 3005 O O . ARG A 1 383 ? -53.967 -14.924 -12.409 1.00 41.62 383 ARG A O 1
ATOM 3012 N N . ALA A 1 384 ? -55.740 -15.417 -13.706 1.00 47.91 384 ALA A N 1
ATOM 3013 C CA . ALA A 1 384 ? -55.923 -14.131 -14.348 1.00 47.91 384 ALA A CA 1
ATOM 3014 C C . ALA A 1 384 ? -57.339 -13.656 -14.002 1.00 47.91 384 ALA A C 1
ATOM 3016 O O . ALA A 1 384 ? -58.292 -14.382 -14.289 1.00 47.91 384 ALA A O 1
ATOM 3017 N N . ARG A 1 385 ? -57.461 -12.473 -13.386 1.00 49.34 385 ARG A N 1
ATOM 3018 C CA . ARG A 1 385 ? -58.451 -11.430 -13.718 1.00 49.34 385 ARG A CA 1
ATOM 3019 C C . ARG A 1 385 ? -58.337 -10.215 -12.783 1.00 49.34 385 ARG A C 1
ATOM 3021 O O . ARG A 1 385 ? -58.422 -10.351 -11.570 1.00 49.34 385 ARG A O 1
ATOM 3028 N N . ASN A 1 386 ? -58.145 -9.076 -13.445 1.00 46.97 386 ASN A N 1
ATOM 3029 C CA . ASN A 1 386 ? -58.411 -7.665 -13.144 1.00 46.97 386 ASN A CA 1
ATOM 3030 C C . ASN A 1 386 ? -59.194 -7.338 -11.857 1.00 46.97 386 ASN A C 1
ATOM 3032 O O . ASN A 1 386 ? -60.317 -7.813 -11.695 1.00 46.97 386 ASN A O 1
ATOM 3036 N N . ASN A 1 387 ? -58.678 -6.420 -11.034 1.00 42.56 387 ASN A N 1
ATOM 3037 C CA . ASN A 1 387 ? -58.957 -4.973 -11.089 1.00 42.56 387 ASN A CA 1
ATOM 3038 C C . ASN A 1 387 ? -57.921 -4.217 -10.249 1.00 42.56 387 ASN A C 1
ATOM 3040 O O . ASN A 1 387 ? -57.551 -4.764 -9.185 1.00 42.56 387 ASN A O 1
#

Organism: Ambrosiozyma monospora (NCBI:txid43982)

Sequence (387 aa):
MGNNKQENLTTIKTREAVNKIIQAKLHGAKPTTINTGGGVGGDNSTSTNYIRYTPASITDGDSNKKQQRIIKIVDKQQDPMLPSSFKIKKTPRGPPEQASVPVLHEQSKVKLTSEDQRKWYIPPAISNWKNTKGFTISVDKRLASIGKDETAQQMNIDKFAGFTDALDNASKQAREELKIRAKLKAKLEKQKLLEQQEKLAKVAVKKEKKSSRWANDSDDDEEQEDEAKLNAASKREKARREMRKKAEKELKMANMSTESKLQMMASESGKSIPNRVKIGLSKQSEQNNKSKMELNYDSRLFLNAAGANAKNSEDQVYDSPLFESQTAVNDFYRVRNDSRFTGRDDDEGGETVESVVGKNSGGPILFEKDTGDGHDEERPLKRARNN

Nearest PDB structures (foldseek):
  8ro2-assembly1_R  TM=6.067E-01  e=2.123E-09  Homo sapiens
  6id1-assembly1_R  TM=6.295E-01  e=1.885E-08  Homo sapiens
  9fmd-assembly1_R  TM=5.344E-01  e=1.110E-08  Homo sapiens
  6zym-assembly1_C  TM=6.655E-01  e=1.675E-07  Homo sapiens

Mean predicted aligned error: 23.29 Å

InterPro domains:
  IPR004015 SKI-interacting protein SKIP, SNW domain [PF02731] (50-208)
  IPR017862 SKI-interacting protein, SKIP [PTHR12096] (4-360)

Solvent-accessible surface area (backbone atoms only — not comparable to full-atom values): 26577 Å² total; per-residue (Å²): 122,67,65,66,53,52,51,49,53,50,50,52,55,49,50,54,55,50,48,54,52,50,50,59,53,52,53,71,74,45,76,81,67,63,98,71,84,90,72,93,85,74,82,68,99,70,77,66,43,76,44,82,44,72,81,88,74,89,63,99,82,59,94,69,81,82,67,68,42,76,45,77,48,69,83,77,88,75,68,87,84,61,72,85,89,73,85,91,78,90,73,80,84,71,80,74,88,66,74,83,73,84,80,84,70,76,81,73,89,68,76,87,47,74,66,58,56,55,74,68,56,76,79,83,90,73,58,92,85,63,62,94,85,63,72,92,70,61,66,68,65,58,48,58,78,71,50,88,64,82,77,62,67,81,66,63,61,67,64,54,50,55,49,51,53,51,51,52,50,51,52,51,50,55,52,51,53,51,52,50,52,51,52,50,50,53,51,52,50,50,51,53,50,52,53,48,50,52,54,50,49,53,50,49,54,54,48,48,61,56,51,51,73,76,70,66,93,74,87,87,78,89,86,82,87,88,82,96,83,63,76,65,66,52,50,56,48,50,50,53,52,50,53,51,52,49,53,52,49,49,51,48,62,71,70,47,56,73,68,59,51,50,50,51,53,30,55,73,70,73,42,82,77,57,72,62,66,79,67,69,61,73,79,75,60,77,70,70,81,74,55,82,85,57,79,88,71,60,70,64,66,72,68,45,66,83,66,63,71,77,72,58,57,95,85,58,90,63,95,67,74,98,48,69,64,73,78,38,66,88,62,80,80,69,85,77,85,58,94,77,76,85,76,88,82,92,80,86,89,76,85,83,77,78,84,75,83,77,76,90,76,92,69,89,87,79,85,82,85,88,83,90,83,87,86,82,89,82,86,82,81,90,82,86,81,90,133

Radius of gyration: 66.61 Å; Cα contacts (8 Å, |Δi|>4): 57; chains: 1; bounding box: 137×87×167 Å

Secondary structure (DSSP, 8-state):
-HHHHHHHHHHHHHHHHHHHHHHHHHHHH-SS--S---SSS---S---EEEEE--S---TT-S-TTPPEEEEE-PPPPPTTPPP--PPPPPPPPPPSSPPPP------SS---HHHHHHT-PPP---SS--TT-----HHHHHTTT-SSTT-----HHHHHHHHHHHHHHHHHHHHHHHHHHHHHHHHHHHHHHHHHHHHHHHHHHHHHHHTTSS------------SS-TTHHHHHHHHHHHHHHHHHHHHHHHS-HHHHHHHHHHHTT-PPPHHHHTT-----TTSSSSSSS----HHHHHS-TTGGGGS-TT---SS-S-HHHHGGGTTT-----TT---S-------------------PPPPP-------------------

Foldseek 3Di:
DVVVVVVVVVVVVVVVVVVVVVVVVVCVVCLQPDPDDDDPDDDDQPPWDWDFADDPDPDPPDPVRDDTDTDTDGDDDDDSPDDDPDDDDDDPDDDPPDDPDDDDDDPPPDDDDPVNVVVPDDDDDDEPPDDPVPDDDDPCVHCVVVDPPPVPPPPPVVVVVVVVVVVVVVVVVVVVVVVVVVVVVVVVVVVVVVVVVVVVVVVVVVVVVVVVVVPDPDDDDDDDDDDDDPPPVVVVVVVVVVVVVVVVVVVVLVPDDPVVVVCVVCVVVVHHDPVVVVVVPPDPDPCPVPPPVDDDDPPVVVVPPPCPCVPDDPPDPDPDDPDCCVVCVVPPDDPPPPVPPPDDDDDDDDDDDDDPPDDDDPDDDDDDDDDDDDDDDDDDDDDDDDD